Protein AF-A0A1G2C2Q8-F1 (afdb_monomer)

Radius of gyration: 22.0 Å; Cα contacts (8 Å, |Δi|>4): 542; chains: 1; bounding box: 47×59×59 Å

Solvent-accessible surface area (backbone atoms only — not comparable to full-atom values): 21240 Å² total; per-residue (Å²): 110,74,68,61,52,51,52,53,48,22,67,71,47,61,37,55,49,67,76,56,53,78,73,46,76,81,42,63,65,40,50,52,52,45,55,52,52,31,50,54,50,42,55,52,51,52,52,50,50,31,73,75,71,45,88,73,62,66,67,61,52,49,51,53,49,49,48,54,44,27,54,50,53,44,54,70,54,74,73,54,43,67,58,37,72,68,46,32,50,50,52,50,53,53,52,61,68,67,50,62,75,89,48,40,50,22,35,19,52,29,58,68,50,34,45,52,50,39,68,77,55,64,59,60,54,61,28,61,74,69,72,32,94,44,66,73,57,43,54,75,76,45,54,39,50,56,49,58,54,52,40,67,36,32,29,40,59,69,55,56,54,51,50,50,62,58,40,42,68,32,39,57,87,45,38,40,82,42,64,60,48,72,48,82,40,61,35,83,82,46,57,86,44,49,72,46,13,88,57,76,85,59,87,77,40,57,51,68,30,49,62,52,24,34,35,41,38,37,48,51,77,57,79,87,65,38,75,40,54,62,55,46,48,52,45,52,52,42,19,50,48,44,47,25,23,51,45,6,47,36,45,51,65,45,42,82,78,38,82,49,30,20,36,52,57,49,34,44,61,55,46,66,67,62,68,83,63,50,45,55,74,43,66,58,64,60,56,58,24,45,51,53,21,53,50,50,53,46,68,76,66,66,46,72,70,56,56,67,35,70,84,18,42,46,22,49,49,70,62,88,91,47,76,43,54,48,12,57,66,31,48,48,48,49,64,44,45,91,76,78,80,48,47,62,60,18,31,39,34,33,48,43,59,39,49,34,55,54,60,69,44,53,73,71,57,48,53,49,53,48,55,75,44,54,48,48,34,37,60,57,45,46,52,49,53,50,46,71,60,68,70,120

Sequence (392 aa):
MGKDLIRELDNLLGSQLEPVFKRLPDYQPAVLNFLQKNKELFDQKIKQLKNEYGEGDYKLLLDKKLLVIEDKLASYFKGQSIYNLEEQQEILNFIFSRCPKNLKCGYFLKEETARDILTKNRPSTLLDFYKCQTTQELFKKISAIEIITISRYTEFPIWQENYKKILSVLDKNDFEKRAIAYSFLDYHKYKSILRNSNQPDKPWRLSHNKVTGAIICFSINDREEFKTPFLEYLAVFIHYYFETAYAGQYYQAIAYHQANLGQAVLDSFTNHNRKFDFFGPNVYSETVYWQEAINLLNQEFDIPELKFFKDTVYCGAFSGVELISLNLVDKIWDANFSGRPFLYHFQEAAWKEIFQKIVKMSDREFDREIMKNLNMRDLDFTDYVIKKSFNK

Organism: NCBI:txid1798555

Foldseek 3Di:
DVVVLQVQLCVQLVAACVVVVVLFPPLVVLSVVLVVVLVVLQVVLQVVLCVVPNDDDVLVSLLVLLLVVLVLLCVVLVNQDLQDQVSVVVVLVVLVVLADPVLFKFKAFDQVLLLVLCQVLPLVQVCVLVVHPHVVVVCVPDGSLVVVWLSQQQAAPVSVVSSLVSLQQDASVRIDIDGQEEDEEACVSCVVRRHRYPDPPPLLQKDADLRSSYIYHYGDNDPLQFSRNSVSNQLVSQLRSQVSSLSRHLLVVCNVPDRRSSNLSSLLPPLCVVVVVSHDLFQDLSLVSSLRSLVSVCVPSVDPSSVSQNPQQLHWDDDPNDIDGSHPNQSRCVRRDDDHRDCNSNSNVVSVSSLCVSLVHDPVRSSVLCSNPSSDRRNVSSVVSSCVRPVD

Structure (mmCIF, N/CA/C/O backbone):
data_AF-A0A1G2C2Q8-F1
#
_entry.id   AF-A0A1G2C2Q8-F1
#
loop_
_atom_site.group_PDB
_atom_site.id
_atom_site.type_symbol
_atom_site.label_atom_id
_atom_site.label_alt_id
_atom_site.label_comp_id
_atom_site.label_asym_id
_atom_site.label_entity_id
_atom_site.label_seq_id
_atom_site.pdbx_PDB_ins_code
_atom_site.Cartn_x
_atom_site.Cartn_y
_atom_site.Cartn_z
_atom_site.occupancy
_atom_site.B_iso_or_equiv
_atom_site.auth_seq_id
_atom_site.auth_comp_id
_atom_site.auth_asym_id
_atom_site.auth_atom_id
_atom_site.pdbx_PDB_model_num
ATOM 1 N N . MET A 1 1 ? 26.853 -21.047 -17.815 1.00 59.00 1 MET A N 1
ATOM 2 C CA . MET A 1 1 ? 25.519 -20.577 -18.258 1.00 59.00 1 MET A CA 1
ATOM 3 C C . MET A 1 1 ? 24.522 -20.492 -17.105 1.00 59.00 1 MET A C 1
ATOM 5 O O . MET A 1 1 ? 24.202 -19.383 -16.721 1.00 59.00 1 MET A O 1
ATOM 9 N N . GLY A 1 2 ? 24.077 -21.597 -16.484 1.00 62.16 2 GLY A N 1
ATOM 10 C CA . GLY A 1 2 ? 23.067 -21.530 -15.404 1.00 62.16 2 GLY A CA 1
ATOM 11 C C . GLY A 1 2 ? 23.495 -20.785 -14.125 1.00 62.16 2 GLY A C 1
ATOM 12 O O . GLY A 1 2 ? 22.693 -20.046 -13.565 1.00 62.16 2 GLY A O 1
ATOM 13 N N . LYS A 1 3 ? 24.754 -20.931 -13.680 1.00 64.81 3 LYS A N 1
ATOM 14 C CA . LYS A 1 3 ? 25.281 -20.217 -12.496 1.00 64.81 3 LYS A CA 1
ATOM 15 C C . LYS A 1 3 ? 25.447 -18.711 -12.727 1.00 64.81 3 LYS A C 1
ATOM 17 O O . LYS A 1 3 ? 25.156 -17.928 -11.832 1.00 64.81 3 LYS A O 1
ATOM 22 N N . ASP A 1 4 ? 25.880 -18.312 -13.923 1.00 82.56 4 ASP A N 1
ATOM 23 C CA . ASP A 1 4 ? 26.039 -16.896 -14.277 1.00 82.56 4 ASP A CA 1
ATOM 24 C C . ASP A 1 4 ? 24.683 -16.185 -14.348 1.00 82.56 4 ASP A C 1
ATOM 26 O O . ASP A 1 4 ? 24.565 -15.068 -13.858 1.00 82.56 4 ASP A O 1
ATOM 30 N N . LEU A 1 5 ? 23.661 -16.879 -14.865 1.00 84.56 5 LEU A N 1
ATOM 31 C CA . LEU A 1 5 ? 22.286 -16.388 -14.970 1.00 84.56 5 LEU A CA 1
ATOM 32 C C . LEU A 1 5 ? 21.642 -16.139 -13.597 1.00 84.56 5 LEU A C 1
ATOM 34 O O . LEU A 1 5 ? 21.029 -15.098 -13.386 1.00 84.56 5 LEU A O 1
ATOM 38 N N . ILE A 1 6 ? 21.794 -17.080 -12.655 1.00 84.31 6 ILE A N 1
ATOM 39 C CA . ILE A 1 6 ? 21.289 -16.900 -11.282 1.00 84.31 6 ILE A CA 1
ATOM 40 C C . ILE A 1 6 ? 22.001 -15.726 -10.615 1.00 84.31 6 ILE A C 1
ATOM 42 O O . ILE A 1 6 ? 21.339 -14.891 -10.017 1.00 84.31 6 ILE A O 1
ATOM 46 N N . ARG A 1 7 ? 23.329 -15.624 -10.754 1.00 87.25 7 ARG A N 1
ATOM 47 C CA . ARG A 1 7 ? 24.096 -14.520 -10.162 1.00 87.25 7 ARG A CA 1
ATOM 48 C C . ARG A 1 7 ? 23.667 -13.159 -10.713 1.00 87.25 7 ARG A C 1
ATOM 50 O O . ARG A 1 7 ? 23.568 -12.202 -9.956 1.00 87.25 7 ARG A O 1
ATOM 57 N N . GLU A 1 8 ? 23.441 -13.057 -12.021 1.00 88.75 8 GLU A N 1
ATOM 58 C CA . GLU A 1 8 ? 22.935 -11.829 -12.641 1.00 88.75 8 GLU A CA 1
ATOM 59 C C . GLU A 1 8 ? 21.564 -11.446 -12.078 1.00 88.75 8 GLU A C 1
ATOM 61 O O . GLU A 1 8 ? 21.347 -10.292 -11.709 1.00 88.75 8 GLU A O 1
ATOM 66 N N . LEU A 1 9 ? 20.671 -12.428 -11.938 1.00 89.19 9 LEU A N 1
ATOM 67 C CA . LEU A 1 9 ? 19.356 -12.204 -11.361 1.00 89.19 9 LEU A CA 1
ATOM 68 C C . LEU A 1 9 ? 19.418 -11.833 -9.871 1.00 89.19 9 LEU A C 1
ATOM 70 O O . LEU A 1 9 ? 18.714 -10.923 -9.450 1.00 89.19 9 LEU A O 1
ATOM 74 N N . ASP A 1 10 ? 20.278 -12.483 -9.089 1.00 88.56 10 ASP A N 1
ATOM 75 C CA . ASP A 1 10 ? 20.476 -12.169 -7.670 1.00 88.56 10 ASP A CA 1
ATOM 76 C C . ASP A 1 10 ? 21.004 -10.748 -7.471 1.00 88.56 10 ASP A C 1
ATOM 78 O O . ASP A 1 10 ? 20.543 -10.036 -6.581 1.00 88.56 10 ASP A O 1
ATOM 82 N N . ASN A 1 11 ? 21.903 -10.287 -8.345 1.00 88.94 11 ASN A N 1
ATOM 83 C CA . ASN A 1 11 ? 22.360 -8.899 -8.332 1.00 88.94 11 ASN A CA 1
ATOM 84 C C . ASN A 1 11 ? 21.227 -7.918 -8.666 1.00 88.94 11 ASN A C 1
ATOM 86 O O . ASN A 1 11 ? 21.148 -6.849 -8.065 1.00 88.94 11 ASN A O 1
ATOM 90 N N . LEU A 1 12 ? 20.362 -8.268 -9.622 1.00 90.38 12 LEU A N 1
ATOM 91 C CA . LEU A 1 12 ? 19.225 -7.441 -10.025 1.00 90.38 12 LEU A CA 1
ATOM 92 C C . LEU A 1 12 ? 18.163 -7.352 -8.917 1.00 90.38 12 LEU A C 1
ATOM 94 O O . LEU A 1 12 ? 17.621 -6.282 -8.648 1.00 90.38 12 LEU A O 1
ATOM 98 N N . LEU A 1 13 ? 17.872 -8.476 -8.266 1.00 87.81 13 LEU A N 1
ATOM 99 C CA . LEU A 1 13 ? 16.808 -8.591 -7.272 1.00 87.81 13 LEU A CA 1
ATOM 100 C C . LEU A 1 13 ? 17.276 -8.360 -5.832 1.00 87.81 13 LEU A C 1
ATOM 102 O O . LEU A 1 13 ? 16.443 -8.292 -4.935 1.00 87.81 13 LEU A O 1
ATOM 106 N N . GLY A 1 14 ? 18.584 -8.214 -5.599 1.00 85.44 14 GLY A N 1
ATOM 107 C CA . GLY A 1 14 ? 19.139 -8.093 -4.250 1.00 85.44 14 GLY A CA 1
ATOM 108 C C . GLY A 1 14 ? 18.908 -9.348 -3.399 1.00 85.44 14 GLY A C 1
ATOM 109 O O . GLY A 1 14 ? 18.726 -9.241 -2.189 1.00 85.44 14 GLY A O 1
ATOM 110 N N . SER A 1 15 ? 18.885 -10.524 -4.029 1.00 80.31 15 SER A N 1
ATOM 111 C CA . SER A 1 15 ? 18.365 -11.775 -3.466 1.00 80.31 15 SER A CA 1
ATOM 112 C C . SER A 1 15 ? 19.418 -12.887 -3.354 1.00 80.31 15 SER A C 1
ATOM 114 O O . SER A 1 15 ? 20.575 -12.716 -3.734 1.00 80.31 15 SER A O 1
ATOM 116 N N . GLN A 1 16 ? 19.017 -14.043 -2.810 1.00 80.81 16 GLN A N 1
ATOM 117 C CA . GLN A 1 16 ? 19.790 -15.293 -2.836 1.00 80.81 16 GLN A CA 1
ATOM 118 C C . GLN A 1 16 ? 18.903 -16.445 -3.331 1.00 80.81 16 GLN A C 1
ATOM 120 O O . GLN A 1 16 ? 18.446 -17.290 -2.560 1.00 80.81 16 GLN A O 1
ATOM 125 N N . LEU A 1 17 ? 18.612 -16.473 -4.631 1.00 77.00 17 LEU A N 1
ATOM 126 C CA . LEU A 1 17 ? 17.594 -17.342 -5.230 1.00 77.00 17 LEU A CA 1
ATOM 127 C C . LEU A 1 17 ? 18.082 -18.752 -5.538 1.00 77.00 17 LEU A C 1
ATOM 129 O O . LEU A 1 17 ? 17.264 -19.629 -5.828 1.00 77.00 17 LEU A O 1
ATOM 133 N N . GLU A 1 18 ? 19.390 -19.005 -5.468 1.00 77.00 18 GLU A N 1
ATOM 134 C CA . GLU A 1 18 ? 19.968 -20.318 -5.766 1.00 77.00 18 GLU A CA 1
ATOM 135 C C . GLU A 1 18 ? 19.248 -21.489 -5.051 1.00 77.00 18 GLU A C 1
ATOM 137 O O . GLU A 1 18 ? 18.929 -22.478 -5.721 1.00 77.00 18 GLU A O 1
ATOM 142 N N . PRO A 1 19 ? 18.914 -21.421 -3.742 1.00 76.19 19 PRO A N 1
ATOM 143 C CA . PRO A 1 19 ? 18.193 -22.495 -3.054 1.00 76.19 19 PRO A CA 1
ATOM 144 C C . PRO A 1 19 ? 16.792 -22.753 -3.618 1.00 76.19 19 PRO A C 1
ATOM 146 O O . PRO A 1 19 ? 16.313 -23.887 -3.600 1.00 76.19 19 PRO A O 1
ATOM 149 N N . VAL A 1 20 ? 16.127 -21.719 -4.133 1.00 76.25 20 VAL A N 1
ATOM 150 C CA . VAL A 1 20 ? 14.777 -21.839 -4.689 1.00 76.25 20 VAL A CA 1
ATOM 151 C C . VAL A 1 20 ? 14.819 -22.369 -6.109 1.00 76.25 20 VAL A C 1
ATOM 153 O O . VAL A 1 20 ? 14.075 -23.299 -6.413 1.00 76.25 20 VAL A O 1
ATOM 156 N N . PHE A 1 21 ? 15.752 -21.900 -6.938 1.00 81.06 21 PHE A N 1
ATOM 157 C CA . PHE A 1 21 ? 15.932 -22.433 -8.288 1.00 81.06 21 PHE A CA 1
ATOM 158 C C . PHE A 1 21 ? 16.340 -23.908 -8.312 1.00 81.06 21 PHE A C 1
ATOM 160 O O . PHE A 1 21 ? 15.927 -24.624 -9.217 1.00 81.06 21 PHE A O 1
ATOM 167 N N . LYS A 1 22 ? 17.046 -24.413 -7.288 1.00 78.62 22 LYS A N 1
ATOM 168 C CA . LYS A 1 22 ? 17.312 -25.862 -7.137 1.00 78.62 22 LYS A CA 1
ATOM 169 C C . LYS A 1 22 ? 16.043 -26.719 -7.084 1.00 78.62 22 LYS A C 1
ATOM 171 O O . LYS A 1 22 ? 16.113 -27.914 -7.349 1.00 78.62 22 LYS A O 1
ATOM 176 N N . ARG A 1 23 ? 14.903 -26.125 -6.721 1.00 77.88 23 ARG A N 1
ATOM 177 C CA . ARG A 1 23 ? 13.603 -26.797 -6.584 1.00 77.88 23 ARG A CA 1
ATOM 178 C C . ARG A 1 23 ? 12.664 -26.525 -7.760 1.00 77.88 23 ARG A C 1
ATOM 180 O O . ARG A 1 23 ? 11.586 -27.109 -7.807 1.00 77.88 23 ARG A O 1
ATOM 187 N N . LEU A 1 24 ? 13.046 -25.641 -8.680 1.00 82.50 24 LEU A N 1
ATOM 188 C CA . LEU A 1 24 ? 12.232 -25.250 -9.824 1.00 82.50 24 LEU A CA 1
ATOM 189 C C . LEU A 1 24 ? 12.729 -25.979 -11.078 1.00 82.50 24 LEU A C 1
ATOM 191 O O . LEU A 1 24 ? 13.875 -25.772 -11.476 1.00 82.50 24 LEU A O 1
ATOM 195 N N . PRO A 1 25 ? 11.908 -26.824 -11.719 1.00 81.44 25 PRO A N 1
ATOM 196 C CA . PRO A 1 25 ? 12.282 -27.415 -12.996 1.00 81.44 25 PRO A CA 1
ATOM 197 C C . PRO A 1 25 ? 12.254 -26.350 -14.103 1.00 81.44 25 PRO A C 1
ATOM 199 O O . PRO A 1 25 ? 11.428 -25.439 -14.072 1.00 81.44 25 PRO A O 1
ATOM 202 N N . ASP A 1 26 ? 13.153 -26.476 -15.083 1.00 84.94 26 ASP A N 1
ATOM 203 C CA . ASP A 1 26 ? 13.160 -25.701 -16.334 1.00 84.94 26 ASP A CA 1
ATOM 204 C C . ASP A 1 26 ? 13.008 -24.171 -16.171 1.00 84.94 26 ASP A C 1
ATOM 206 O O . ASP A 1 26 ? 12.350 -23.505 -16.972 1.00 84.94 26 ASP A O 1
ATOM 210 N N . TYR A 1 27 ? 13.617 -23.581 -15.135 1.00 89.88 27 TYR A N 1
ATOM 211 C CA . TYR A 1 27 ? 13.514 -22.140 -14.866 1.00 89.88 27 TYR A CA 1
ATOM 212 C C . TYR A 1 27 ? 14.331 -21.272 -15.839 1.00 89.88 27 TYR A C 1
ATOM 214 O O . TYR A 1 27 ? 14.033 -20.088 -16.015 1.00 89.88 27 TYR A O 1
ATOM 222 N N . GLN A 1 28 ? 15.380 -21.826 -16.463 1.00 91.69 28 GLN A N 1
ATOM 223 C CA . GLN A 1 28 ? 16.361 -21.052 -17.230 1.00 91.69 28 GLN A CA 1
ATOM 224 C C . GLN A 1 28 ? 15.740 -20.274 -18.403 1.00 91.69 28 GLN A C 1
ATOM 226 O O . GLN A 1 28 ? 16.084 -19.100 -18.550 1.00 91.69 28 GLN A O 1
ATOM 231 N N . PRO A 1 29 ? 14.821 -20.842 -19.216 1.00 92.62 29 PRO A N 1
ATOM 232 C CA . PRO A 1 29 ? 14.180 -20.099 -20.299 1.00 92.62 29 PRO A CA 1
ATOM 233 C C . PRO A 1 29 ? 13.362 -18.906 -19.798 1.00 92.62 29 PRO A C 1
ATOM 235 O O . PRO A 1 29 ? 13.409 -17.843 -20.410 1.00 92.62 29 PRO A O 1
ATOM 238 N N . ALA A 1 30 ? 12.647 -19.056 -18.676 1.00 92.38 30 ALA A N 1
ATOM 239 C CA . ALA A 1 30 ? 11.851 -17.978 -18.095 1.00 92.38 30 ALA A CA 1
ATOM 240 C C . ALA A 1 30 ? 12.742 -16.828 -17.604 1.00 92.38 30 ALA A C 1
ATOM 242 O O . ALA A 1 30 ? 12.469 -15.671 -17.920 1.00 92.38 30 ALA A O 1
ATOM 243 N N . VAL A 1 31 ? 13.836 -17.150 -16.904 1.00 92.62 31 VAL A N 1
ATOM 244 C CA . VAL A 1 31 ? 14.795 -16.151 -16.407 1.00 92.62 31 VAL A CA 1
ATOM 245 C C . VAL A 1 31 ? 15.518 -15.446 -17.556 1.00 92.62 31 VAL A C 1
ATOM 247 O O . VAL A 1 31 ? 15.584 -14.221 -17.563 1.00 92.62 31 VAL A O 1
ATOM 250 N N . LEU A 1 32 ? 16.014 -16.185 -18.555 1.00 93.88 32 LEU A N 1
ATOM 251 C CA . LEU A 1 32 ? 16.703 -15.592 -19.707 1.00 93.88 32 LEU A CA 1
ATOM 252 C C . LEU A 1 32 ? 15.780 -14.645 -20.487 1.00 93.88 32 LEU A C 1
ATOM 254 O O . LEU A 1 32 ? 16.158 -13.516 -20.791 1.00 93.88 32 LEU A O 1
ATOM 258 N N . ASN A 1 33 ? 14.554 -15.092 -20.765 1.00 94.94 33 ASN A N 1
ATOM 259 C CA . ASN A 1 33 ? 13.547 -14.282 -21.440 1.00 94.94 33 ASN A CA 1
ATOM 260 C C . ASN A 1 33 ? 13.179 -13.031 -20.626 1.00 94.94 33 ASN A C 1
ATOM 262 O O . ASN A 1 33 ? 13.015 -11.961 -21.208 1.00 94.94 33 ASN A O 1
ATOM 266 N N . PHE A 1 34 ? 13.070 -13.142 -19.297 1.00 95.38 34 PHE A N 1
ATOM 267 C CA . PHE A 1 34 ? 12.837 -11.985 -18.436 1.00 95.38 34 PHE A CA 1
ATOM 268 C C . PHE A 1 34 ? 13.987 -10.978 -18.522 1.00 95.38 34 PHE A C 1
ATOM 270 O O . PHE A 1 34 ? 13.736 -9.813 -18.813 1.00 95.38 34 PHE A O 1
ATOM 277 N N . LEU A 1 35 ? 15.235 -11.413 -18.319 1.00 94.81 35 LEU A N 1
ATOM 278 C CA . LEU A 1 35 ? 16.401 -10.523 -18.321 1.00 94.81 35 LEU A CA 1
ATOM 279 C C . LEU A 1 35 ? 16.549 -9.784 -19.657 1.00 94.81 35 LEU A C 1
ATOM 281 O O . LEU A 1 35 ? 16.745 -8.568 -19.662 1.00 94.81 35 LEU A O 1
ATOM 285 N N . GLN A 1 36 ? 16.368 -10.488 -20.780 1.00 94.81 36 GLN A N 1
ATOM 286 C CA . GLN A 1 36 ? 16.404 -9.880 -22.109 1.00 94.81 36 GLN A CA 1
ATOM 287 C C . GLN A 1 36 ? 15.300 -8.825 -22.278 1.00 94.81 36 GLN A C 1
ATOM 289 O O . GLN A 1 36 ? 15.594 -7.673 -22.595 1.00 94.81 36 GLN A O 1
ATOM 294 N N . LYS A 1 37 ? 14.038 -9.190 -22.018 1.00 95.88 37 LYS A N 1
ATOM 295 C CA . LYS A 1 37 ? 12.898 -8.270 -22.170 1.00 95.88 37 LYS A CA 1
ATOM 296 C C . LYS A 1 37 ? 12.992 -7.067 -21.246 1.00 95.88 37 LYS A C 1
ATOM 298 O O . LYS A 1 37 ? 12.669 -5.954 -21.648 1.00 95.88 37 LYS A O 1
ATOM 303 N N . ASN A 1 38 ? 13.426 -7.287 -20.010 1.00 96.12 38 ASN A N 1
ATOM 304 C CA . ASN A 1 38 ? 13.627 -6.231 -19.034 1.00 96.12 38 ASN A CA 1
ATOM 305 C C . ASN A 1 38 ? 14.692 -5.235 -19.515 1.00 96.12 38 ASN A C 1
ATOM 307 O O . ASN A 1 38 ? 14.458 -4.030 -19.455 1.00 96.12 38 ASN A O 1
ATOM 311 N N . LYS A 1 39 ? 15.817 -5.719 -20.061 1.00 95.06 39 LYS A N 1
ATOM 312 C CA . LYS A 1 39 ? 16.863 -4.850 -20.613 1.00 95.06 39 LYS A CA 1
ATOM 313 C C . LYS A 1 39 ? 16.384 -4.063 -21.833 1.00 95.06 39 LYS A C 1
ATOM 315 O O . LYS A 1 39 ? 16.606 -2.857 -21.892 1.00 95.06 39 LYS A O 1
ATOM 320 N N . GLU A 1 40 ? 15.710 -4.725 -22.773 1.00 96.25 40 GLU A N 1
ATOM 321 C CA . GLU A 1 40 ? 15.145 -4.086 -23.970 1.00 96.25 40 GLU A CA 1
ATOM 322 C C . GLU A 1 40 ? 14.140 -2.986 -23.597 1.00 96.25 40 GLU A C 1
ATOM 324 O O . GLU A 1 40 ? 14.227 -1.862 -24.099 1.00 96.25 40 GLU A O 1
ATOM 329 N N . LEU A 1 41 ? 13.226 -3.283 -22.667 1.00 96.88 41 LEU A N 1
ATOM 330 C CA . LEU A 1 41 ? 12.248 -2.322 -22.165 1.00 96.88 41 LEU A CA 1
ATOM 331 C C . LEU A 1 41 ? 12.923 -1.151 -21.446 1.00 96.88 41 LEU A C 1
ATOM 333 O O . LEU A 1 41 ? 12.552 0.001 -21.675 1.00 96.88 41 LEU A O 1
ATOM 337 N N . PHE A 1 42 ? 13.922 -1.428 -20.607 1.00 96.44 42 PHE A N 1
ATOM 338 C CA . PHE A 1 42 ? 14.675 -0.397 -19.904 1.00 96.44 42 PHE A CA 1
ATOM 339 C C . PHE A 1 42 ? 15.336 0.563 -20.898 1.00 96.44 42 PHE A C 1
ATOM 341 O O . PHE A 1 42 ? 15.124 1.772 -20.825 1.00 96.44 42 PHE A O 1
ATOM 348 N N . ASP A 1 43 ? 16.056 0.037 -21.890 1.00 95.31 43 ASP A N 1
ATOM 349 C CA . ASP A 1 43 ? 16.731 0.850 -22.905 1.00 95.31 43 ASP A CA 1
ATOM 350 C C . ASP A 1 43 ? 15.741 1.683 -23.725 1.00 95.31 43 ASP A C 1
ATOM 352 O O . ASP A 1 43 ? 15.976 2.869 -23.979 1.00 95.31 43 ASP A O 1
ATOM 356 N N . GLN A 1 44 ? 14.599 1.095 -24.091 1.00 96.25 44 GLN A N 1
ATOM 357 C CA . GLN A 1 44 ? 13.521 1.804 -24.772 1.00 96.25 44 GLN A CA 1
ATOM 358 C C . GLN A 1 44 ? 12.995 2.973 -23.928 1.00 96.25 44 GLN A C 1
ATOM 360 O O . GLN A 1 44 ? 12.828 4.079 -24.446 1.00 96.25 44 GLN A O 1
ATOM 365 N N . LYS A 1 45 ? 12.741 2.750 -22.635 1.00 96.00 45 LYS A N 1
ATOM 366 C CA . LYS A 1 45 ? 12.196 3.760 -21.718 1.00 96.00 45 LYS A CA 1
ATOM 367 C C . LYS A 1 45 ? 13.202 4.867 -21.418 1.00 96.00 45 LYS A C 1
ATOM 369 O O . LYS A 1 45 ? 12.822 6.035 -21.419 1.00 96.00 45 LYS A O 1
ATOM 374 N N . ILE A 1 46 ? 14.484 4.539 -21.260 1.00 94.06 46 ILE A N 1
ATOM 375 C CA . ILE A 1 46 ? 15.548 5.542 -21.128 1.00 94.06 46 ILE A CA 1
ATOM 376 C C . ILE A 1 46 ? 15.668 6.383 -22.403 1.00 94.06 46 ILE A C 1
ATOM 378 O O . ILE A 1 46 ? 15.750 7.608 -22.322 1.00 94.06 46 ILE A O 1
ATOM 382 N N . LYS A 1 47 ? 15.618 5.761 -23.588 1.00 94.38 47 LYS A N 1
ATOM 383 C CA . LYS A 1 47 ? 15.609 6.498 -24.860 1.00 94.38 47 LYS A CA 1
ATOM 384 C C . LYS A 1 47 ? 14.395 7.423 -24.965 1.00 94.38 47 LYS A C 1
ATOM 386 O O . LYS A 1 47 ? 14.542 8.567 -25.384 1.00 94.38 47 LYS A O 1
ATOM 391 N N . GLN A 1 48 ? 13.213 6.952 -24.563 1.00 95.06 48 GLN A N 1
ATOM 392 C CA . GLN A 1 48 ? 12.006 7.776 -24.509 1.00 95.06 48 GLN A CA 1
ATOM 393 C C . GLN A 1 48 ? 12.203 8.995 -23.591 1.00 95.06 48 GLN A C 1
ATOM 395 O O . GLN A 1 48 ? 11.940 10.113 -24.022 1.00 95.06 48 GLN A O 1
ATOM 400 N N . LEU A 1 49 ? 12.721 8.804 -22.372 1.00 94.69 49 LEU A N 1
ATOM 401 C CA . LEU A 1 49 ? 12.991 9.905 -21.437 1.00 94.69 49 LEU A CA 1
ATOM 402 C C . LEU A 1 49 ? 13.949 10.943 -22.022 1.00 94.69 49 LEU A C 1
ATOM 404 O O . LEU A 1 49 ? 13.695 12.141 -21.919 1.00 94.69 49 LEU A O 1
ATOM 408 N N . LYS A 1 50 ? 15.029 10.493 -22.665 1.00 94.75 50 LYS A N 1
ATOM 409 C CA . LYS A 1 50 ? 16.000 11.386 -23.307 1.00 94.75 50 LYS A CA 1
ATOM 410 C C . LYS A 1 50 ? 15.401 12.166 -24.472 1.00 94.75 50 LYS A C 1
ATOM 412 O O . LYS A 1 50 ? 15.689 13.345 -24.633 1.00 94.75 50 LYS A O 1
ATOM 417 N N . ASN A 1 51 ? 14.529 11.539 -25.259 1.00 95.06 51 ASN A N 1
ATOM 418 C CA . ASN A 1 51 ? 13.821 12.236 -26.332 1.00 95.06 51 ASN A CA 1
ATOM 419 C C . ASN A 1 51 ? 12.870 13.315 -25.789 1.00 95.06 51 ASN A C 1
ATOM 421 O O . ASN A 1 51 ? 12.697 14.347 -26.428 1.00 95.06 51 ASN A O 1
ATOM 425 N N . GLU A 1 52 ? 12.250 13.077 -24.631 1.00 94.56 52 GLU A N 1
ATOM 426 C CA . GLU A 1 52 ? 11.284 13.999 -24.022 1.00 94.56 52 GLU A CA 1
ATOM 427 C C . GLU A 1 52 ? 11.952 15.169 -23.279 1.00 94.56 52 GLU A C 1
ATOM 429 O O . GLU A 1 52 ? 11.449 16.289 -23.334 1.00 94.56 52 GLU A O 1
ATOM 434 N N . TYR A 1 53 ? 13.079 14.934 -22.599 1.00 94.38 53 TYR A N 1
ATOM 435 C CA . TYR A 1 53 ? 13.700 15.917 -21.695 1.00 94.38 53 TYR A CA 1
ATOM 436 C C . TYR A 1 53 ? 15.149 16.293 -22.046 1.00 94.38 53 TYR A C 1
ATOM 438 O O . TYR A 1 53 ? 15.766 17.078 -21.319 1.00 94.38 53 TYR A O 1
ATOM 446 N N . GLY A 1 54 ? 15.685 15.763 -23.147 1.00 93.19 54 GLY A N 1
ATOM 447 C CA . GLY A 1 54 ? 17.070 15.939 -23.581 1.00 93.19 54 GLY A CA 1
ATOM 448 C C . GLY A 1 54 ? 18.044 14.924 -22.973 1.00 93.19 54 GLY A C 1
ATOM 449 O O . GLY A 1 54 ? 17.691 14.093 -22.136 1.00 93.19 54 GLY A O 1
ATOM 450 N N . GLU A 1 55 ? 19.305 14.999 -23.400 1.00 91.75 55 GLU A N 1
ATOM 451 C CA . GLU A 1 55 ? 20.388 14.218 -22.795 1.00 91.75 55 GLU A CA 1
ATOM 452 C C . GLU A 1 55 ? 20.646 14.666 -21.349 1.00 91.75 55 GLU A C 1
ATOM 454 O O . GLU A 1 55 ? 20.580 15.853 -21.022 1.00 91.75 55 GLU A O 1
ATOM 459 N N . GLY A 1 56 ? 20.967 13.716 -20.473 1.00 87.06 56 GLY A N 1
ATOM 460 C CA . GLY A 1 56 ? 21.248 14.008 -19.074 1.00 87.06 56 GLY A CA 1
ATOM 461 C C . GLY A 1 56 ? 21.263 12.772 -18.188 1.00 87.06 56 GLY A C 1
ATOM 462 O O . GLY A 1 56 ? 21.091 11.641 -18.652 1.00 87.06 56 GLY A O 1
ATOM 463 N N . ASP A 1 57 ? 21.469 13.021 -16.899 1.00 89.38 57 ASP A N 1
ATOM 464 C CA . ASP A 1 57 ? 21.355 12.015 -15.851 1.00 89.38 57 ASP A CA 1
ATOM 465 C C . ASP A 1 57 ? 19.907 11.510 -15.755 1.00 89.38 57 ASP A C 1
ATOM 467 O O . ASP A 1 57 ? 18.969 12.293 -15.600 1.00 89.38 57 ASP A O 1
ATOM 471 N N . TYR A 1 58 ? 19.718 10.195 -15.859 1.00 87.81 58 TYR A N 1
ATOM 472 C CA . TYR A 1 58 ? 18.396 9.573 -15.912 1.00 87.81 58 TYR A CA 1
ATOM 473 C C . TYR A 1 58 ? 17.581 9.802 -14.631 1.00 87.81 58 TYR A C 1
ATOM 475 O O . TYR A 1 58 ? 16.357 9.888 -14.717 1.00 87.81 58 TYR A O 1
ATOM 483 N N . LYS A 1 59 ? 18.223 9.933 -13.460 1.00 87.62 59 LYS A N 1
ATOM 484 C CA . LYS A 1 59 ? 17.537 10.205 -12.194 1.00 87.62 59 LYS A CA 1
ATOM 485 C C . LYS A 1 59 ? 16.927 11.596 -12.244 1.00 87.62 59 LYS A C 1
ATOM 487 O O . LYS A 1 59 ? 15.749 11.756 -11.955 1.00 87.62 59 LYS A O 1
ATOM 492 N N . LEU A 1 60 ? 17.685 12.571 -12.747 1.00 90.88 60 LEU A N 1
ATOM 493 C CA . LEU A 1 60 ? 17.171 13.919 -12.978 1.00 90.88 60 LEU A CA 1
ATOM 494 C C . LEU A 1 60 ? 16.028 13.936 -14.008 1.00 90.88 60 LEU A C 1
ATOM 496 O O . LEU A 1 60 ? 15.074 14.695 -13.850 1.00 90.88 60 LEU A O 1
ATOM 500 N N . LEU A 1 61 ? 16.103 13.122 -15.068 1.00 94.81 61 LEU A N 1
ATOM 501 C CA . LEU A 1 61 ? 15.021 13.033 -16.059 1.00 94.81 61 LEU A CA 1
ATOM 502 C C . LEU A 1 61 ? 13.743 12.414 -15.469 1.00 94.81 61 LEU A C 1
ATOM 504 O O . LEU A 1 61 ? 12.642 12.877 -15.767 1.00 94.81 61 LEU A O 1
ATOM 508 N N . LEU A 1 62 ? 13.882 11.393 -14.622 1.00 94.56 62 LEU A N 1
ATOM 509 C CA . LEU A 1 62 ? 12.764 10.772 -13.908 1.00 94.56 62 LEU A CA 1
ATOM 510 C C . LEU A 1 62 ? 12.150 11.736 -12.889 1.00 94.56 62 LEU A C 1
ATOM 512 O O . LEU A 1 62 ? 10.931 11.891 -12.889 1.00 94.56 62 LEU A O 1
ATOM 516 N N . ASP A 1 63 ? 12.968 12.452 -12.114 1.00 94.00 63 ASP A N 1
ATOM 517 C CA . ASP A 1 63 ? 12.507 13.487 -11.180 1.00 94.00 63 ASP A CA 1
ATOM 518 C C . ASP A 1 63 ? 11.708 14.574 -11.912 1.00 94.00 63 ASP A C 1
ATOM 520 O O . ASP A 1 63 ? 10.603 14.920 -11.499 1.00 94.00 63 ASP A O 1
ATOM 524 N N . LYS A 1 64 ? 12.206 15.062 -13.058 1.00 95.69 64 LYS A N 1
ATOM 525 C CA . LYS A 1 64 ? 11.463 16.011 -13.906 1.00 95.69 64 LYS A CA 1
ATOM 526 C C . LYS A 1 64 ? 10.112 15.448 -14.340 1.00 95.69 64 LYS A C 1
ATOM 528 O O . LYS A 1 64 ? 9.119 16.169 -14.311 1.00 95.69 64 LYS A O 1
ATOM 533 N N . LYS A 1 65 ? 10.052 14.173 -14.734 1.00 96.50 65 LYS A N 1
ATOM 534 C CA . LYS A 1 65 ? 8.789 13.529 -15.115 1.00 96.50 65 LYS A CA 1
ATOM 535 C C . LYS A 1 65 ? 7.811 13.448 -13.943 1.00 96.50 65 LYS A C 1
ATOM 537 O O . LYS A 1 65 ? 6.628 13.710 -14.147 1.00 96.50 65 LYS A O 1
ATOM 542 N N . LEU A 1 66 ? 8.286 13.118 -12.742 1.00 97.38 66 LEU A N 1
ATOM 543 C CA . LEU A 1 66 ? 7.445 13.100 -11.546 1.00 97.38 66 LEU A CA 1
ATOM 544 C C . LEU A 1 66 ? 6.888 14.487 -11.216 1.00 97.38 66 LEU A C 1
ATOM 546 O O . LEU A 1 66 ? 5.701 14.600 -10.934 1.00 97.38 66 LEU A O 1
ATOM 550 N N . LEU A 1 67 ? 7.704 15.539 -11.326 1.00 97.06 67 LEU A N 1
ATOM 551 C CA . LEU A 1 67 ? 7.248 16.915 -11.108 1.00 97.06 67 LEU A CA 1
ATOM 552 C C . LEU A 1 67 ? 6.181 17.340 -12.128 1.00 97.06 67 LEU A C 1
ATOM 554 O O . LEU A 1 67 ? 5.215 17.996 -11.764 1.00 97.06 67 LEU A O 1
ATOM 558 N N . VAL A 1 68 ? 6.279 16.891 -13.385 1.00 97.31 68 VAL A N 1
ATOM 559 C CA . VAL A 1 68 ? 5.211 17.126 -14.375 1.00 97.31 68 VAL A CA 1
ATOM 560 C C . VAL A 1 68 ? 3.907 16.415 -13.988 1.00 97.31 68 VAL A C 1
ATOM 562 O O . VAL A 1 68 ? 2.826 16.964 -14.201 1.00 97.31 68 VAL A O 1
ATOM 565 N N . ILE A 1 69 ? 3.980 15.200 -13.433 1.00 97.44 69 ILE A N 1
ATOM 566 C CA . ILE A 1 69 ? 2.792 14.492 -12.925 1.00 97.44 69 ILE A CA 1
ATOM 567 C C . ILE A 1 69 ? 2.195 15.260 -11.742 1.00 97.44 69 ILE A C 1
ATOM 569 O O . ILE A 1 69 ? 0.987 15.489 -11.720 1.00 97.44 69 ILE A O 1
ATOM 573 N N . GLU A 1 70 ? 3.036 15.682 -10.801 1.00 96.75 70 GLU A N 1
ATOM 574 C CA . GLU A 1 70 ? 2.653 16.465 -9.626 1.00 96.75 70 GLU A CA 1
ATOM 575 C C . GLU A 1 70 ? 1.932 17.764 -10.015 1.00 96.75 70 GLU A C 1
ATOM 577 O O . GLU A 1 70 ? 0.815 18.005 -9.559 1.00 96.75 70 GLU A O 1
ATOM 582 N N . ASP A 1 71 ? 2.501 18.549 -10.935 1.00 95.81 71 ASP A N 1
ATOM 583 C CA . ASP A 1 71 ? 1.906 19.801 -11.420 1.00 95.81 71 ASP A CA 1
ATOM 584 C C . ASP A 1 71 ? 0.538 19.572 -12.082 1.00 95.81 71 ASP A C 1
ATOM 586 O O . ASP A 1 71 ? -0.397 20.367 -11.923 1.00 95.81 71 ASP A O 1
ATOM 590 N N . LYS A 1 72 ? 0.393 18.466 -12.823 1.00 96.50 72 LYS A N 1
ATOM 591 C CA . LYS A 1 72 ? -0.871 18.085 -13.468 1.00 96.50 72 LYS A CA 1
ATOM 592 C C . LYS A 1 72 ? -1.922 17.641 -12.457 1.00 96.50 72 LYS A C 1
ATOM 594 O O . LYS A 1 72 ? -3.084 18.017 -12.611 1.00 96.50 72 LYS A O 1
ATOM 599 N N . LEU A 1 73 ? -1.534 16.895 -11.421 1.00 96.50 73 LEU A N 1
ATOM 600 C CA . LEU A 1 73 ? -2.423 16.542 -10.313 1.00 96.50 73 LEU A CA 1
ATOM 601 C C . LEU A 1 73 ? -2.867 17.795 -9.551 1.00 96.50 73 LEU A C 1
ATOM 603 O O . LEU A 1 73 ? -4.065 17.998 -9.374 1.00 96.50 73 LEU A O 1
ATOM 607 N N . ALA A 1 74 ? -1.943 18.686 -9.190 1.00 94.31 74 ALA A N 1
ATOM 608 C CA . ALA A 1 74 ? -2.274 19.949 -8.530 1.00 94.31 74 ALA A CA 1
ATOM 609 C C . ALA A 1 74 ? -3.233 20.808 -9.380 1.00 94.31 74 ALA A C 1
ATOM 611 O O . ALA A 1 74 ? -4.219 21.352 -8.879 1.00 94.31 74 ALA A O 1
ATOM 612 N N . SER A 1 75 ? -2.998 20.868 -10.696 1.00 94.56 75 SER A N 1
ATOM 613 C CA . SER A 1 75 ? -3.865 21.580 -11.644 1.00 94.56 75 SER A CA 1
ATOM 614 C C . SER A 1 75 ? -5.262 20.959 -11.757 1.00 94.56 75 SER A C 1
ATOM 616 O O . SER A 1 75 ? -6.248 21.688 -11.890 1.00 94.56 75 SER A O 1
ATOM 618 N N . TYR A 1 76 ? -5.374 19.627 -11.678 1.00 95.25 76 TYR A N 1
ATOM 619 C CA . TYR A 1 76 ? -6.658 18.918 -11.713 1.00 95.25 76 TYR A CA 1
ATOM 620 C C . TYR A 1 76 ? -7.588 19.372 -10.581 1.00 95.25 76 TYR A C 1
ATOM 622 O O . TYR A 1 76 ? -8.784 19.575 -10.801 1.00 95.25 76 TYR A O 1
ATOM 630 N N . PHE A 1 77 ? -7.031 19.609 -9.393 1.00 94.56 77 PHE A N 1
ATOM 631 C CA . PHE A 1 77 ? -7.771 20.085 -8.223 1.00 94.56 77 PHE A CA 1
ATOM 632 C C . PHE A 1 77 ? -7.964 21.614 -8.186 1.00 94.56 77 PHE A C 1
ATOM 634 O O . PHE A 1 77 ? -8.344 22.172 -7.160 1.00 94.56 77 PHE A O 1
ATOM 641 N N . LYS A 1 78 ? -7.773 22.309 -9.320 1.00 84.69 78 LYS A N 1
ATOM 642 C CA . LYS A 1 78 ? -8.183 23.711 -9.558 1.00 84.69 78 LYS A CA 1
ATOM 643 C C . LYS A 1 78 ? -7.716 24.722 -8.497 1.00 84.69 78 LYS A C 1
ATOM 645 O O . LYS A 1 78 ? -8.394 25.719 -8.262 1.00 84.69 78 LYS A O 1
ATOM 650 N N . GLY A 1 79 ? -6.559 24.488 -7.881 1.00 73.94 79 GLY A N 1
ATOM 651 C CA . GLY A 1 79 ? -5.990 25.382 -6.870 1.00 73.94 79 GLY A CA 1
ATOM 652 C C . GLY A 1 79 ? -6.317 25.023 -5.419 1.00 73.94 79 GLY A C 1
ATOM 653 O O . GLY A 1 79 ? -5.853 25.742 -4.538 1.00 73.94 79 GLY A O 1
ATOM 654 N N . GLN A 1 80 ? -7.032 23.919 -5.159 1.00 89.62 80 GLN A N 1
ATOM 655 C CA . GLN A 1 80 ? -7.022 23.304 -3.830 1.00 89.62 80 GLN A CA 1
ATOM 656 C C . GLN A 1 80 ? -5.578 22.960 -3.451 1.00 89.62 80 GLN A C 1
ATOM 658 O O . GLN A 1 80 ? -4.816 22.387 -4.233 1.00 89.62 80 GLN A O 1
ATOM 663 N N . SER A 1 81 ? -5.197 23.321 -2.238 1.00 90.00 81 SER A N 1
ATOM 664 C CA . SER A 1 81 ? -3.887 23.091 -1.668 1.00 90.00 81 SER A CA 1
ATOM 665 C C . SER A 1 81 ? -3.905 21.804 -0.857 1.00 90.00 81 SER A C 1
ATOM 667 O O . SER A 1 81 ? -4.595 21.705 0.155 1.00 90.00 81 SER A O 1
ATOM 669 N N . ILE A 1 82 ? -3.041 20.851 -1.214 1.00 92.44 82 ILE A N 1
ATOM 670 C CA . ILE A 1 82 ? -2.806 19.656 -0.389 1.00 92.44 82 ILE A CA 1
ATOM 671 C C . ILE A 1 82 ? -2.222 19.976 1.000 1.00 92.44 82 ILE A C 1
ATOM 673 O O . ILE A 1 82 ? -2.172 19.108 1.862 1.00 92.44 82 ILE A O 1
ATOM 677 N N . TYR A 1 83 ? -1.819 21.232 1.219 1.00 92.44 83 TYR A N 1
ATOM 678 C CA . TYR A 1 83 ? -1.322 21.756 2.492 1.00 92.44 83 TYR A CA 1
ATOM 679 C C . TYR A 1 83 ? -2.392 22.450 3.347 1.00 92.44 83 TYR A C 1
ATOM 681 O O . TYR A 1 83 ? -2.096 22.928 4.441 1.00 92.44 83 TYR A O 1
ATOM 689 N N . ASN A 1 84 ? -3.613 22.603 2.827 1.00 93.38 84 ASN A N 1
ATOM 690 C CA . ASN A 1 84 ? -4.741 23.122 3.592 1.00 93.38 84 ASN A CA 1
ATOM 691 C C . ASN A 1 84 ? -5.559 21.940 4.124 1.00 93.38 84 ASN A C 1
ATOM 693 O O . ASN A 1 84 ? -5.892 21.028 3.374 1.00 93.38 84 ASN A O 1
ATOM 697 N N . LEU A 1 85 ? -5.889 21.965 5.416 1.00 93.81 85 LEU A N 1
ATOM 698 C CA . LEU A 1 85 ? -6.562 20.858 6.093 1.00 93.81 85 LEU A CA 1
ATOM 699 C C . LEU A 1 85 ? -7.923 20.515 5.455 1.00 93.81 85 LEU A C 1
ATOM 701 O O . LEU A 1 85 ? -8.185 19.354 5.153 1.00 93.81 85 LEU A O 1
ATOM 705 N N . GLU A 1 86 ? -8.781 21.511 5.237 1.00 94.88 86 GLU A N 1
ATOM 706 C CA . GLU A 1 86 ? -10.131 21.298 4.698 1.00 94.88 86 GLU A CA 1
ATOM 707 C C . GLU A 1 86 ? -10.065 20.830 3.239 1.00 94.88 86 GLU A C 1
ATOM 709 O O . GLU A 1 86 ? -10.665 19.816 2.879 1.00 94.88 86 GLU A O 1
ATOM 714 N N . GLU A 1 87 ? -9.250 21.497 2.421 1.00 96.06 87 GLU A N 1
ATOM 715 C CA . GLU A 1 87 ? -9.091 21.167 1.001 1.00 96.06 87 GLU A CA 1
ATOM 716 C C . GLU A 1 87 ? -8.454 19.781 0.803 1.00 96.06 87 GLU A C 1
ATOM 718 O O . GLU A 1 87 ? -8.890 19.009 -0.053 1.00 96.06 87 GLU A O 1
ATOM 723 N N . GLN A 1 88 ? -7.476 19.401 1.631 1.00 95.44 88 GLN A N 1
ATOM 724 C CA . GLN A 1 88 ? -6.894 18.058 1.606 1.00 95.44 88 GLN A CA 1
ATOM 725 C C . GLN A 1 88 ? -7.936 16.984 1.955 1.00 95.44 88 GLN A C 1
ATOM 727 O O . GLN A 1 88 ? -7.965 15.921 1.325 1.00 95.44 88 GLN A O 1
ATOM 732 N N . GLN A 1 89 ? -8.828 17.251 2.915 1.00 96.56 89 GLN A N 1
ATOM 733 C CA . GLN A 1 89 ? -9.920 16.334 3.233 1.00 96.56 89 GLN A CA 1
ATOM 734 C C . GLN A 1 89 ? -10.917 16.204 2.072 1.00 96.56 89 GLN A C 1
ATOM 736 O O . GLN A 1 89 ? -11.392 15.100 1.798 1.00 96.56 89 GLN A O 1
ATOM 741 N N . GLU A 1 90 ? -11.229 17.297 1.372 1.00 96.75 90 GLU A N 1
ATOM 742 C CA . GLU A 1 90 ? -12.071 17.290 0.168 1.00 96.75 90 GLU A CA 1
ATOM 743 C C . GLU A 1 90 ? -11.446 16.477 -0.973 1.00 96.75 90 GLU A C 1
ATOM 745 O O . GLU A 1 90 ? -12.136 15.662 -1.594 1.00 96.75 90 GLU A O 1
ATOM 750 N N . ILE A 1 91 ? -10.138 16.629 -1.199 1.00 97.12 91 ILE A N 1
ATOM 751 C CA . ILE A 1 91 ? -9.374 15.827 -2.164 1.00 97.12 91 ILE A CA 1
ATOM 752 C C . ILE A 1 91 ? -9.485 14.333 -1.819 1.00 97.12 91 ILE A C 1
ATOM 754 O O . ILE A 1 91 ? -9.807 13.516 -2.684 1.00 97.12 91 ILE A O 1
ATOM 758 N N . LEU A 1 92 ? -9.292 13.955 -0.550 1.00 96.88 92 LEU A N 1
ATOM 759 C CA . LEU A 1 92 ? -9.447 12.561 -0.116 1.00 96.88 92 LEU A CA 1
ATOM 760 C C . LEU A 1 92 ? -10.883 12.048 -0.267 1.00 96.88 92 LEU A C 1
ATOM 762 O O . LEU A 1 92 ? -11.076 10.917 -0.710 1.00 96.88 92 LEU A O 1
ATOM 766 N N . ASN A 1 93 ? -11.890 12.867 0.049 1.00 97.31 93 ASN A N 1
ATOM 767 C CA . ASN A 1 93 ? -13.299 12.512 -0.140 1.00 97.31 93 ASN A CA 1
ATOM 768 C C . ASN A 1 93 ? -13.589 12.206 -1.614 1.00 97.31 93 ASN A C 1
ATOM 770 O O . ASN A 1 93 ? -14.248 11.209 -1.932 1.00 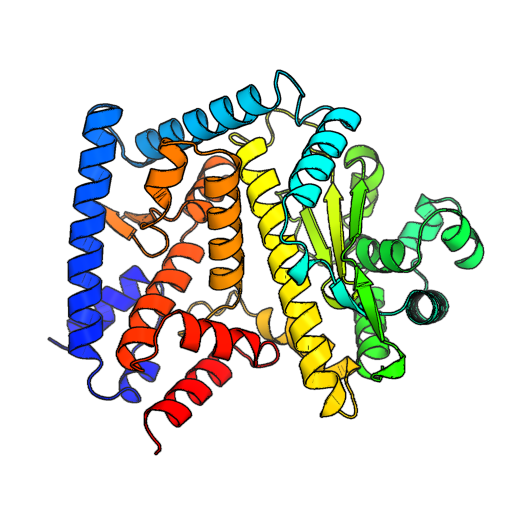97.31 93 ASN A O 1
ATOM 774 N N . PHE A 1 94 ? -13.066 13.041 -2.517 1.00 96.81 94 PHE A N 1
ATOM 775 C CA . PHE A 1 94 ? -13.159 12.821 -3.953 1.00 96.81 94 PHE A CA 1
ATOM 776 C C . PHE A 1 94 ? -12.527 11.482 -4.335 1.00 96.81 94 PHE A C 1
ATOM 778 O O . PHE A 1 94 ? -13.207 10.647 -4.931 1.00 96.81 94 PHE A O 1
ATOM 785 N N . ILE A 1 95 ? -11.280 11.227 -3.939 1.00 97.44 95 ILE A N 1
ATOM 786 C CA . ILE A 1 95 ? -10.560 9.999 -4.307 1.00 97.44 95 ILE A CA 1
ATOM 787 C C . ILE A 1 95 ? -11.230 8.756 -3.731 1.00 97.44 95 ILE A C 1
ATOM 789 O O . ILE A 1 95 ? -11.459 7.785 -4.450 1.00 97.44 95 ILE A O 1
ATOM 793 N N . PHE A 1 96 ? -11.659 8.803 -2.473 1.00 97.69 96 PHE A N 1
ATOM 794 C CA . PHE A 1 96 ? -12.404 7.717 -1.846 1.00 97.69 96 PHE A CA 1
ATOM 795 C C . PHE A 1 96 ? -13.717 7.407 -2.580 1.00 97.69 96 PHE A C 1
ATOM 797 O O . PHE A 1 96 ? -14.136 6.250 -2.646 1.00 97.69 96 PHE A O 1
ATOM 804 N N . SER A 1 97 ? -14.365 8.420 -3.168 1.00 96.69 97 SER A N 1
ATOM 805 C CA . SER A 1 97 ? -15.574 8.234 -3.980 1.00 96.69 97 SER A CA 1
ATOM 806 C C . SER A 1 97 ? -15.314 7.554 -5.332 1.00 96.69 97 SER A C 1
ATOM 808 O O . SER A 1 97 ? -16.239 6.957 -5.891 1.00 96.69 97 SER A O 1
ATOM 810 N N . ARG A 1 98 ? -14.071 7.617 -5.834 1.00 96.88 98 ARG A N 1
ATOM 811 C CA . ARG A 1 98 ? -13.616 6.955 -7.069 1.00 96.88 98 ARG A CA 1
ATOM 812 C C . ARG A 1 98 ? -13.225 5.501 -6.859 1.00 96.88 98 ARG A C 1
ATOM 814 O O . ARG A 1 98 ? -13.295 4.708 -7.794 1.00 96.88 98 ARG A O 1
ATOM 821 N N . CYS A 1 99 ? -12.877 5.122 -5.633 1.00 96.69 99 CYS A N 1
ATOM 822 C CA . CYS A 1 99 ? -12.520 3.747 -5.327 1.00 96.69 99 CYS A CA 1
ATOM 823 C C . CYS A 1 99 ? -13.668 2.748 -5.643 1.00 96.69 99 CYS A C 1
ATOM 825 O O . CYS A 1 99 ? -14.847 3.060 -5.422 1.00 96.69 99 CYS A O 1
ATOM 827 N N . PRO A 1 100 ? -13.363 1.524 -6.128 1.00 95.56 100 PRO A N 1
ATOM 828 C CA . PRO A 1 100 ? -14.377 0.589 -6.624 1.00 95.56 100 PRO A CA 1
ATOM 829 C C . PRO A 1 100 ? -15.452 0.208 -5.596 1.00 95.56 100 PRO A C 1
ATOM 831 O O . PRO A 1 100 ? -15.186 -0.416 -4.570 1.00 95.56 100 PRO A O 1
ATOM 834 N N . LYS A 1 101 ? -16.724 0.493 -5.904 1.00 92.69 101 LYS A N 1
ATOM 835 C CA . LYS A 1 101 ? -17.852 0.253 -4.979 1.00 92.69 101 LYS A CA 1
ATOM 836 C C . LYS A 1 101 ? -18.002 -1.209 -4.545 1.00 92.69 101 LYS A C 1
ATOM 838 O O . LYS A 1 101 ? -18.425 -1.462 -3.420 1.00 92.69 101 LYS A O 1
ATOM 843 N N . ASN A 1 102 ? -17.650 -2.167 -5.404 1.00 91.81 102 ASN A N 1
ATOM 844 C CA . ASN A 1 102 ? -17.690 -3.600 -5.092 1.00 91.81 102 ASN A CA 1
ATOM 845 C C . ASN A 1 102 ? -16.636 -4.028 -4.055 1.00 91.81 102 ASN A C 1
ATOM 847 O O . ASN A 1 102 ? -16.781 -5.091 -3.458 1.00 91.81 102 ASN A O 1
ATOM 851 N N . LEU A 1 103 ? -15.608 -3.206 -3.832 1.00 93.62 103 LEU A N 1
ATOM 852 C CA . LEU A 1 103 ? -14.552 -3.418 -2.841 1.00 93.62 103 LEU A CA 1
ATOM 853 C C . LEU A 1 103 ? -14.752 -2.570 -1.574 1.00 93.62 103 LEU A C 1
ATOM 855 O O . LEU A 1 103 ? -14.005 -2.707 -0.611 1.00 93.62 103 LEU A O 1
ATOM 859 N N . LYS A 1 104 ? -15.794 -1.728 -1.534 1.00 91.81 104 LYS A N 1
ATOM 860 C CA . LYS A 1 104 ? -16.039 -0.791 -0.429 1.00 91.81 104 LYS A CA 1
ATOM 861 C C . LYS A 1 104 ? -16.388 -1.475 0.890 1.00 91.81 104 LYS A C 1
ATOM 863 O O . LYS A 1 104 ? -16.207 -0.860 1.933 1.00 91.81 104 LYS A O 1
ATOM 868 N N . CYS A 1 105 ? -16.896 -2.705 0.862 1.00 93.69 105 CYS A N 1
ATOM 869 C CA . CYS A 1 105 ? -17.267 -3.444 2.065 1.00 93.69 105 CYS A CA 1
ATOM 870 C C . CYS A 1 105 ? -16.389 -4.680 2.246 1.00 93.69 105 CYS A C 1
ATOM 872 O O . CYS A 1 105 ? -16.155 -5.420 1.293 1.00 93.69 105 CYS A O 1
ATOM 874 N N . GLY A 1 106 ? -16.000 -4.941 3.489 1.00 93.69 106 GLY A N 1
ATOM 875 C CA . GLY A 1 106 ? -15.241 -6.119 3.896 1.00 93.69 106 GLY A CA 1
ATOM 876 C C . GLY A 1 106 ? -15.721 -6.645 5.244 1.00 93.69 106 GLY A C 1
ATOM 877 O O . GLY A 1 106 ? -16.631 -6.072 5.848 1.00 93.69 106 GLY A O 1
ATOM 878 N N . TYR A 1 107 ? -15.145 -7.761 5.684 1.00 95.81 107 TYR A N 1
ATOM 879 C CA . TYR A 1 107 ? -15.430 -8.358 6.984 1.00 95.81 107 TYR A CA 1
ATOM 880 C C . TYR A 1 107 ? -14.425 -7.842 8.014 1.00 95.81 107 TYR A C 1
ATOM 882 O O . TYR A 1 107 ? -13.246 -8.175 7.946 1.00 95.81 107 TYR A O 1
ATOM 890 N N . PHE A 1 108 ? -14.877 -6.987 8.926 1.00 97.69 108 PHE A N 1
ATOM 891 C CA . PHE A 1 108 ? -14.023 -6.224 9.837 1.00 97.69 108 PHE A CA 1
ATOM 892 C C . PHE A 1 108 ? -14.538 -6.304 11.270 1.00 97.69 108 PHE A C 1
ATOM 894 O O . PHE A 1 108 ? -15.687 -6.666 11.500 1.00 97.69 108 PHE A O 1
ATOM 901 N N . LEU A 1 109 ? -13.694 -5.935 12.232 1.00 97.75 109 LEU A N 1
ATOM 902 C CA . LEU A 1 109 ? -14.054 -5.873 13.646 1.00 97.75 109 LEU A CA 1
ATOM 903 C C . LEU A 1 109 ? -15.308 -5.012 13.859 1.00 97.75 109 LEU A C 1
ATOM 905 O O . LEU A 1 109 ? -15.406 -3.916 13.286 1.00 97.75 109 LEU A O 1
ATOM 909 N N . LYS A 1 110 ? -16.229 -5.493 14.693 1.00 98.06 110 LYS A N 1
ATOM 910 C CA . LYS A 1 110 ? -17.435 -4.754 15.076 1.00 98.06 110 LYS A CA 1
ATOM 911 C C . LYS A 1 110 ? -17.136 -3.589 16.009 1.00 98.06 110 LYS A C 1
ATOM 913 O O . LYS A 1 110 ? -16.170 -3.619 16.775 1.00 98.06 110 LYS A O 1
ATOM 918 N N . GLU A 1 111 ? -18.006 -2.585 15.992 1.00 97.56 111 GLU A N 1
ATOM 919 C CA . GLU A 1 111 ? -17.919 -1.447 16.913 1.00 97.56 111 GLU A CA 1
ATOM 920 C C . GLU A 1 111 ? -18.100 -1.895 18.378 1.00 97.56 111 GLU A C 1
ATOM 922 O O . GLU A 1 111 ? -17.356 -1.430 19.242 1.00 97.56 111 GLU A O 1
ATOM 927 N N . GLU A 1 112 ? -19.014 -2.826 18.686 1.00 98.12 112 GLU A N 1
ATOM 928 C CA . GLU A 1 112 ? -19.172 -3.342 20.055 1.00 98.12 112 GLU A CA 1
ATOM 929 C C . GLU A 1 112 ? -17.943 -4.122 20.540 1.00 98.12 112 GLU A C 1
ATOM 931 O O . GLU A 1 112 ? -17.430 -3.845 21.625 1.00 98.12 112 GLU A O 1
ATOM 936 N N . THR A 1 113 ? -17.385 -5.007 19.709 1.00 98.25 113 THR A N 1
ATOM 937 C CA . THR A 1 113 ? -16.170 -5.751 20.061 1.00 98.25 113 THR A CA 1
ATOM 938 C C . THR A 1 113 ? -14.985 -4.800 20.232 1.00 98.25 113 THR A C 1
ATOM 940 O O . THR A 1 113 ? -14.169 -4.967 21.141 1.00 98.25 113 THR A O 1
ATOM 943 N N . ALA A 1 114 ? -14.895 -3.749 19.411 1.00 98.19 114 ALA A N 1
ATOM 944 C CA . ALA A 1 114 ? -13.883 -2.714 19.575 1.00 98.19 114 ALA A CA 1
ATOM 945 C C . ALA A 1 114 ? -13.997 -1.995 20.933 1.00 98.19 114 ALA A C 1
ATOM 947 O O . ALA A 1 114 ? -12.980 -1.752 21.588 1.00 98.19 114 ALA A O 1
ATOM 948 N N . ARG A 1 115 ? -15.219 -1.705 21.402 1.00 98.50 115 ARG A N 1
ATOM 949 C CA . ARG A 1 115 ? -15.459 -1.119 22.736 1.00 98.50 115 ARG A CA 1
ATOM 950 C C . ARG A 1 115 ? -15.026 -2.054 23.858 1.00 98.50 115 ARG A C 1
ATOM 952 O O . ARG A 1 115 ? -14.413 -1.593 24.826 1.00 98.50 115 ARG A O 1
ATOM 959 N N . ASP A 1 116 ? -15.284 -3.348 23.711 1.00 98.12 116 ASP A N 1
ATOM 960 C CA . ASP A 1 116 ? -14.867 -4.365 24.678 1.00 98.12 116 ASP A CA 1
ATOM 961 C C . ASP A 1 116 ? -13.344 -4.488 24.748 1.00 98.12 116 ASP A C 1
ATOM 963 O O . ASP A 1 116 ? -12.771 -4.503 25.843 1.00 98.12 116 ASP A O 1
ATOM 967 N N . ILE A 1 117 ? -12.670 -4.504 23.592 1.00 98.06 117 ILE A N 1
ATOM 968 C CA . ILE A 1 117 ? -11.204 -4.492 23.509 1.00 98.06 117 ILE A CA 1
ATOM 969 C C . ILE A 1 117 ? -10.644 -3.269 24.230 1.00 98.06 117 ILE A C 1
ATOM 971 O O . ILE A 1 117 ? -9.751 -3.416 25.058 1.00 98.06 117 ILE A O 1
ATOM 975 N N . LEU A 1 118 ? -11.167 -2.074 23.957 1.00 98.31 118 LEU A N 1
ATOM 976 C CA . LEU A 1 118 ? -10.660 -0.828 24.538 1.00 98.31 118 LEU A CA 1
ATOM 977 C C . LEU A 1 118 ? -10.961 -0.696 26.032 1.00 98.31 118 LEU A C 1
ATOM 979 O O . LEU A 1 118 ? -10.205 -0.055 26.756 1.00 98.31 118 LEU A O 1
ATOM 983 N N . THR A 1 119 ? -12.033 -1.323 26.512 1.00 96.69 119 THR A N 1
ATOM 984 C CA . THR A 1 119 ? -12.338 -1.392 27.947 1.00 96.69 119 THR A CA 1
ATOM 985 C C . THR A 1 119 ? -11.370 -2.334 28.672 1.00 96.69 119 THR A C 1
ATOM 987 O O . THR A 1 119 ? -10.932 -2.019 29.777 1.00 96.69 119 THR A O 1
ATOM 990 N N . LYS A 1 120 ? -10.980 -3.453 28.043 1.00 96.62 120 LYS A N 1
ATOM 991 C CA . LYS A 1 120 ? -9.990 -4.410 28.578 1.00 96.62 120 LYS A CA 1
ATOM 992 C C . LYS A 1 120 ? -8.542 -3.931 28.414 1.00 96.62 120 LYS A C 1
ATOM 994 O O . LYS A 1 120 ? -7.693 -4.251 29.238 1.00 96.62 120 LYS A O 1
ATOM 999 N N . ASN A 1 121 ? -8.258 -3.174 27.357 1.00 97.25 121 ASN A N 1
ATOM 1000 C CA . ASN A 1 121 ? -6.938 -2.665 26.994 1.00 97.25 121 ASN A CA 1
ATOM 1001 C C . ASN A 1 121 ? -7.011 -1.150 26.777 1.00 97.25 121 ASN A C 1
ATOM 1003 O O . ASN A 1 121 ? -7.094 -0.644 25.655 1.00 97.25 121 ASN A O 1
ATOM 1007 N N . ARG A 1 122 ? -7.032 -0.431 27.896 1.00 96.69 122 ARG A N 1
ATOM 1008 C CA . ARG A 1 122 ? -7.289 1.006 27.961 1.00 96.69 122 ARG A CA 1
ATOM 1009 C C . ARG A 1 122 ? -6.221 1.825 27.205 1.00 96.69 122 ARG A C 1
ATOM 1011 O O . ARG A 1 122 ? -5.041 1.666 27.510 1.00 96.69 122 ARG A O 1
ATOM 1018 N N . PRO A 1 123 ? -6.604 2.722 26.273 1.00 96.81 123 PRO A N 1
ATOM 1019 C CA . PRO A 1 123 ? -5.667 3.560 25.520 1.00 96.81 123 PRO A CA 1
ATOM 1020 C C . PRO A 1 123 ? -5.302 4.820 26.320 1.00 96.81 123 PRO A C 1
ATOM 1022 O O . PRO A 1 123 ? -5.923 5.876 26.175 1.00 96.81 123 PRO A O 1
ATOM 1025 N N . SER A 1 124 ? -4.354 4.692 27.249 1.00 95.81 124 SER A N 1
ATOM 1026 C CA . SER A 1 124 ? -3.983 5.767 28.180 1.00 95.81 124 SER A CA 1
ATOM 1027 C C . SER A 1 124 ? -3.554 7.053 27.476 1.00 95.81 124 SER A C 1
ATOM 1029 O O . SER A 1 124 ? -4.015 8.125 27.860 1.00 95.81 124 SER A O 1
ATOM 1031 N N . THR A 1 125 ? -2.741 6.962 26.419 1.00 95.56 125 THR A N 1
ATOM 1032 C CA . THR A 1 125 ? -2.242 8.156 25.730 1.00 95.56 125 THR A CA 1
ATOM 1033 C C . THR A 1 125 ? -3.382 8.931 25.074 1.00 95.56 125 THR A C 1
ATOM 1035 O O . THR A 1 125 ? -3.436 10.156 25.187 1.00 95.56 125 THR A O 1
ATOM 1038 N N . LEU A 1 126 ? -4.331 8.243 24.431 1.00 95.75 126 LEU A N 1
ATOM 1039 C CA . LEU A 1 126 ? -5.494 8.916 23.845 1.00 95.75 126 LEU A CA 1
ATOM 1040 C C . LEU A 1 126 ? -6.438 9.503 24.891 1.00 95.75 126 LEU A C 1
ATOM 1042 O O . LEU A 1 126 ? -6.991 10.578 24.670 1.00 95.75 126 LEU A O 1
ATOM 1046 N N . LEU A 1 127 ? -6.626 8.838 26.027 1.00 97.50 127 LEU A N 1
ATOM 1047 C CA . LEU A 1 127 ? -7.457 9.370 27.106 1.00 97.50 127 LEU A CA 1
ATOM 1048 C C . LEU A 1 127 ? -6.901 10.687 27.647 1.00 97.50 127 LEU A C 1
ATOM 1050 O O . LEU A 1 127 ? -7.651 11.660 27.752 1.00 97.50 127 LEU A O 1
ATOM 1054 N N . ASP A 1 128 ? -5.593 10.743 27.893 1.00 96.44 128 ASP A N 1
ATOM 1055 C CA . ASP A 1 128 ? -4.915 11.958 28.346 1.00 96.44 128 ASP A CA 1
ATOM 1056 C C . ASP A 1 128 ? -5.005 13.064 27.287 1.00 96.44 128 ASP A C 1
ATOM 1058 O O . ASP A 1 128 ? -5.396 14.196 27.585 1.00 96.44 128 ASP A O 1
ATOM 1062 N N . PHE A 1 129 ? -4.741 12.719 26.022 1.00 96.00 129 PHE A N 1
ATOM 1063 C CA . PHE A 1 129 ? -4.828 13.642 24.890 1.00 96.00 129 PHE A CA 1
ATOM 1064 C C . PHE A 1 129 ? -6.224 14.268 24.740 1.00 96.00 129 PHE A C 1
ATOM 1066 O O . PHE A 1 129 ? -6.361 15.478 24.544 1.00 96.00 129 PHE A O 1
ATOM 1073 N N . TYR A 1 130 ? -7.277 13.462 24.883 1.00 96.31 130 TYR A N 1
ATOM 1074 C CA . TYR A 1 130 ? -8.669 13.907 24.796 1.00 96.31 130 TYR A CA 1
ATOM 1075 C C . TYR A 1 130 ? -9.246 14.436 26.114 1.00 96.31 130 TYR A C 1
ATOM 1077 O O . TYR A 1 130 ? -10.429 14.814 26.141 1.00 96.31 130 TYR A O 1
ATOM 1085 N N . LYS A 1 131 ? -8.441 14.479 27.186 1.00 97.31 131 LYS A N 1
ATOM 1086 C CA . LYS A 1 131 ? -8.841 14.878 28.543 1.00 97.31 131 LYS A CA 1
ATOM 1087 C C . LYS A 1 131 ? -10.062 14.093 29.041 1.00 97.31 131 LYS A C 1
ATOM 1089 O O . LYS A 1 131 ? -11.035 14.683 29.504 1.00 97.31 131 LYS A O 1
ATOM 1094 N N . CYS A 1 132 ? -10.040 12.775 28.859 1.00 98.00 132 CYS A N 1
ATOM 1095 C CA . CYS A 1 132 ? -11.109 11.854 29.247 1.00 98.00 132 CYS A CA 1
ATOM 1096 C C . CYS A 1 132 ? -10.637 10.944 30.388 1.00 98.00 132 CYS A C 1
ATOM 1098 O O . CYS A 1 132 ? -9.549 10.376 30.330 1.00 98.00 132 CYS A O 1
ATOM 1100 N N . GLN A 1 133 ? -11.470 10.754 31.410 1.00 96.19 133 GLN A N 1
ATOM 1101 C CA . GLN A 1 133 ? -11.175 9.868 32.542 1.00 96.19 133 GLN A CA 1
ATOM 1102 C C . GLN A 1 133 ? -11.574 8.415 32.275 1.00 96.19 133 GLN A C 1
ATOM 1104 O O . GLN A 1 133 ? -11.085 7.499 32.940 1.00 96.19 133 GLN A O 1
ATOM 1109 N N . THR A 1 134 ? -12.448 8.167 31.303 1.00 97.12 134 THR A N 1
ATOM 1110 C CA . THR A 1 134 ? -12.980 6.834 30.998 1.00 97.12 134 THR A CA 1
ATOM 1111 C C . THR A 1 134 ? -13.032 6.583 29.494 1.00 97.12 134 THR A C 1
ATOM 1113 O O . THR A 1 134 ? -13.135 7.513 28.693 1.00 97.12 134 THR A O 1
ATOM 1116 N N . THR A 1 135 ? -12.983 5.312 29.084 1.00 96.75 135 THR A N 1
ATOM 1117 C CA . THR A 1 135 ? -13.195 4.932 27.677 1.00 96.75 135 THR A CA 1
ATOM 1118 C C . THR A 1 135 ? -14.603 5.297 27.220 1.00 96.75 135 THR A C 1
ATOM 1120 O O . THR A 1 135 ? -14.782 5.695 26.076 1.00 96.75 135 THR A O 1
ATOM 1123 N N . GLN A 1 136 ? -15.589 5.273 28.121 1.00 97.06 136 GLN A N 1
ATOM 1124 C CA . GLN A 1 136 ? -16.957 5.708 27.845 1.00 97.06 136 GLN A CA 1
ATOM 1125 C C . GLN A 1 136 ? -17.038 7.195 27.482 1.00 97.06 136 GLN A C 1
ATOM 1127 O O . GLN A 1 136 ? -17.813 7.558 26.601 1.00 97.06 136 GLN A O 1
ATOM 1132 N N . GLU A 1 137 ? -16.250 8.061 28.125 1.00 98.00 137 GLU A N 1
ATOM 1133 C CA . GLU A 1 137 ? -16.131 9.467 27.718 1.00 98.00 137 GLU A CA 1
ATOM 1134 C C . GLU A 1 137 ? -15.471 9.608 26.349 1.00 98.00 137 GLU A C 1
ATOM 1136 O O . GLU A 1 137 ? -15.948 10.385 25.522 1.00 98.00 137 GLU A O 1
ATOM 1141 N N . LEU A 1 138 ? -14.420 8.827 26.083 1.00 97.62 138 LEU A N 1
ATOM 1142 C CA . LEU A 1 138 ? -13.734 8.850 24.792 1.00 97.62 138 LEU A CA 1
ATOM 1143 C C . LEU A 1 138 ? -14.655 8.389 23.649 1.00 97.62 138 LEU A C 1
ATOM 1145 O O . LEU A 1 138 ? -14.692 9.029 22.600 1.00 97.62 138 LEU A O 1
ATOM 1149 N N . PHE A 1 139 ? -15.482 7.365 23.885 1.00 97.62 139 PHE A N 1
ATOM 1150 C CA . PHE A 1 139 ? -16.474 6.867 22.926 1.00 97.62 139 PHE A CA 1
ATOM 1151 C C . PHE A 1 139 ? -17.564 7.878 22.553 1.00 97.62 139 PHE A C 1
ATOM 1153 O O . PHE A 1 139 ? -18.274 7.666 21.572 1.00 97.62 139 PHE A O 1
ATOM 1160 N N . LYS A 1 140 ? -17.741 8.950 23.336 1.00 97.19 140 LYS A N 1
ATOM 1161 C CA . LYS A 1 140 ? -18.655 10.052 22.991 1.00 97.19 140 LYS A CA 1
ATOM 1162 C C . LYS A 1 140 ? -18.026 11.044 22.011 1.00 97.19 140 LYS A C 1
ATOM 1164 O O . LYS A 1 140 ? -18.747 11.873 21.467 1.00 97.19 140 LYS A O 1
ATOM 1169 N N . LYS A 1 141 ? -16.702 11.000 21.823 1.00 96.06 141 LYS A N 1
ATOM 1170 C CA . LYS A 1 141 ? -15.945 11.938 20.979 1.00 96.06 141 LYS A CA 1
ATOM 1171 C C . LYS A 1 141 ? -15.536 11.328 19.646 1.00 96.06 141 LYS A C 1
ATOM 1173 O O . LYS A 1 141 ? -15.605 12.011 18.633 1.00 96.06 141 LYS A O 1
ATOM 1178 N N . ILE A 1 142 ? -15.100 10.071 19.665 1.00 95.25 142 ILE A N 1
ATOM 1179 C CA . ILE A 1 142 ? -14.612 9.336 18.494 1.00 95.25 142 ILE A CA 1
ATOM 1180 C C . ILE A 1 142 ? -15.059 7.870 18.563 1.00 95.25 142 ILE A C 1
ATOM 1182 O O . ILE A 1 142 ? -15.303 7.337 19.650 1.00 95.25 142 ILE A O 1
ATOM 1186 N N . SER A 1 143 ? -15.200 7.223 17.402 1.00 96.62 143 SER A N 1
ATOM 1187 C CA . SER A 1 143 ? -15.647 5.822 17.315 1.00 96.62 143 SER A CA 1
ATOM 1188 C C . SER A 1 143 ? -14.624 4.853 17.917 1.00 96.62 143 SER A C 1
ATOM 1190 O O . SER A 1 143 ? -13.423 5.129 17.927 1.00 96.62 143 SER A O 1
ATOM 1192 N N . ALA A 1 144 ? -15.071 3.688 18.392 1.00 97.44 144 ALA A N 1
ATOM 1193 C CA . ALA A 1 144 ? -14.169 2.668 18.929 1.00 97.44 144 ALA A CA 1
ATOM 1194 C C . ALA A 1 144 ? -13.219 2.118 17.857 1.00 97.44 144 ALA A C 1
ATOM 1196 O O . ALA A 1 144 ? -12.043 1.870 18.135 1.00 97.44 144 ALA A O 1
ATOM 1197 N N . ILE A 1 145 ? -13.702 2.000 16.620 1.00 97.06 145 ILE A N 1
ATOM 1198 C CA . ILE A 1 145 ? -12.875 1.667 15.459 1.00 97.06 145 ILE A CA 1
ATOM 1199 C C . ILE A 1 145 ? -11.759 2.689 15.231 1.00 97.06 145 ILE A C 1
ATOM 1201 O O . ILE A 1 145 ? -10.599 2.296 15.075 1.00 97.06 145 ILE A O 1
ATOM 1205 N N . GLU A 1 146 ? -12.067 3.984 15.255 1.00 96.38 146 GLU A N 1
ATOM 1206 C CA . GLU A 1 146 ? -11.057 5.034 15.106 1.00 96.38 146 GLU A CA 1
ATOM 1207 C C . GLU A 1 146 ? -10.050 5.013 16.262 1.00 96.38 146 GLU A C 1
ATOM 1209 O O . GLU A 1 146 ? -8.845 5.041 16.013 1.00 96.38 146 GLU A O 1
ATOM 1214 N N . ILE A 1 147 ? -10.513 4.842 17.507 1.00 96.81 147 ILE A N 1
ATOM 1215 C CA . ILE A 1 147 ? -9.633 4.731 18.680 1.00 96.81 147 ILE A CA 1
ATOM 1216 C C . ILE A 1 147 ? -8.645 3.571 18.511 1.00 96.81 147 ILE A C 1
ATOM 1218 O O . ILE A 1 147 ? -7.445 3.801 18.619 1.00 96.81 147 ILE A O 1
ATOM 1222 N N . ILE A 1 148 ? -9.103 2.348 18.195 1.00 96.25 148 ILE A N 1
ATOM 1223 C CA . ILE A 1 148 ? -8.195 1.203 17.975 1.00 96.25 148 ILE A CA 1
ATOM 1224 C C . ILE A 1 148 ? -7.169 1.527 16.890 1.00 96.25 148 ILE A C 1
ATOM 1226 O O . ILE A 1 148 ? -5.991 1.193 17.027 1.00 96.25 148 ILE A O 1
ATOM 1230 N N . THR A 1 149 ? -7.616 2.153 15.803 1.00 93.94 149 THR A N 1
ATOM 1231 C CA . THR A 1 149 ? -6.777 2.447 14.640 1.00 93.94 149 THR A CA 1
ATOM 1232 C C . THR A 1 149 ? -5.683 3.455 15.002 1.00 93.94 149 THR A C 1
ATOM 1234 O O . THR A 1 149 ? -4.519 3.215 14.684 1.00 93.94 149 THR A O 1
ATOM 1237 N N . ILE A 1 150 ? -6.011 4.520 15.743 1.00 92.75 150 ILE A N 1
ATOM 1238 C CA . ILE A 1 150 ? -5.040 5.528 16.197 1.00 92.75 150 ILE A CA 1
ATOM 1239 C C . ILE A 1 150 ? -4.119 4.950 17.284 1.00 92.75 150 ILE A C 1
ATOM 1241 O O . ILE A 1 150 ? -2.909 5.179 17.250 1.00 92.75 150 ILE A O 1
ATOM 1245 N N . SER A 1 151 ? -4.648 4.125 18.196 1.00 93.56 151 SER A N 1
ATOM 1246 C CA . SER A 1 151 ? -3.877 3.497 19.278 1.00 93.56 151 SER A CA 1
ATOM 1247 C C . SER A 1 151 ? -2.718 2.631 18.789 1.00 93.56 151 SER A C 1
ATOM 1249 O O . SER A 1 151 ? -1.742 2.451 19.515 1.00 93.56 151 SER A O 1
ATOM 1251 N N . ARG A 1 152 ? -2.756 2.134 17.544 1.00 88.19 152 ARG A N 1
ATOM 1252 C CA . ARG A 1 152 ? -1.617 1.444 16.909 1.00 88.19 152 ARG A CA 1
ATOM 1253 C C . ARG A 1 152 ? -0.355 2.314 16.812 1.00 88.19 152 ARG A C 1
ATOM 1255 O O . ARG A 1 152 ? 0.733 1.746 16.749 1.00 88.19 152 ARG A O 1
ATOM 1262 N N . TYR A 1 153 ? -0.509 3.640 16.819 1.00 87.75 153 TYR A N 1
ATOM 1263 C CA . TYR A 1 153 ? 0.568 4.630 16.698 1.00 87.75 153 TYR A CA 1
ATOM 1264 C C . TYR A 1 153 ? 0.832 5.378 18.003 1.00 87.75 153 TYR A C 1
ATOM 1266 O O . TYR A 1 153 ? 1.965 5.773 18.270 1.00 87.75 153 TYR A O 1
ATOM 1274 N N . THR A 1 154 ? -0.200 5.558 18.827 1.00 91.12 154 THR A N 1
ATOM 1275 C CA . THR A 1 154 ? -0.111 6.408 20.018 1.00 91.12 154 THR A CA 1
ATOM 1276 C C . THR A 1 154 ? 0.133 5.654 21.314 1.00 91.12 154 THR A C 1
ATOM 1278 O O . THR A 1 154 ? 0.549 6.269 22.286 1.00 91.12 154 THR A O 1
ATOM 1281 N N . GLU A 1 155 ? -0.130 4.347 21.370 1.00 93.25 155 GLU A N 1
ATOM 1282 C CA . GLU A 1 155 ? 0.027 3.578 22.607 1.00 93.25 155 GLU A CA 1
ATOM 1283 C C . GLU A 1 155 ? 1.323 2.756 22.622 1.00 93.25 155 GLU A C 1
ATOM 1285 O O . GLU A 1 155 ? 1.779 2.230 21.598 1.00 93.25 155 GLU A O 1
ATOM 1290 N N . PHE A 1 156 ? 1.873 2.595 23.827 1.00 91.81 156 PHE A N 1
ATOM 1291 C CA . PHE A 1 156 ? 3.134 1.905 24.095 1.00 91.81 156 PHE A CA 1
ATOM 1292 C C . PHE A 1 156 ? 3.138 0.421 23.689 1.00 91.81 156 PHE A C 1
ATOM 1294 O O . PHE A 1 156 ? 2.077 -0.204 23.590 1.00 91.81 156 PHE A O 1
ATOM 1301 N N . PRO A 1 157 ? 4.324 -0.201 23.513 1.00 90.88 157 PRO A N 1
ATOM 1302 C CA . PRO A 1 157 ? 4.450 -1.601 23.091 1.00 90.88 157 PRO A CA 1
ATOM 1303 C C . PRO A 1 157 ? 3.611 -2.596 23.901 1.00 90.88 157 PRO A C 1
ATOM 1305 O O . PRO A 1 157 ? 2.993 -3.481 23.313 1.00 90.88 157 PRO A O 1
ATOM 1308 N N . ILE A 1 158 ? 3.496 -2.405 25.219 1.00 92.38 158 ILE A N 1
ATOM 1309 C CA . ILE A 1 158 ? 2.674 -3.263 26.085 1.00 92.38 158 ILE A CA 1
ATOM 1310 C C . ILE A 1 158 ? 1.187 -3.249 25.697 1.00 92.38 158 ILE A C 1
ATOM 1312 O O . ILE A 1 158 ? 0.530 -4.290 25.703 1.00 92.38 158 ILE A O 1
ATOM 1316 N N . TRP A 1 159 ? 0.658 -2.093 25.280 1.00 94.88 159 TRP A N 1
ATOM 1317 C CA . TRP A 1 159 ? -0.707 -1.990 24.767 1.00 94.88 159 TRP A CA 1
ATOM 1318 C C . TRP A 1 159 ? -0.845 -2.782 23.464 1.00 94.88 159 TRP A C 1
ATOM 1320 O O . TRP A 1 159 ? -1.834 -3.488 23.278 1.00 94.88 159 TRP A O 1
ATOM 1330 N N . GLN A 1 160 ? 0.164 -2.726 22.585 1.00 91.75 160 GLN A N 1
ATOM 1331 C CA . GLN A 1 160 ? 0.176 -3.466 21.317 1.00 91.75 160 GLN A CA 1
ATOM 1332 C C . GLN A 1 160 ? 0.201 -4.983 21.542 1.00 91.75 160 GLN A C 1
ATOM 1334 O O . GLN A 1 160 ? -0.473 -5.723 20.827 1.00 91.75 160 GLN A O 1
ATOM 1339 N N . GLU A 1 161 ? 0.968 -5.455 22.524 1.00 93.38 161 GLU A N 1
ATOM 1340 C CA . GLU A 1 161 ? 1.024 -6.869 22.907 1.00 93.38 161 GLU A CA 1
ATOM 1341 C C . GLU A 1 161 ? -0.307 -7.354 23.480 1.00 93.38 161 GLU A C 1
ATOM 1343 O O . GLU A 1 161 ? -0.813 -8.398 23.067 1.00 93.38 161 GLU A O 1
ATOM 1348 N N . ASN A 1 162 ? -0.912 -6.581 24.383 1.00 96.44 162 ASN A N 1
ATOM 1349 C CA . ASN A 1 162 ? -2.217 -6.906 24.953 1.00 96.44 162 ASN A CA 1
ATOM 1350 C C . ASN A 1 162 ? -3.321 -6.894 23.893 1.00 96.44 162 ASN A C 1
ATOM 1352 O O . ASN A 1 162 ? -4.143 -7.807 23.857 1.00 96.44 162 ASN A O 1
ATOM 1356 N N . TYR A 1 163 ? -3.296 -5.924 22.976 1.00 95.62 163 TYR A N 1
ATOM 1357 C CA . TYR A 1 163 ? -4.210 -5.877 21.840 1.00 95.62 163 TYR A CA 1
ATOM 1358 C C . TYR A 1 163 ? -4.122 -7.155 20.996 1.00 95.62 163 TYR A C 1
ATOM 1360 O O . TYR A 1 163 ? -5.151 -7.755 20.696 1.00 95.62 163 TYR A O 1
ATOM 1368 N N . LYS A 1 164 ? -2.907 -7.624 20.674 1.00 94.94 164 LYS A N 1
ATOM 1369 C CA . LYS A 1 164 ? -2.708 -8.873 19.918 1.00 94.94 164 LYS A CA 1
ATOM 1370 C C . LYS A 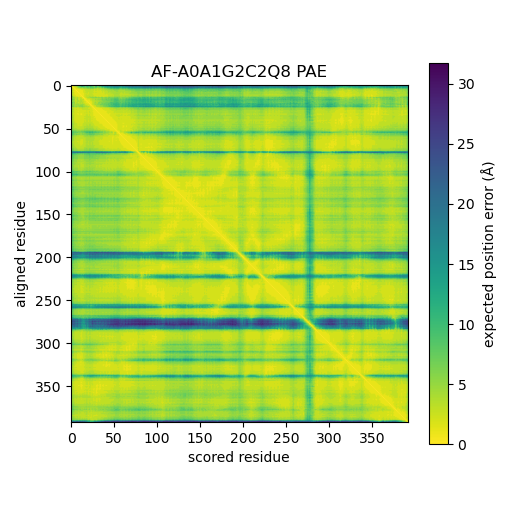1 164 ? -3.244 -10.100 20.664 1.00 94.94 164 LYS A C 1
ATOM 1372 O O . LYS A 1 164 ? -3.868 -10.940 20.029 1.00 94.94 164 LYS A O 1
ATOM 1377 N N . LYS A 1 165 ? -3.048 -10.186 21.987 1.00 96.56 165 LYS A N 1
ATOM 1378 C CA . LYS A 1 165 ? -3.573 -11.287 22.826 1.00 96.56 165 LYS A CA 1
ATOM 1379 C C . LYS A 1 165 ? -5.101 -11.323 22.866 1.00 96.56 165 LYS A C 1
ATOM 1381 O O . LYS A 1 165 ? -5.687 -12.398 22.895 1.00 96.56 165 LYS A O 1
ATOM 1386 N N . ILE A 1 166 ? -5.750 -10.158 22.895 1.00 96.75 166 ILE A N 1
ATOM 1387 C CA . ILE A 1 166 ? -7.216 -10.087 22.850 1.00 96.75 166 ILE A CA 1
ATOM 1388 C C . ILE A 1 166 ? -7.706 -10.428 21.440 1.00 96.75 166 ILE A C 1
ATOM 1390 O O . ILE A 1 166 ? -8.655 -11.189 21.291 1.00 96.75 166 ILE A O 1
ATOM 1394 N N . LEU A 1 167 ? -7.037 -9.909 20.406 1.00 95.81 167 LEU A N 1
ATOM 1395 C CA . LEU A 1 167 ? -7.388 -10.188 19.016 1.00 95.81 167 LEU A CA 1
ATOM 1396 C C . LEU A 1 167 ? -7.290 -11.684 18.686 1.00 95.81 167 LEU A C 1
ATOM 1398 O O . LEU A 1 167 ? -8.160 -12.202 17.998 1.00 95.81 167 LEU A O 1
ATOM 1402 N N . SER A 1 168 ? -6.273 -12.388 19.192 1.00 95.75 168 SER A N 1
ATOM 1403 C CA . SER A 1 168 ? -6.001 -13.795 18.861 1.00 95.75 168 SER A CA 1
ATOM 1404 C C . SER A 1 168 ? -7.047 -14.795 19.356 1.00 95.75 168 SER A C 1
ATOM 1406 O O . SER A 1 168 ? -6.938 -15.978 19.043 1.00 95.75 168 SER A O 1
ATOM 1408 N N . VAL A 1 169 ? -8.006 -14.364 20.177 1.00 95.88 169 VAL A N 1
ATOM 1409 C CA . VAL A 1 169 ? -9.074 -15.227 20.708 1.00 95.88 169 VAL A CA 1
ATOM 1410 C C . VAL A 1 169 ? -10.458 -14.864 20.174 1.00 95.88 169 VAL A C 1
ATOM 1412 O O . VAL A 1 169 ? -11.430 -15.501 20.567 1.00 95.88 169 VAL A O 1
ATOM 1415 N N . LEU A 1 170 ? -10.556 -13.853 19.304 1.00 95.94 170 LEU A N 1
ATOM 1416 C CA . LEU A 1 170 ? -11.827 -13.464 18.697 1.00 95.94 170 LEU A CA 1
ATOM 1417 C C . LEU A 1 170 ? -12.313 -14.523 17.703 1.00 95.94 170 LEU A C 1
ATOM 1419 O O . LEU A 1 170 ? -11.517 -15.169 17.012 1.00 95.94 170 LEU A O 1
ATOM 1423 N 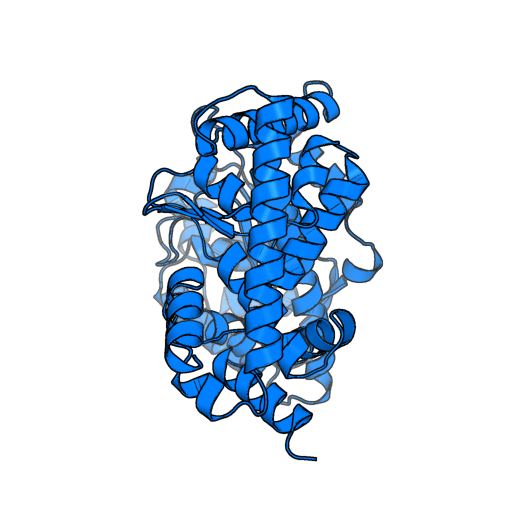N . ASP A 1 171 ? -13.628 -14.659 17.585 1.00 95.00 171 ASP A N 1
ATOM 1424 C CA . ASP A 1 171 ? -14.266 -15.572 16.641 1.00 95.00 171 ASP A CA 1
ATOM 1425 C C . ASP A 1 171 ? -15.028 -14.817 15.544 1.00 95.00 171 ASP A C 1
ATOM 1427 O O . ASP A 1 171 ? -15.003 -13.594 15.456 1.00 95.00 171 ASP A O 1
ATOM 1431 N N . LYS A 1 172 ? -15.691 -15.538 14.638 1.00 95.56 172 LYS A N 1
ATOM 1432 C CA . LYS A 1 172 ? -16.423 -14.916 13.525 1.00 95.56 172 LYS A CA 1
ATOM 1433 C C . LYS A 1 172 ? -17.518 -13.934 13.964 1.00 95.56 172 LYS A C 1
ATOM 1435 O O . LYS A 1 172 ? -17.835 -13.039 13.189 1.00 95.56 172 LYS A O 1
ATOM 1440 N N . ASN A 1 173 ? -18.102 -14.086 15.150 1.00 95.38 173 ASN A N 1
ATOM 1441 C CA . ASN A 1 173 ? -19.184 -13.245 15.661 1.00 95.38 173 ASN A CA 1
ATOM 1442 C C . ASN A 1 173 ? -18.688 -11.876 16.146 1.00 95.38 173 ASN A C 1
ATOM 1444 O O . ASN A 1 173 ? -19.504 -10.973 16.317 1.00 95.38 173 ASN A O 1
ATOM 1448 N N . ASP A 1 174 ? -17.377 -11.712 16.320 1.00 97.00 174 ASP A N 1
ATOM 1449 C CA . ASP A 1 174 ? -16.708 -10.450 16.659 1.00 97.00 174 ASP A CA 1
ATOM 1450 C C . ASP A 1 174 ? -16.460 -9.539 15.446 1.00 97.00 174 ASP A C 1
ATOM 1452 O O . ASP A 1 174 ? -15.965 -8.413 15.565 1.00 97.00 174 ASP A O 1
ATOM 1456 N N . PHE A 1 175 ? -16.801 -10.032 14.256 1.00 97.25 175 PHE A N 1
ATOM 1457 C CA . PHE A 1 175 ? -16.609 -9.356 12.982 1.00 97.25 175 PHE A CA 1
ATOM 1458 C C . PHE A 1 175 ? -17.949 -9.198 12.259 1.00 97.25 175 PHE A C 1
ATOM 1460 O O . PHE A 1 175 ? -18.897 -9.956 12.470 1.00 97.25 175 PHE A O 1
ATOM 1467 N N . GLU A 1 176 ? -18.035 -8.201 11.388 1.00 97.12 176 GLU A N 1
ATOM 1468 C CA . GLU A 1 176 ? -19.209 -7.926 10.571 1.00 97.12 176 GLU A CA 1
ATOM 1469 C C . GLU A 1 176 ? -18.836 -7.427 9.183 1.00 97.12 176 GLU A C 1
ATOM 1471 O O . GLU A 1 176 ? -17.748 -6.899 8.941 1.00 97.12 176 GLU A O 1
ATOM 1476 N N . LYS A 1 177 ? -19.786 -7.552 8.255 1.00 97.12 177 LYS A N 1
ATOM 1477 C CA . LYS A 1 177 ? -19.660 -6.921 6.949 1.00 97.12 177 LYS A CA 1
ATOM 1478 C C . LYS A 1 177 ? -19.989 -5.438 7.076 1.00 97.12 177 LYS A C 1
ATOM 1480 O O . LYS A 1 177 ? -21.148 -5.086 7.276 1.00 97.12 177 LYS A O 1
ATOM 1485 N N . ARG A 1 178 ? -19.001 -4.573 6.867 1.00 96.50 178 ARG A N 1
ATOM 1486 C CA . ARG A 1 178 ? -19.201 -3.118 6.852 1.00 96.50 178 ARG A CA 1
ATOM 1487 C C . ARG A 1 178 ? -18.289 -2.417 5.860 1.00 96.50 178 ARG A C 1
ATOM 1489 O O . ARG A 1 178 ? -17.368 -3.018 5.306 1.00 96.50 178 ARG A O 1
ATOM 1496 N N . ALA A 1 179 ? -18.585 -1.146 5.614 1.00 96.75 179 ALA A N 1
ATOM 1497 C CA . ALA A 1 179 ? -17.785 -0.319 4.729 1.00 96.75 179 ALA A CA 1
ATOM 1498 C C . ALA A 1 179 ? -16.401 -0.031 5.328 1.00 96.75 179 ALA A C 1
ATOM 1500 O O . ALA A 1 179 ? -16.256 0.123 6.545 1.00 96.75 179 ALA A O 1
ATOM 1501 N N . ILE A 1 180 ? -15.410 0.083 4.446 1.00 97.69 180 ILE A N 1
ATOM 1502 C CA . ILE A 1 180 ? -14.137 0.733 4.743 1.00 97.69 180 ILE A CA 1
ATOM 1503 C C . ILE A 1 180 ? -14.438 2.182 5.118 1.00 97.69 180 ILE A C 1
ATOM 1505 O O . ILE A 1 180 ? -15.285 2.830 4.494 1.00 97.69 180 ILE A O 1
ATOM 1509 N N . ALA A 1 181 ? -13.744 2.679 6.131 1.00 95.31 181 ALA A N 1
ATOM 1510 C CA . ALA A 1 181 ? -13.794 4.073 6.541 1.00 95.31 181 ALA A CA 1
ATOM 1511 C C . ALA A 1 181 ? -12.387 4.669 6.519 1.00 95.31 181 ALA A C 1
ATOM 1513 O O . ALA A 1 181 ? -11.392 3.943 6.550 1.00 95.31 181 ALA A O 1
ATOM 1514 N N . TYR A 1 182 ? -12.300 5.994 6.494 1.00 96.44 182 TYR A N 1
ATOM 1515 C CA . TYR A 1 182 ? -11.048 6.675 6.776 1.00 96.44 182 TYR A CA 1
ATOM 1516 C C . TYR A 1 182 ? -11.274 7.824 7.754 1.00 96.44 182 TYR A C 1
ATOM 1518 O O . TYR A 1 182 ? -12.347 8.430 7.769 1.00 96.44 182 TYR A O 1
ATOM 1526 N N . SER A 1 183 ? -10.255 8.105 8.558 1.00 95.00 183 SER A N 1
ATOM 1527 C CA . SER A 1 183 ? -10.208 9.243 9.472 1.00 95.00 183 SER A CA 1
ATOM 1528 C C . SER A 1 183 ? -9.114 10.194 9.004 1.00 95.00 183 SER A C 1
ATOM 1530 O O . SER A 1 183 ? -7.980 9.775 8.764 1.00 95.00 183 SER A O 1
ATOM 1532 N N . PHE A 1 184 ? -9.459 11.473 8.874 1.00 95.88 184 PHE A N 1
ATOM 1533 C CA . PHE A 1 184 ? -8.525 12.530 8.507 1.00 95.88 184 PHE A CA 1
ATOM 1534 C C . PHE A 1 184 ? -8.181 13.366 9.741 1.00 95.88 184 PHE A C 1
ATOM 1536 O O . PHE A 1 184 ? -9.071 13.900 10.402 1.00 95.88 184 PHE A O 1
ATOM 1543 N N . LEU A 1 185 ? -6.896 13.421 10.085 1.00 93.94 185 LEU A N 1
ATOM 1544 C CA . LEU A 1 185 ? -6.394 13.948 11.351 1.00 93.94 185 LEU A CA 1
ATOM 1545 C C . LEU A 1 185 ? -5.360 15.048 11.099 1.00 93.94 185 LEU A C 1
ATOM 1547 O O . LEU A 1 185 ? -4.425 14.856 10.330 1.00 93.94 185 LEU A O 1
ATOM 1551 N N . ASP A 1 186 ? -5.462 16.169 11.812 1.00 93.50 186 ASP A N 1
ATOM 1552 C CA . ASP A 1 186 ? -4.428 17.212 11.777 1.00 93.50 186 ASP A CA 1
ATOM 1553 C C . ASP A 1 186 ? -3.119 16.701 12.398 1.00 93.50 186 ASP A C 1
ATOM 1555 O O . ASP A 1 186 ? -3.035 16.463 13.608 1.00 93.50 186 ASP A O 1
ATOM 1559 N N . TYR A 1 187 ? -2.073 16.568 11.584 1.00 91.12 187 TYR A N 1
ATOM 1560 C CA . TYR A 1 187 ? -0.785 16.069 12.045 1.00 91.12 187 TYR A CA 1
ATOM 1561 C C . TYR A 1 187 ? -0.194 16.906 13.187 1.00 91.12 187 TYR A C 1
ATOM 1563 O O . TYR A 1 187 ? 0.315 16.327 14.146 1.00 91.12 187 TYR A O 1
ATOM 1571 N N . HIS A 1 188 ? -0.288 18.242 13.158 1.00 89.44 188 HIS A N 1
ATOM 1572 C CA . HIS A 1 188 ? 0.289 19.088 14.213 1.00 89.44 188 HIS A CA 1
ATOM 1573 C C . HIS A 1 188 ? -0.349 18.823 15.571 1.00 89.44 188 HIS A C 1
ATOM 1575 O O . HIS A 1 188 ? 0.350 18.800 16.586 1.00 89.44 188 HIS A O 1
ATOM 1581 N N . LYS A 1 189 ? -1.657 18.558 15.580 1.00 91.88 189 LYS A N 1
ATOM 1582 C CA . LYS A 1 189 ? -2.396 18.224 16.795 1.00 91.88 189 LYS A CA 1
ATOM 1583 C C . LYS A 1 189 ? -1.945 16.886 17.386 1.00 91.88 189 LYS A C 1
ATOM 1585 O O . LYS A 1 189 ? -1.847 16.772 18.602 1.00 91.88 189 LYS A O 1
ATOM 1590 N N . TYR A 1 190 ? -1.662 15.885 16.549 1.00 91.06 190 TYR A N 1
ATOM 1591 C CA . TYR A 1 190 ? -1.330 14.522 16.990 1.00 91.06 190 TYR A CA 1
ATOM 1592 C C . TYR A 1 190 ? 0.176 14.240 17.112 1.00 91.06 190 TYR A C 1
ATOM 1594 O O . TYR A 1 190 ? 0.560 13.281 17.780 1.00 91.06 190 TYR A O 1
ATOM 1602 N N . LYS A 1 191 ? 1.051 15.061 16.517 1.00 87.94 191 LYS A N 1
ATOM 1603 C CA . LYS A 1 191 ? 2.503 14.811 16.413 1.00 87.94 191 LYS A CA 1
ATOM 1604 C C . LYS A 1 191 ? 3.178 14.483 17.747 1.00 87.94 191 LYS A C 1
ATOM 1606 O O . LYS A 1 191 ? 4.093 13.665 17.774 1.00 87.94 191 LYS A O 1
ATOM 1611 N N . SER A 1 192 ? 2.734 15.092 18.848 1.00 88.38 192 SER A N 1
ATOM 1612 C CA . SER A 1 192 ? 3.306 14.861 20.182 1.00 88.38 192 SER A CA 1
ATOM 1613 C C . SER A 1 192 ? 3.038 13.459 20.735 1.00 88.38 192 SER A C 1
ATOM 1615 O O . SER A 1 192 ? 3.814 12.990 21.563 1.00 88.38 192 SER A O 1
ATOM 1617 N N . ILE A 1 193 ? 1.982 12.782 20.274 1.00 89.19 193 ILE A N 1
ATOM 1618 C CA . ILE A 1 193 ? 1.570 11.468 20.783 1.00 89.19 193 ILE A CA 1
ATOM 1619 C C . ILE A 1 193 ? 1.860 10.310 19.822 1.00 89.19 193 ILE A C 1
ATOM 1621 O O . ILE A 1 193 ? 1.750 9.158 20.226 1.00 89.19 193 ILE A O 1
ATOM 1625 N N . LEU A 1 194 ? 2.275 10.575 18.577 1.00 84.81 194 LEU A N 1
ATOM 1626 C CA . LEU A 1 194 ? 2.568 9.533 17.575 1.00 84.81 194 LEU A CA 1
ATOM 1627 C C . LEU A 1 194 ? 3.864 8.742 17.831 1.00 84.81 194 LEU A C 1
ATOM 1629 O O . LEU A 1 194 ? 4.095 7.729 17.182 1.00 84.81 194 LEU A O 1
ATOM 1633 N N . ARG A 1 195 ? 4.702 9.174 18.782 1.00 67.31 195 ARG A N 1
ATOM 1634 C CA . ARG A 1 195 ? 6.036 8.596 19.044 1.00 67.31 195 ARG A CA 1
ATOM 1635 C C . ARG A 1 195 ? 6.068 7.504 20.111 1.00 67.31 195 ARG A C 1
ATOM 1637 O O . ARG A 1 195 ? 7.130 6.973 20.417 1.00 67.31 195 ARG A O 1
ATOM 1644 N N . ASN A 1 196 ? 4.927 7.198 20.714 1.00 64.44 196 ASN A N 1
ATOM 1645 C CA . ASN A 1 196 ? 4.877 6.303 21.869 1.00 64.44 196 ASN A CA 1
ATOM 1646 C C . ASN A 1 196 ? 4.823 4.822 21.472 1.00 64.44 196 ASN A C 1
ATOM 1648 O O . ASN A 1 196 ? 5.099 3.956 22.301 1.00 64.44 196 ASN A O 1
ATOM 1652 N N . SER A 1 197 ? 4.493 4.509 20.217 1.00 59.78 197 SER A N 1
ATOM 1653 C CA . SER A 1 197 ? 4.553 3.142 19.703 1.00 59.78 197 SER A CA 1
ATOM 1654 C C . SER A 1 197 ? 5.946 2.836 19.137 1.00 59.78 197 SER A C 1
ATOM 1656 O O . SER A 1 197 ? 6.557 3.677 18.490 1.00 59.78 197 SER A O 1
ATOM 1658 N N . ASN A 1 198 ? 6.443 1.602 19.293 1.00 61.81 198 ASN A N 1
ATOM 1659 C CA . ASN A 1 198 ? 7.642 1.120 18.576 1.00 61.81 198 ASN A CA 1
ATOM 1660 C C . ASN A 1 198 ? 7.407 0.979 17.051 1.00 61.81 198 ASN A C 1
ATOM 1662 O O . ASN A 1 198 ? 8.116 0.226 16.383 1.00 61.81 198 ASN A O 1
ATOM 1666 N N . GLN A 1 199 ? 6.361 1.598 16.494 1.00 63.72 199 GLN A N 1
ATOM 1667 C CA . GLN A 1 199 ? 6.159 1.619 15.053 1.00 63.72 199 GLN A CA 1
ATOM 1668 C C . GLN A 1 199 ? 7.144 2.626 14.450 1.00 63.72 199 GLN A C 1
ATOM 1670 O O . GLN A 1 199 ? 7.264 3.730 14.979 1.00 63.72 199 GLN A O 1
ATOM 1675 N N . PRO A 1 200 ? 7.849 2.275 13.362 1.00 62.31 200 PRO A N 1
ATOM 1676 C CA . PRO A 1 200 ? 8.656 3.245 12.638 1.00 62.31 200 PRO A CA 1
ATOM 1677 C C . PRO A 1 200 ? 7.792 4.438 12.226 1.00 62.31 200 PRO A C 1
ATOM 1679 O O . PRO A 1 200 ? 6.655 4.242 11.781 1.00 62.31 200 PRO A O 1
ATOM 1682 N N . ASP A 1 201 ? 8.336 5.652 12.344 1.00 64.19 201 ASP A N 1
ATOM 1683 C CA . ASP A 1 201 ? 7.708 6.843 11.776 1.00 64.19 201 ASP A CA 1
ATOM 1684 C C . ASP A 1 201 ? 7.456 6.570 10.287 1.00 64.19 201 ASP A C 1
ATOM 1686 O O . ASP A 1 201 ? 8.394 6.357 9.520 1.00 64.19 201 ASP A O 1
ATOM 1690 N N . LYS A 1 202 ? 6.181 6.521 9.883 1.00 71.69 202 LYS A N 1
ATOM 1691 C CA . LYS A 1 202 ? 5.798 6.425 8.472 1.00 71.69 202 LYS A CA 1
ATOM 1692 C C . LYS A 1 202 ? 5.896 7.827 7.874 1.00 71.69 202 LYS A C 1
ATOM 1694 O O . LYS A 1 202 ? 5.043 8.662 8.195 1.00 71.69 202 LYS A O 1
ATOM 1699 N N . PRO A 1 203 ? 6.913 8.121 7.048 1.00 78.94 203 PRO A N 1
ATOM 1700 C CA . PRO A 1 203 ? 7.175 9.492 6.641 1.00 78.94 203 PRO A CA 1
ATOM 1701 C C . PRO A 1 203 ? 6.088 10.027 5.697 1.00 78.94 203 PRO A C 1
ATOM 1703 O O . PRO A 1 203 ? 5.793 11.208 5.755 1.00 78.94 203 PRO A O 1
ATOM 1706 N N . TRP A 1 204 ? 5.388 9.158 4.962 1.00 84.50 204 TRP A N 1
ATOM 1707 C CA . TRP A 1 204 ? 4.309 9.498 4.023 1.00 84.50 204 TRP A CA 1
ATOM 1708 C C . TRP A 1 204 ? 2.950 9.834 4.661 1.00 84.50 204 TRP A C 1
ATOM 1710 O O . TRP A 1 204 ? 1.945 9.859 3.967 1.00 84.50 204 TRP A O 1
ATOM 1720 N N . ARG A 1 205 ? 2.856 10.040 5.984 1.00 88.69 205 ARG A N 1
ATOM 1721 C CA . ARG A 1 205 ? 1.649 10.563 6.683 1.00 88.69 205 ARG A CA 1
ATOM 1722 C C . ARG A 1 205 ? 0.334 9.775 6.527 1.00 88.69 205 ARG A C 1
ATOM 1724 O O . ARG A 1 205 ? -0.708 10.242 6.981 1.00 88.69 205 ARG A O 1
ATOM 1731 N N . LEU A 1 206 ? 0.356 8.554 5.998 1.00 91.88 206 LEU A N 1
ATOM 1732 C CA . LEU A 1 206 ? -0.806 7.660 5.967 1.00 91.88 206 LEU A CA 1
ATOM 1733 C C . LEU A 1 206 ? -0.524 6.321 6.638 1.00 91.88 206 LEU A C 1
ATOM 1735 O O . LEU A 1 206 ? 0.598 5.807 6.652 1.00 91.88 206 LEU A O 1
ATOM 1739 N N . SER A 1 207 ? -1.592 5.701 7.126 1.00 91.06 207 SER A N 1
ATOM 1740 C CA . SER A 1 207 ? -1.591 4.303 7.524 1.00 91.06 207 SER A CA 1
ATOM 1741 C C . SER A 1 207 ? -2.982 3.684 7.434 1.00 91.06 207 SER A C 1
ATOM 1743 O O . SER A 1 207 ? -3.951 4.340 7.072 1.00 91.06 207 SER A O 1
ATOM 1745 N N . HIS A 1 208 ? -3.103 2.419 7.806 1.00 92.56 208 HIS A N 1
ATOM 1746 C CA . HIS A 1 208 ? -4.357 1.685 7.854 1.00 92.56 208 HIS A CA 1
ATOM 1747 C C . HIS A 1 208 ? -4.315 0.593 8.916 1.00 92.56 208 HIS A C 1
ATOM 1749 O O . HIS A 1 208 ? -3.261 0.197 9.420 1.00 92.56 208 HIS A O 1
ATOM 1755 N N . ASN A 1 209 ? -5.495 0.088 9.247 1.00 93.81 209 ASN A N 1
ATOM 1756 C CA . ASN A 1 209 ? -5.688 -1.074 10.087 1.00 93.81 209 ASN A CA 1
ATOM 1757 C C . ASN A 1 209 ? -6.675 -2.018 9.398 1.00 93.81 209 ASN A C 1
ATOM 1759 O O . ASN A 1 209 ? -7.885 -1.792 9.372 1.00 93.81 209 ASN A O 1
ATOM 1763 N N . LYS A 1 210 ? -6.126 -3.108 8.856 1.00 93.19 210 LYS A N 1
ATOM 1764 C CA . LYS A 1 210 ? -6.874 -4.151 8.144 1.00 93.19 210 LYS A CA 1
ATOM 1765 C C . LYS A 1 210 ? -7.958 -4.779 9.020 1.00 93.19 210 LYS A C 1
ATOM 1767 O O . LYS A 1 210 ? -9.043 -5.061 8.529 1.00 93.19 210 LYS A O 1
ATOM 1772 N N . VAL A 1 211 ? -7.692 -4.944 10.320 1.00 95.19 211 VAL A N 1
ATOM 1773 C CA . VAL A 1 211 ? -8.619 -5.559 11.286 1.00 95.19 211 VAL A CA 1
ATOM 1774 C C . VAL A 1 211 ? -9.873 -4.709 11.448 1.00 95.19 211 VAL A C 1
ATOM 1776 O O . VAL A 1 211 ? -10.989 -5.224 11.483 1.00 95.19 211 VAL A O 1
ATOM 1779 N N . THR A 1 212 ? -9.694 -3.392 11.529 1.00 96.75 212 THR A N 1
ATOM 1780 C CA . THR A 1 212 ? -10.786 -2.436 11.707 1.00 96.75 212 THR A CA 1
ATOM 1781 C C . THR A 1 212 ? -11.286 -1.847 10.390 1.00 96.75 212 THR A C 1
ATOM 1783 O O . THR A 1 212 ? -12.146 -0.969 10.417 1.00 96.75 212 THR A O 1
ATOM 1786 N N . GLY A 1 213 ? -10.790 -2.284 9.234 1.00 96.75 213 GLY A N 1
ATOM 1787 C CA . GLY A 1 213 ? -11.230 -1.746 7.947 1.00 96.75 213 GLY A CA 1
ATOM 1788 C C . GLY A 1 213 ? -11.092 -0.222 7.838 1.00 96.75 213 GLY A C 1
ATOM 1789 O O . GLY A 1 213 ? -11.943 0.412 7.216 1.00 96.75 213 GLY A O 1
ATOM 1790 N N . ALA A 1 214 ? -10.107 0.372 8.518 1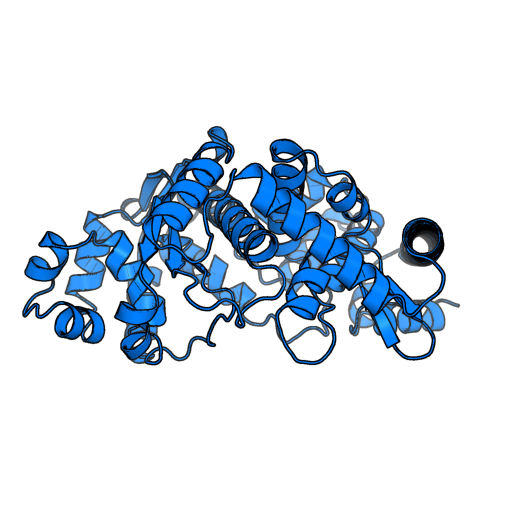.00 96.94 214 ALA A N 1
ATOM 1791 C CA . ALA A 1 214 ? -9.980 1.820 8.652 1.00 96.94 214 ALA A CA 1
ATOM 1792 C C . ALA A 1 214 ? -8.630 2.322 8.133 1.00 96.94 214 ALA A C 1
ATOM 1794 O O . ALA A 1 214 ? -7.588 1.733 8.422 1.00 96.94 214 ALA A O 1
ATOM 1795 N N . ILE A 1 215 ? -8.650 3.436 7.405 1.00 96.81 215 ILE A N 1
ATOM 1796 C CA . ILE A 1 215 ? -7.463 4.160 6.933 1.00 96.81 215 ILE A CA 1
ATOM 1797 C C . ILE A 1 215 ? -7.295 5.415 7.799 1.00 96.81 215 ILE A C 1
ATOM 1799 O O . ILE A 1 215 ? -8.272 6.086 8.116 1.00 96.81 215 ILE A O 1
ATOM 1803 N N . ILE A 1 216 ? -6.071 5.738 8.203 1.00 94.31 216 ILE A N 1
ATOM 1804 C CA . ILE A 1 216 ? -5.745 7.002 8.868 1.00 94.31 216 ILE A CA 1
ATOM 1805 C C . ILE A 1 216 ? -4.913 7.847 7.924 1.00 94.31 216 ILE A C 1
ATOM 1807 O O . ILE A 1 216 ? -3.871 7.414 7.430 1.00 94.31 216 ILE A O 1
ATOM 1811 N N . CYS A 1 217 ? -5.357 9.080 7.748 1.00 95.19 217 CYS A N 1
ATOM 1812 C CA . CYS A 1 217 ? -4.713 10.089 6.935 1.00 95.19 217 CYS A CA 1
ATOM 1813 C C . CYS A 1 217 ? -4.330 11.253 7.846 1.00 95.19 217 CYS A C 1
ATOM 1815 O O . CYS A 1 217 ? -5.209 11.916 8.392 1.00 95.19 217 CYS A O 1
ATOM 1817 N N . PHE A 1 218 ? -3.035 11.488 8.041 1.00 93.50 218 PHE A N 1
ATOM 1818 C CA . PHE A 1 218 ? -2.557 12.690 8.716 1.00 93.50 218 PHE A CA 1
ATOM 1819 C C . PHE A 1 218 ? -2.364 13.805 7.698 1.00 93.50 218 PHE A C 1
ATOM 1821 O O . PHE A 1 218 ? -1.911 13.545 6.582 1.00 93.50 218 PHE A O 1
ATOM 1828 N N . SER A 1 219 ? -2.705 15.032 8.077 1.00 93.56 219 SER A N 1
ATOM 1829 C CA . SER A 1 219 ? -2.560 16.176 7.188 1.00 93.56 219 SER A CA 1
ATOM 1830 C C . SER A 1 219 ? -1.098 16.430 6.811 1.00 93.56 219 SER A C 1
ATOM 1832 O O . SER A 1 219 ? -0.189 16.210 7.617 1.00 93.56 219 SER A O 1
ATOM 1834 N N . ILE A 1 220 ? -0.873 16.892 5.580 1.00 91.06 220 ILE A N 1
ATOM 1835 C CA . ILE A 1 220 ? 0.432 17.408 5.153 1.00 91.06 220 ILE A CA 1
ATOM 1836 C C . ILE A 1 220 ? 0.394 18.907 5.411 1.00 91.06 220 ILE A C 1
ATOM 1838 O O . ILE A 1 220 ? -0.454 19.598 4.865 1.00 91.06 220 ILE A O 1
ATOM 1842 N N . ASN A 1 221 ? 1.297 19.413 6.246 1.00 81.88 221 ASN A N 1
ATOM 1843 C CA . ASN A 1 221 ? 1.243 20.810 6.688 1.00 81.88 221 ASN A CA 1
ATOM 1844 C C . ASN A 1 221 ? 2.462 21.636 6.239 1.00 81.88 221 ASN A C 1
ATOM 1846 O O . ASN A 1 221 ? 2.465 22.851 6.423 1.00 81.88 221 ASN A O 1
ATOM 1850 N N . ASP A 1 222 ? 3.486 21.004 5.654 1.00 80.12 222 ASP A N 1
ATOM 1851 C CA . ASP A 1 222 ? 4.736 21.658 5.256 1.00 80.12 222 ASP A CA 1
ATOM 1852 C C . ASP A 1 222 ? 5.073 21.373 3.784 1.00 80.12 222 ASP A C 1
ATOM 1854 O O . ASP A 1 222 ? 5.064 20.226 3.338 1.00 80.12 222 ASP A O 1
ATOM 1858 N N . ARG A 1 223 ? 5.370 22.438 3.030 1.00 74.81 223 ARG A N 1
ATOM 1859 C CA . ARG A 1 223 ? 5.699 22.380 1.597 1.00 74.81 223 ARG A CA 1
ATOM 1860 C C . ARG A 1 223 ? 7.076 21.805 1.315 1.00 74.81 223 ARG A C 1
ATOM 1862 O O . ARG A 1 223 ? 7.312 21.333 0.210 1.00 74.81 223 ARG A O 1
ATOM 1869 N N . GLU A 1 224 ? 7.980 21.867 2.283 1.00 77.00 224 GLU A N 1
ATOM 1870 C CA . GLU A 1 224 ? 9.341 21.351 2.126 1.00 77.00 224 GLU A CA 1
ATOM 1871 C C . GLU A 1 224 ? 9.434 19.856 2.462 1.00 77.00 224 GLU A C 1
ATOM 1873 O O . GLU A 1 224 ? 10.478 19.238 2.261 1.00 77.00 224 GLU A O 1
ATOM 1878 N N . GLU A 1 225 ? 8.341 19.258 2.949 1.00 77.62 225 GLU A N 1
ATOM 1879 C CA . GLU A 1 225 ? 8.318 17.867 3.398 1.00 77.62 225 GLU A CA 1
ATOM 1880 C C . GLU A 1 225 ? 8.346 16.863 2.237 1.00 77.62 225 GLU A C 1
ATOM 1882 O O . GLU A 1 225 ? 8.976 15.813 2.353 1.00 77.62 225 GLU A O 1
ATOM 1887 N N . PHE A 1 226 ? 7.710 17.192 1.108 1.00 88.81 226 PHE A N 1
ATOM 1888 C CA . PHE A 1 226 ? 7.586 16.305 -0.050 1.00 88.81 226 PHE A CA 1
ATOM 1889 C C . PHE A 1 226 ? 7.799 17.079 -1.351 1.00 88.81 226 PHE A C 1
ATOM 1891 O O . PHE A 1 226 ? 7.235 18.153 -1.543 1.00 88.81 226 PHE A O 1
ATOM 1898 N N . LYS A 1 227 ? 8.553 16.504 -2.294 1.00 93.38 227 LYS A N 1
ATOM 1899 C CA . LYS A 1 227 ? 8.662 17.043 -3.660 1.00 93.38 227 LYS A CA 1
ATOM 1900 C C . LYS A 1 227 ? 7.417 16.758 -4.497 1.00 93.38 227 LYS A C 1
ATOM 1902 O O . LYS A 1 227 ? 7.133 17.503 -5.427 1.00 93.38 227 LYS A O 1
ATOM 1907 N N . THR A 1 228 ? 6.721 15.662 -4.198 1.00 95.38 228 THR A N 1
ATOM 1908 C CA . THR A 1 228 ? 5.540 15.185 -4.935 1.00 95.38 228 THR A CA 1
ATOM 1909 C C . THR A 1 228 ? 4.391 14.808 -3.987 1.00 95.38 228 THR A C 1
ATOM 1911 O O . THR A 1 228 ? 3.997 13.641 -3.912 1.00 95.38 228 THR A O 1
ATOM 1914 N N . PRO A 1 229 ? 3.883 15.762 -3.182 1.00 94.62 229 PRO A N 1
ATOM 1915 C CA . PRO A 1 229 ? 2.872 15.489 -2.162 1.00 94.62 229 PRO A CA 1
ATOM 1916 C C . PRO A 1 229 ? 1.558 14.956 -2.741 1.00 94.62 229 PRO A C 1
ATOM 1918 O O . PRO A 1 229 ? 0.997 14.035 -2.155 1.00 94.62 229 PRO A O 1
ATOM 1921 N N . PHE A 1 230 ? 1.047 15.474 -3.866 1.00 95.75 230 PHE A N 1
ATOM 1922 C CA . PHE A 1 230 ? -0.174 14.931 -4.469 1.00 95.75 230 PHE A CA 1
ATOM 1923 C C . PHE A 1 230 ? 0.052 13.498 -4.934 1.00 95.75 230 PHE A C 1
ATOM 1925 O O . PHE A 1 230 ? -0.714 12.606 -4.569 1.00 95.75 230 PHE A O 1
ATOM 1932 N N . LEU A 1 231 ? 1.102 13.258 -5.715 1.00 96.56 231 LEU A N 1
ATOM 1933 C CA . LEU A 1 231 ? 1.363 11.933 -6.259 1.00 96.56 231 LEU A CA 1
ATOM 1934 C C . LEU A 1 231 ? 1.574 10.892 -5.150 1.00 96.56 231 LEU A C 1
ATOM 1936 O O . LEU A 1 231 ? 0.956 9.828 -5.200 1.00 96.56 231 LEU A O 1
ATOM 1940 N N . GLU A 1 232 ? 2.387 11.200 -4.136 1.00 95.69 232 GLU A N 1
ATOM 1941 C CA . GLU A 1 232 ? 2.619 10.299 -3.005 1.00 95.69 232 GLU A CA 1
ATOM 1942 C C . GLU A 1 232 ? 1.340 10.036 -2.217 1.00 95.69 232 GLU A C 1
ATOM 1944 O O . GLU A 1 232 ? 0.931 8.885 -2.044 1.00 95.69 232 GLU A O 1
ATOM 1949 N N . TYR A 1 233 ? 0.693 11.102 -1.749 1.00 95.75 233 TYR A N 1
ATOM 1950 C CA . TYR A 1 233 ? -0.409 10.993 -0.804 1.00 95.75 233 TYR A CA 1
ATOM 1951 C C . TYR A 1 233 ? -1.608 10.271 -1.428 1.00 95.75 233 TYR A C 1
ATOM 1953 O O . TYR A 1 233 ? -2.229 9.418 -0.788 1.00 95.75 233 TYR A O 1
ATOM 1961 N N . LEU A 1 234 ? -1.897 10.545 -2.706 1.00 97.38 234 LEU A N 1
ATOM 1962 C CA . LEU A 1 234 ? -2.966 9.870 -3.436 1.00 97.38 234 LEU A CA 1
ATOM 1963 C C . LEU A 1 234 ? -2.629 8.408 -3.743 1.00 97.38 234 LEU A C 1
ATOM 1965 O O . LEU A 1 234 ? -3.484 7.541 -3.549 1.00 97.38 234 LEU A O 1
ATOM 1969 N N . ALA A 1 235 ? -1.399 8.112 -4.179 1.00 97.00 235 ALA A N 1
ATOM 1970 C CA . ALA A 1 235 ? -0.981 6.739 -4.459 1.00 97.00 235 ALA A CA 1
ATOM 1971 C C . ALA A 1 235 ? -1.062 5.860 -3.208 1.00 97.00 235 ALA A C 1
ATOM 1973 O O . ALA A 1 235 ? -1.648 4.776 -3.257 1.00 97.00 235 ALA A O 1
ATOM 1974 N N . VAL A 1 236 ? -0.546 6.346 -2.075 1.00 96.62 236 VAL A N 1
ATOM 1975 C CA . VAL A 1 236 ? -0.574 5.617 -0.802 1.00 96.62 236 VAL A CA 1
ATOM 1976 C C . VAL A 1 236 ? -2.008 5.445 -0.291 1.00 96.62 236 VAL A C 1
ATOM 1978 O O . VAL A 1 236 ? -2.367 4.356 0.162 1.00 96.62 236 VAL A O 1
ATOM 1981 N N . PHE A 1 237 ? -2.854 6.478 -0.386 1.00 97.88 237 PHE A N 1
ATOM 1982 C CA . PHE A 1 237 ? -4.254 6.387 0.044 1.00 97.88 237 PHE A CA 1
ATOM 1983 C C . PHE A 1 237 ? -5.015 5.296 -0.714 1.00 97.88 237 PHE A C 1
ATOM 1985 O O . PHE A 1 237 ? -5.684 4.454 -0.110 1.00 97.88 237 PHE A O 1
ATOM 1992 N N . ILE A 1 238 ? -4.888 5.285 -2.042 1.00 98.19 238 ILE A N 1
ATOM 1993 C CA . ILE A 1 238 ? -5.556 4.299 -2.892 1.00 98.19 238 ILE A CA 1
ATOM 1994 C C . ILE A 1 238 ? -4.981 2.898 -2.640 1.00 98.19 238 ILE A C 1
ATOM 1996 O O . ILE A 1 238 ? -5.737 1.931 -2.544 1.00 98.19 238 ILE A O 1
ATOM 2000 N N . HIS A 1 239 ? -3.664 2.776 -2.480 1.00 96.62 239 HIS A N 1
ATOM 2001 C CA . HIS A 1 239 ? -3.022 1.516 -2.114 1.00 96.62 239 HIS A CA 1
ATOM 2002 C C . HIS A 1 239 ? -3.606 0.936 -0.813 1.00 96.62 239 HIS A C 1
ATOM 2004 O O . HIS A 1 239 ? -4.048 -0.216 -0.798 1.00 96.62 239 HIS A O 1
ATOM 2010 N N . TYR A 1 240 ? -3.728 1.746 0.244 1.00 96.69 240 TYR A N 1
ATOM 2011 C CA . TYR A 1 240 ? -4.333 1.307 1.505 1.00 96.69 240 TYR A CA 1
ATOM 2012 C C . TYR A 1 240 ? -5.824 1.004 1.400 1.00 96.69 240 TYR A C 1
ATOM 2014 O O . TYR A 1 240 ? -6.313 0.138 2.132 1.00 96.69 240 TYR A O 1
ATOM 2022 N N . TYR A 1 241 ? -6.548 1.639 0.477 1.00 98.06 241 TYR A N 1
ATOM 2023 C CA . TYR A 1 241 ? -7.914 1.236 0.159 1.00 98.06 241 TYR A CA 1
ATOM 2024 C C . TYR A 1 241 ? -7.967 -0.205 -0.358 1.00 98.06 241 TYR A C 1
ATOM 2026 O O . TYR A 1 241 ? -8.698 -1.025 0.202 1.00 98.06 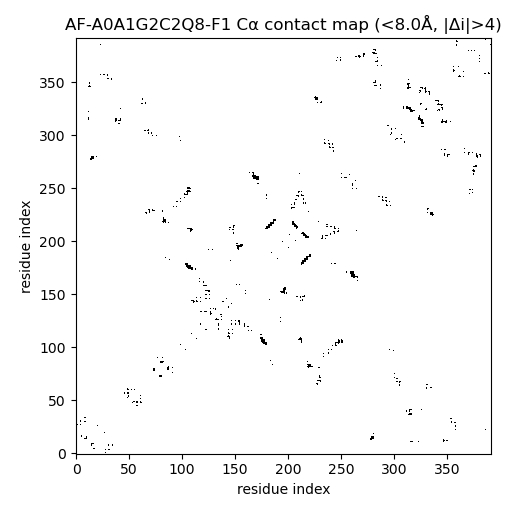241 TYR A O 1
ATOM 2034 N N . PHE A 1 242 ? -7.176 -0.534 -1.385 1.00 97.25 242 PHE A N 1
ATOM 2035 C CA . PHE A 1 242 ? -7.163 -1.881 -1.957 1.00 97.25 242 PHE A CA 1
ATOM 2036 C C . PHE A 1 242 ? -6.678 -2.918 -0.951 1.00 97.25 242 PHE A C 1
ATOM 2038 O O . PHE A 1 242 ? -7.329 -3.945 -0.771 1.00 97.25 242 PHE A O 1
ATOM 2045 N N . GLU A 1 243 ? -5.592 -2.637 -0.238 1.00 95.00 243 GLU A N 1
ATOM 2046 C CA . GLU A 1 243 ? -5.064 -3.552 0.768 1.00 95.00 243 GLU A CA 1
ATOM 2047 C C . GLU A 1 243 ? -6.088 -3.841 1.881 1.00 95.00 243 GLU A C 1
ATOM 2049 O O . GLU A 1 243 ? -6.281 -4.994 2.277 1.00 95.00 243 GLU A O 1
ATOM 2054 N N . THR A 1 244 ? -6.796 -2.813 2.357 1.00 96.00 244 THR A N 1
ATOM 2055 C CA . THR A 1 244 ? -7.855 -2.970 3.364 1.00 96.00 244 THR A CA 1
ATOM 2056 C C . THR A 1 244 ? -9.042 -3.762 2.811 1.00 96.00 244 THR A C 1
ATOM 2058 O O . THR A 1 244 ? -9.580 -4.634 3.499 1.00 96.00 244 THR A O 1
ATOM 2061 N N . ALA A 1 245 ? -9.437 -3.506 1.561 1.00 96.19 245 ALA A N 1
ATOM 2062 C CA . ALA A 1 245 ? -10.527 -4.215 0.901 1.00 96.19 245 ALA A CA 1
ATOM 2063 C C . ALA A 1 245 ? -10.230 -5.708 0.724 1.00 96.19 245 ALA A C 1
ATOM 2065 O O . ALA A 1 245 ? -11.047 -6.552 1.102 1.00 96.19 245 ALA A O 1
ATOM 2066 N N . TYR A 1 246 ? -9.053 -6.043 0.193 1.00 94.50 246 TYR A N 1
ATOM 2067 C CA . TYR A 1 246 ? -8.647 -7.429 -0.023 1.00 94.50 246 TYR A CA 1
ATOM 2068 C C . TYR A 1 246 ? -8.468 -8.184 1.293 1.00 94.50 246 TYR A C 1
ATOM 2070 O O . TYR A 1 246 ? -8.916 -9.326 1.397 1.00 94.50 246 TYR A O 1
ATOM 2078 N N . ALA A 1 247 ? -7.925 -7.537 2.331 1.00 94.06 247 ALA A N 1
ATOM 2079 C CA . ALA A 1 247 ? -7.880 -8.124 3.667 1.00 94.06 247 ALA A CA 1
ATOM 2080 C C . ALA A 1 247 ? -9.290 -8.456 4.188 1.00 94.06 247 ALA A C 1
ATOM 2082 O O . ALA A 1 247 ? -9.532 -9.574 4.635 1.00 94.06 247 ALA A O 1
ATOM 2083 N N . GLY A 1 248 ? -10.249 -7.534 4.052 1.00 94.94 248 GLY A N 1
ATOM 2084 C CA . GLY A 1 248 ? -11.636 -7.762 4.466 1.00 94.94 248 GLY A CA 1
ATOM 2085 C C . GLY A 1 248 ? -12.337 -8.891 3.702 1.00 94.94 248 GLY A C 1
ATOM 2086 O O . GLY A 1 248 ? -13.123 -9.634 4.292 1.00 94.94 248 GLY A O 1
ATOM 2087 N N . GLN A 1 249 ? -12.060 -9.054 2.405 1.00 93.38 249 GLN A N 1
ATOM 2088 C CA . GLN A 1 249 ? -12.564 -10.187 1.616 1.00 93.38 249 GLN A CA 1
ATOM 2089 C C . GLN A 1 249 ? -11.934 -11.510 2.047 1.00 93.38 249 GLN A C 1
ATOM 2091 O O . GLN A 1 249 ? -12.633 -12.516 2.177 1.00 93.38 249 GLN A O 1
ATOM 2096 N N . TYR A 1 250 ? -10.626 -11.503 2.297 1.00 93.06 250 TYR A N 1
ATOM 2097 C CA . TYR A 1 250 ? -9.908 -12.659 2.811 1.00 93.06 250 TYR A CA 1
ATOM 2098 C C . TYR A 1 250 ? -10.472 -13.097 4.169 1.00 93.06 250 TYR A C 1
ATOM 2100 O O . TYR A 1 250 ? -10.825 -14.265 4.325 1.00 93.06 250 TYR A O 1
ATOM 2108 N N . TYR A 1 251 ? -10.672 -12.163 5.108 1.00 94.56 251 TYR A N 1
ATOM 2109 C CA . TYR A 1 251 ? -11.286 -12.438 6.413 1.00 94.56 251 TYR A CA 1
ATOM 2110 C C . TYR A 1 251 ? -12.675 -13.048 6.276 1.00 94.56 251 TYR A C 1
ATOM 2112 O O . TYR A 1 251 ? -12.990 -14.022 6.960 1.00 94.56 251 TYR A O 1
ATOM 2120 N N . GLN A 1 252 ? -13.481 -12.541 5.340 1.00 93.44 252 GLN A N 1
ATOM 2121 C CA . GLN A 1 252 ? -14.785 -13.121 5.045 1.00 93.44 252 GLN A CA 1
ATOM 2122 C C . GLN A 1 252 ? -14.673 -14.572 4.558 1.00 93.44 252 GLN A C 1
ATOM 2124 O O . GLN A 1 252 ? -15.440 -15.430 4.993 1.00 93.44 252 GLN A O 1
ATOM 2129 N N . ALA A 1 253 ? -13.731 -14.850 3.655 1.00 91.69 253 ALA A N 1
ATOM 2130 C CA . ALA A 1 253 ? -13.552 -16.174 3.073 1.00 91.69 253 ALA A CA 1
ATOM 2131 C C . ALA A 1 253 ? -13.123 -17.212 4.122 1.00 91.69 253 ALA A C 1
ATOM 2133 O O . ALA A 1 253 ? -13.641 -18.330 4.133 1.00 91.69 253 ALA A O 1
ATOM 2134 N N . ILE A 1 254 ? -12.218 -16.846 5.034 1.00 91.69 254 ILE A N 1
ATOM 2135 C CA . ILE A 1 254 ? -11.713 -17.776 6.053 1.00 91.69 254 ILE A CA 1
ATOM 2136 C C . ILE A 1 254 ? -12.643 -17.929 7.263 1.00 91.69 254 ILE A C 1
ATOM 2138 O O . ILE A 1 254 ? -12.585 -18.958 7.935 1.00 91.69 254 ILE A O 1
ATOM 2142 N N . ALA A 1 255 ? -13.540 -16.969 7.522 1.00 91.75 255 ALA A N 1
ATOM 2143 C CA . ALA A 1 255 ? -14.473 -17.005 8.655 1.00 91.75 255 ALA A CA 1
ATOM 2144 C C . ALA A 1 255 ? -15.399 -18.238 8.661 1.00 91.75 255 ALA A C 1
ATOM 2146 O O . ALA A 1 255 ? -15.883 -18.646 9.717 1.00 91.75 255 ALA A O 1
ATOM 2147 N N . TYR A 1 256 ? -15.641 -18.853 7.498 1.00 83.81 256 TYR A N 1
ATOM 2148 C CA . TYR A 1 256 ? -16.448 -20.072 7.380 1.00 83.81 256 TYR A CA 1
ATOM 2149 C C . TYR A 1 256 ? -15.708 -21.349 7.792 1.00 83.81 256 TYR A C 1
ATOM 2151 O O . TYR A 1 256 ? -16.352 -22.344 8.119 1.00 83.81 256 TYR A O 1
ATOM 2159 N N . HIS A 1 257 ? -14.375 -21.334 7.766 1.00 83.56 257 HIS A N 1
ATOM 2160 C CA . HIS A 1 257 ? -13.546 -22.533 7.915 1.00 83.56 257 HIS A CA 1
ATOM 2161 C C . HIS A 1 257 ? -12.605 -22.478 9.123 1.00 83.56 257 HIS A C 1
ATOM 2163 O O . HIS A 1 257 ? -12.073 -23.510 9.522 1.00 83.56 257 HIS A O 1
ATOM 2169 N N . GLN A 1 258 ? -12.405 -21.298 9.714 1.00 78.19 258 GLN A N 1
ATOM 2170 C CA . GLN A 1 258 ? -11.521 -21.095 10.857 1.00 78.19 258 GLN A CA 1
ATOM 2171 C C . GLN A 1 258 ? -12.329 -20.928 12.142 1.00 78.19 258 GLN A C 1
ATOM 2173 O O . GLN A 1 258 ? -13.092 -19.975 12.285 1.00 78.19 258 GLN A O 1
ATOM 2178 N N . ALA A 1 259 ? -12.134 -21.839 13.100 1.00 73.00 259 ALA A N 1
ATOM 2179 C CA . ALA A 1 259 ? -12.747 -21.728 14.424 1.00 73.00 259 ALA A CA 1
ATOM 2180 C C . ALA A 1 259 ? -12.197 -20.522 15.210 1.00 73.00 259 ALA A C 1
ATOM 2182 O O . ALA A 1 259 ? -12.947 -19.866 15.923 1.00 73.00 259 ALA A O 1
ATOM 2183 N N . ASN A 1 260 ? -10.907 -20.205 15.035 1.00 86.06 260 ASN A N 1
ATOM 2184 C CA . ASN A 1 260 ? -10.255 -19.036 15.622 1.00 86.06 260 ASN A CA 1
ATOM 2185 C C . ASN A 1 260 ? -9.911 -18.015 14.523 1.00 86.06 260 ASN A C 1
ATOM 2187 O O . ASN A 1 260 ? -8.786 -17.967 14.017 1.00 86.06 260 ASN A O 1
ATOM 2191 N N . LEU A 1 261 ? -10.912 -17.224 14.121 1.00 93.12 261 LEU A N 1
ATOM 2192 C CA . LEU A 1 261 ? -10.743 -16.180 13.108 1.00 93.12 261 LEU A CA 1
ATOM 2193 C C . LEU A 1 261 ? -9.737 -15.114 13.563 1.00 93.12 261 LEU A C 1
ATOM 2195 O O . LEU A 1 261 ? -8.928 -14.658 12.759 1.00 93.12 261 LEU A O 1
ATOM 2199 N N . GLY A 1 262 ? -9.756 -14.751 14.844 1.00 94.38 262 GLY A N 1
ATOM 2200 C CA . GLY A 1 262 ? -8.882 -13.747 15.433 1.00 94.38 262 GLY A CA 1
ATOM 2201 C C . GLY A 1 262 ? -7.396 -14.056 15.256 1.00 94.38 262 GLY A C 1
ATOM 2202 O O . GLY A 1 262 ? -6.632 -13.185 14.836 1.00 94.38 262 GLY A O 1
ATOM 2203 N N . GLN A 1 263 ? -6.984 -15.308 15.486 1.00 93.00 263 GLN A N 1
ATOM 2204 C CA . GLN A 1 263 ? -5.608 -15.742 15.229 1.00 93.00 263 GLN A CA 1
ATOM 2205 C C . GLN A 1 263 ? -5.257 -15.677 13.738 1.00 93.00 263 GLN A C 1
ATOM 2207 O O . GLN A 1 263 ? -4.204 -15.157 13.386 1.00 93.00 263 GLN A O 1
ATOM 2212 N N . ALA A 1 264 ? -6.143 -16.131 12.848 1.00 90.00 264 ALA A N 1
ATOM 2213 C CA . ALA A 1 264 ? -5.879 -16.100 11.408 1.00 90.00 264 ALA A CA 1
ATOM 2214 C C . ALA A 1 264 ? -5.801 -14.665 10.842 1.00 90.00 264 ALA A C 1
ATOM 2216 O O . ALA A 1 264 ? -5.022 -14.397 9.924 1.00 90.00 264 ALA A O 1
ATOM 2217 N N . VAL A 1 265 ? -6.583 -13.736 11.401 1.00 91.88 265 VAL A N 1
ATOM 2218 C CA . VAL A 1 265 ? -6.497 -12.293 11.128 1.00 91.88 265 VAL A CA 1
ATOM 2219 C C . VAL A 1 265 ? -5.167 -11.732 11.630 1.00 91.88 265 VAL A C 1
ATOM 2221 O O . VAL A 1 265 ? -4.507 -11.006 10.892 1.00 91.88 265 VAL A O 1
ATOM 2224 N N . LEU A 1 266 ? -4.752 -12.081 12.855 1.00 91.25 266 LEU A N 1
ATOM 2225 C CA . LEU A 1 266 ? -3.463 -11.679 13.424 1.00 91.25 266 LEU A CA 1
ATOM 2226 C C . LEU A 1 266 ? -2.293 -12.136 12.541 1.00 91.25 266 LEU A C 1
ATOM 2228 O O . LEU A 1 266 ? -1.442 -11.323 12.177 1.00 91.25 266 LEU A O 1
ATOM 2232 N N . ASP A 1 267 ? -2.302 -13.405 12.139 1.00 87.38 267 ASP A N 1
ATOM 2233 C CA . ASP A 1 267 ? -1.301 -14.013 11.260 1.00 87.38 267 ASP A CA 1
ATOM 2234 C C . ASP A 1 267 ? -1.188 -13.270 9.921 1.00 87.38 267 ASP A C 1
ATOM 2236 O O . ASP A 1 267 ? -0.084 -13.037 9.428 1.00 87.38 267 ASP A O 1
ATOM 2240 N N . SER A 1 268 ? -2.313 -12.794 9.373 1.00 84.88 268 SER A N 1
ATOM 2241 C CA . SER A 1 268 ? -2.359 -12.071 8.094 1.00 84.88 268 SER A CA 1
ATOM 2242 C C . SER A 1 268 ? -1.651 -10.713 8.089 1.00 84.88 268 SER A C 1
ATOM 2244 O O . SER A 1 268 ? -1.583 -10.068 7.043 1.00 84.88 268 SER A O 1
ATOM 2246 N N . PHE A 1 269 ? -1.203 -10.202 9.234 1.00 77.75 269 PHE A N 1
ATOM 2247 C CA . PHE A 1 269 ? -0.397 -8.982 9.288 1.00 77.75 269 PHE A CA 1
ATOM 2248 C C . PHE A 1 269 ? 0.855 -9.120 10.155 1.00 77.75 269 PHE A C 1
ATOM 2250 O O . PHE A 1 269 ? 1.677 -8.207 10.169 1.00 77.75 269 PHE A O 1
ATOM 2257 N N . THR A 1 270 ? 1.047 -10.234 10.866 1.00 79.62 270 THR A N 1
ATOM 2258 C CA . THR A 1 270 ? 2.308 -10.544 11.557 1.00 79.62 270 THR A CA 1
ATOM 2259 C C . THR A 1 270 ? 3.271 -11.337 10.684 1.00 79.62 270 THR A C 1
ATOM 2261 O O . THR A 1 270 ? 4.475 -11.091 10.767 1.00 79.62 270 THR A O 1
ATOM 2264 N N . ASN A 1 271 ? 2.766 -12.215 9.812 1.00 73.81 271 ASN A N 1
ATOM 2265 C CA . ASN A 1 271 ? 3.598 -13.067 8.957 1.00 73.81 271 ASN A CA 1
ATOM 2266 C C . ASN A 1 271 ? 4.303 -12.297 7.831 1.00 73.81 271 ASN A C 1
ATOM 2268 O O . ASN A 1 271 ? 5.335 -12.753 7.348 1.00 73.81 271 ASN A O 1
ATOM 2272 N N . HIS A 1 272 ? 3.826 -11.086 7.523 1.00 63.06 272 HIS A N 1
ATOM 2273 C CA . HIS A 1 272 ? 4.416 -10.158 6.547 1.00 63.06 272 HIS A CA 1
ATOM 2274 C C . HIS A 1 272 ? 5.394 -9.142 7.163 1.00 63.06 272 HIS A C 1
ATOM 2276 O O . HIS A 1 272 ? 5.896 -8.270 6.464 1.00 63.06 272 HIS A O 1
ATOM 2282 N N . ASN A 1 273 ? 5.666 -9.198 8.478 1.00 50.16 273 ASN A N 1
ATOM 2283 C CA . ASN A 1 273 ? 6.495 -8.189 9.167 1.00 50.16 273 ASN A CA 1
ATOM 2284 C C . ASN A 1 273 ? 8.007 -8.445 9.098 1.00 50.16 273 ASN A C 1
ATOM 2286 O O . ASN A 1 273 ? 8.780 -7.631 9.602 1.00 50.16 273 ASN A O 1
ATOM 2290 N N . ARG A 1 274 ? 8.458 -9.532 8.463 1.00 48.75 274 ARG A N 1
ATOM 2291 C CA . ARG A 1 274 ? 9.880 -9.743 8.143 1.00 48.75 274 ARG A CA 1
ATOM 2292 C C . ARG A 1 274 ? 10.204 -9.315 6.712 1.00 48.75 274 ARG A C 1
ATOM 2294 O O . ARG A 1 274 ? 10.961 -9.989 6.027 1.00 48.75 274 ARG A O 1
ATOM 2301 N N . LYS A 1 275 ? 9.676 -8.155 6.295 1.00 47.81 275 LYS A N 1
ATOM 2302 C CA . LYS A 1 275 ? 10.003 -7.527 5.001 1.00 47.81 275 LYS A CA 1
ATOM 2303 C C . LYS A 1 275 ? 11.519 -7.377 4.795 1.00 47.81 275 LYS A C 1
ATOM 2305 O O . LYS A 1 275 ? 11.979 -7.409 3.670 1.00 47.81 275 LYS A O 1
ATOM 2310 N N . PHE A 1 276 ? 12.296 -7.259 5.879 1.00 37.25 276 PHE A N 1
ATOM 2311 C CA . PHE A 1 276 ? 13.749 -7.054 5.843 1.00 37.25 276 PHE A CA 1
ATOM 2312 C C . PHE A 1 276 ? 14.605 -8.311 5.617 1.00 37.25 276 PHE A C 1
ATOM 2314 O O . PHE A 1 276 ? 15.803 -8.165 5.379 1.00 37.25 276 PHE A O 1
ATOM 2321 N N . ASP A 1 277 ? 14.029 -9.518 5.602 1.00 41.81 277 ASP A N 1
ATOM 2322 C CA . ASP A 1 277 ? 14.741 -10.717 5.135 1.00 41.81 277 ASP A CA 1
ATOM 2323 C C . ASP A 1 277 ? 14.618 -10.815 3.594 1.00 41.81 277 ASP A C 1
ATOM 2325 O O . ASP A 1 277 ? 14.153 -11.813 3.046 1.00 41.81 277 ASP A O 1
ATOM 2329 N N . PHE A 1 278 ? 15.037 -9.755 2.884 1.00 46.81 278 PHE A N 1
ATOM 2330 C CA . PHE A 1 278 ? 14.972 -9.580 1.415 1.00 46.81 278 PHE A CA 1
ATOM 2331 C C . PHE A 1 278 ? 15.756 -10.629 0.599 1.00 46.81 278 PHE A C 1
ATOM 2333 O O . PHE A 1 278 ? 15.763 -10.602 -0.628 1.00 46.81 278 PHE A O 1
ATOM 2340 N N . PHE A 1 279 ? 16.404 -11.587 1.257 1.00 42.44 279 PHE A N 1
ATOM 2341 C CA . PHE A 1 279 ? 17.213 -12.611 0.600 1.00 42.44 279 PHE A CA 1
ATOM 2342 C C . PHE A 1 279 ? 16.430 -13.882 0.232 1.00 42.44 279 PHE A C 1
ATOM 2344 O O . PHE A 1 279 ? 17.009 -14.794 -0.356 1.00 42.44 279 PHE A O 1
ATOM 2351 N N . GLY A 1 280 ? 15.126 -13.940 0.525 1.00 42.41 280 GLY A N 1
ATOM 2352 C CA . GLY A 1 280 ? 14.223 -14.997 0.068 1.00 42.41 280 GLY A CA 1
ATOM 2353 C C . GLY A 1 280 ? 13.341 -14.550 -1.110 1.00 42.41 280 GLY A C 1
ATOM 2354 O O . GLY A 1 280 ? 12.837 -13.430 -1.090 1.00 42.41 280 GLY A O 1
ATOM 2355 N N . PRO A 1 281 ? 13.108 -15.397 -2.128 1.00 47.19 281 PRO A N 1
ATOM 2356 C CA . PRO A 1 281 ? 12.074 -15.142 -3.126 1.00 47.19 281 PRO A CA 1
ATOM 2357 C C . PRO A 1 281 ? 10.696 -15.155 -2.478 1.00 47.19 281 PRO A C 1
ATOM 2359 O O . PRO A 1 281 ? 10.152 -16.210 -2.133 1.00 47.19 281 PRO A O 1
ATOM 2362 N N . ASN A 1 282 ? 10.131 -13.967 -2.358 1.00 56.38 282 ASN A N 1
ATOM 2363 C CA . ASN A 1 282 ? 8.880 -13.730 -1.673 1.00 56.38 282 ASN A CA 1
ATOM 2364 C C . ASN A 1 282 ? 7.907 -13.093 -2.656 1.00 56.38 282 ASN A C 1
ATOM 2366 O O . ASN A 1 282 ? 8.227 -12.120 -3.337 1.00 56.38 282 ASN A O 1
ATOM 2370 N N . VAL A 1 283 ? 6.723 -13.681 -2.769 1.00 58.00 283 VAL A N 1
ATOM 2371 C CA . VAL A 1 283 ? 5.656 -13.139 -3.601 1.00 58.00 283 VAL A CA 1
ATOM 2372 C C . VAL A 1 283 ? 4.768 -12.294 -2.702 1.00 58.00 283 VAL A C 1
ATOM 2374 O O . VAL A 1 283 ? 3.976 -12.833 -1.933 1.00 58.00 283 VAL A O 1
ATOM 2377 N N . TYR A 1 284 ? 4.897 -10.976 -2.809 1.00 71.88 284 TYR A N 1
ATOM 2378 C CA . TYR A 1 284 ? 4.210 -10.060 -1.911 1.00 71.88 284 TYR A CA 1
ATOM 2379 C C . TYR A 1 284 ? 2.831 -9.665 -2.428 1.00 71.88 284 TYR A C 1
ATOM 2381 O O . TYR A 1 284 ? 2.637 -9.313 -3.594 1.00 71.88 284 TYR A O 1
ATOM 2389 N N . SER A 1 285 ? 1.861 -9.631 -1.514 1.00 76.56 285 SER A N 1
ATOM 2390 C CA . SER A 1 285 ? 0.534 -9.079 -1.796 1.00 76.56 285 SER A CA 1
ATOM 2391 C C . SER A 1 285 ? 0.560 -7.583 -2.121 1.00 76.56 285 SER A C 1
ATOM 2393 O O . SER A 1 285 ? -0.318 -7.092 -2.827 1.00 76.56 285 SER A O 1
ATOM 2395 N N . GLU A 1 286 ? 1.593 -6.878 -1.654 1.00 84.38 286 GLU A N 1
ATOM 2396 C CA . GLU A 1 286 ? 1.851 -5.457 -1.914 1.00 84.38 286 GLU A CA 1
ATOM 2397 C C . GLU A 1 286 ? 1.856 -5.141 -3.412 1.00 84.38 286 GLU A C 1
ATOM 2399 O O . GLU A 1 286 ? 1.200 -4.190 -3.837 1.00 84.38 286 GLU A O 1
ATOM 2404 N N . THR A 1 287 ? 2.503 -5.976 -4.235 1.00 87.50 287 THR A N 1
ATOM 2405 C CA . THR A 1 287 ? 2.556 -5.774 -5.691 1.00 87.50 287 THR A CA 1
ATOM 2406 C C . THR A 1 287 ? 1.158 -5.724 -6.314 1.00 87.50 287 THR A C 1
ATOM 2408 O O . THR A 1 287 ? 0.925 -4.948 -7.238 1.00 87.50 287 THR A O 1
ATOM 2411 N N . VAL A 1 288 ? 0.206 -6.514 -5.802 1.00 90.56 288 VAL A N 1
ATOM 2412 C CA . VAL A 1 288 ? -1.180 -6.506 -6.298 1.00 90.56 288 VAL A CA 1
ATOM 2413 C C . VAL A 1 288 ? -1.879 -5.203 -5.912 1.00 90.56 288 VAL A C 1
ATOM 2415 O O . VAL A 1 288 ? -2.496 -4.560 -6.757 1.00 90.56 288 VAL A O 1
ATOM 2418 N N . TYR A 1 289 ? -1.743 -4.767 -4.658 1.00 92.75 289 TYR A N 1
ATOM 2419 C CA . TYR A 1 289 ? -2.386 -3.543 -4.169 1.00 92.75 289 TYR A CA 1
ATOM 2420 C C . TYR A 1 289 ? -1.845 -2.289 -4.861 1.00 92.75 289 TYR A C 1
ATOM 2422 O O . TYR A 1 289 ? -2.620 -1.412 -5.240 1.00 92.75 289 TYR A O 1
ATOM 2430 N N . TRP A 1 290 ? -0.527 -2.211 -5.063 1.00 94.00 290 TRP A N 1
ATOM 2431 C CA . TRP A 1 290 ? 0.099 -1.118 -5.806 1.00 94.00 290 TRP A CA 1
ATOM 2432 C C . TRP A 1 290 ? -0.325 -1.102 -7.268 1.00 94.00 290 TRP A C 1
ATOM 2434 O O . TRP A 1 290 ? -0.643 -0.035 -7.786 1.00 94.00 290 TRP A O 1
ATOM 2444 N N . GLN A 1 291 ? -0.401 -2.262 -7.926 1.00 92.75 291 GLN A N 1
ATOM 2445 C CA . GLN A 1 291 ? -0.870 -2.325 -9.309 1.00 92.75 291 GLN A CA 1
ATOM 2446 C C . GLN A 1 291 ? -2.297 -1.782 -9.444 1.00 92.75 291 GLN A C 1
ATOM 2448 O O . GLN A 1 291 ? -2.566 -0.988 -10.345 1.00 92.75 291 GLN A O 1
ATOM 2453 N N . GLU A 1 292 ? -3.200 -2.162 -8.539 1.00 94.88 292 GLU A N 1
ATOM 2454 C CA . GLU A 1 292 ? -4.567 -1.633 -8.509 1.00 94.88 292 GLU A CA 1
ATOM 2455 C C . GLU A 1 292 ? -4.593 -0.122 -8.245 1.00 94.88 292 GLU A C 1
ATOM 2457 O O . GLU A 1 292 ? -5.316 0.618 -8.916 1.00 94.88 292 GLU A O 1
ATOM 2462 N N . ALA A 1 293 ? -3.746 0.364 -7.334 1.00 96.00 293 ALA A N 1
ATOM 2463 C CA . ALA A 1 293 ? -3.655 1.786 -7.036 1.00 96.00 293 ALA A CA 1
ATOM 2464 C C . ALA A 1 293 ? -3.174 2.615 -8.230 1.00 96.00 293 ALA A C 1
ATOM 2466 O O . ALA A 1 293 ? -3.797 3.617 -8.584 1.00 96.00 293 ALA A O 1
ATOM 2467 N N . ILE A 1 294 ? -2.112 2.168 -8.900 1.00 95.00 294 ILE A N 1
ATOM 2468 C CA . ILE A 1 294 ? -1.585 2.835 -10.092 1.00 95.00 294 ILE A CA 1
ATOM 2469 C C . ILE A 1 294 ? -2.570 2.735 -11.262 1.00 95.00 294 ILE A C 1
ATOM 2471 O O . ILE A 1 294 ? -2.698 3.688 -12.035 1.00 95.00 294 ILE A O 1
ATOM 2475 N N . ASN A 1 295 ? -3.308 1.630 -11.389 1.00 94.44 295 ASN A N 1
ATOM 2476 C CA . ASN A 1 295 ? -4.367 1.504 -12.389 1.00 94.44 295 ASN A CA 1
ATOM 2477 C C . ASN A 1 295 ? -5.481 2.528 -12.151 1.00 94.44 295 ASN A C 1
ATOM 2479 O O . ASN A 1 295 ? -5.868 3.208 -13.101 1.00 94.44 295 ASN A O 1
ATOM 2483 N N . LEU A 1 296 ? -5.955 2.676 -10.908 1.00 96.00 296 LEU A N 1
ATOM 2484 C CA . LEU A 1 296 ? -6.981 3.664 -10.574 1.00 96.00 296 LEU A CA 1
ATOM 2485 C C . LEU A 1 296 ? -6.475 5.091 -10.817 1.00 96.00 296 LEU A C 1
ATOM 2487 O O . LEU A 1 296 ? -7.160 5.867 -11.472 1.00 96.00 296 LEU A O 1
ATOM 2491 N N . LEU A 1 297 ? -5.253 5.422 -10.385 1.00 95.31 297 LEU A N 1
ATOM 2492 C CA . LEU A 1 297 ? -4.656 6.736 -10.657 1.00 95.31 297 LEU A CA 1
ATOM 2493 C C . LEU A 1 297 ? -4.599 7.050 -12.161 1.00 95.31 297 LEU A C 1
ATOM 2495 O O . LEU A 1 297 ? -4.972 8.142 -12.584 1.00 95.31 297 LEU A O 1
ATOM 2499 N N . ASN A 1 298 ? -4.170 6.089 -12.985 1.00 94.06 298 ASN A N 1
ATOM 2500 C CA . ASN A 1 298 ? -4.131 6.263 -14.439 1.00 94.06 298 ASN A CA 1
ATOM 2501 C C . ASN A 1 298 ? -5.527 6.453 -15.044 1.00 94.06 298 ASN A C 1
ATOM 2503 O O . ASN A 1 298 ? -5.679 7.245 -15.971 1.00 94.06 298 ASN A O 1
ATOM 2507 N N . GLN A 1 299 ? -6.527 5.722 -14.546 1.00 93.75 299 GLN A N 1
ATOM 2508 C CA . GLN A 1 299 ? -7.907 5.807 -15.027 1.00 93.75 299 GLN A CA 1
ATOM 2509 C C . GLN A 1 299 ? -8.573 7.137 -14.662 1.00 93.75 299 GLN A C 1
ATOM 2511 O O . GLN A 1 299 ? -9.258 7.712 -15.503 1.00 93.75 299 GLN A O 1
ATOM 2516 N N . GLU A 1 300 ? -8.371 7.628 -13.439 1.00 95.00 300 GLU A N 1
ATOM 2517 C CA . GLU A 1 300 ? -9.052 8.829 -12.942 1.00 95.00 300 GLU A CA 1
ATOM 2518 C C . GLU A 1 300 ? -8.470 10.132 -13.503 1.00 95.00 300 GLU A C 1
ATOM 2520 O O . GLU A 1 300 ? -9.215 11.086 -13.736 1.00 95.00 300 GLU A O 1
ATOM 2525 N N . PHE A 1 301 ? -7.154 10.186 -13.732 1.00 93.88 301 PHE A N 1
ATOM 2526 C CA . PHE A 1 301 ? -6.478 11.432 -14.109 1.00 93.88 301 PHE A CA 1
ATOM 2527 C C . PHE A 1 301 ? -6.022 11.501 -15.569 1.00 93.88 301 PHE A C 1
ATOM 2529 O O . PHE A 1 301 ? -5.748 12.593 -16.059 1.00 93.88 301 PHE A O 1
ATOM 2536 N N . ASP A 1 302 ? -5.920 10.365 -16.265 1.00 89.31 302 ASP A N 1
ATOM 2537 C CA . ASP A 1 302 ? -5.498 10.270 -17.673 1.00 89.31 302 ASP A CA 1
ATOM 2538 C C . ASP A 1 302 ? -4.200 11.043 -18.020 1.00 89.31 302 ASP A C 1
ATOM 2540 O O . ASP A 1 302 ? -4.022 11.554 -19.125 1.00 89.31 302 ASP A O 1
ATOM 2544 N N . ILE A 1 303 ? -3.253 11.127 -17.077 1.00 94.12 303 ILE A N 1
ATOM 2545 C CA . ILE A 1 303 ? -1.995 11.874 -17.245 1.00 94.12 303 ILE A CA 1
ATOM 2546 C C . ILE A 1 303 ? -1.024 11.076 -18.141 1.00 94.12 303 ILE A C 1
ATOM 2548 O O . ILE A 1 303 ? -0.615 9.976 -17.760 1.00 94.12 303 ILE A O 1
ATOM 2552 N N . PRO A 1 304 ? -0.588 11.596 -19.310 1.00 92.56 304 PRO A N 1
ATOM 2553 C CA . PRO A 1 304 ? 0.310 10.870 -20.218 1.00 92.56 304 PRO A CA 1
ATOM 2554 C C . PRO A 1 304 ? 1.635 10.436 -19.578 1.00 92.56 304 PRO A C 1
ATOM 2556 O O . PRO A 1 304 ? 2.115 9.331 -19.817 1.00 92.56 304 PRO A O 1
ATOM 2559 N N . GLU A 1 305 ? 2.214 11.282 -18.732 1.00 94.75 305 GLU A N 1
ATOM 2560 C CA . GLU A 1 305 ? 3.457 11.005 -18.018 1.00 94.75 305 GLU A CA 1
ATOM 2561 C C . GLU A 1 305 ? 3.285 9.893 -16.986 1.00 94.75 305 GLU A C 1
ATOM 2563 O O . GLU A 1 305 ? 4.226 9.142 -16.757 1.00 94.75 305 GLU A O 1
ATOM 2568 N N . LEU A 1 306 ? 2.090 9.728 -16.416 1.00 93.88 306 LEU A N 1
ATOM 2569 C CA . LEU A 1 306 ? 1.792 8.625 -15.509 1.00 93.88 306 LEU A CA 1
ATOM 2570 C C . LEU A 1 306 ? 1.728 7.291 -16.273 1.00 93.88 306 LEU A C 1
ATOM 2572 O O . LEU A 1 306 ? 2.244 6.277 -15.798 1.00 93.88 306 LEU A O 1
ATOM 2576 N N . LYS A 1 307 ? 1.207 7.304 -17.510 1.00 92.44 307 LYS A N 1
ATOM 2577 C CA . LYS A 1 307 ? 1.163 6.122 -18.391 1.00 92.44 307 LYS A CA 1
ATOM 2578 C C . LYS A 1 307 ? 2.550 5.604 -18.763 1.00 92.44 307 LYS A C 1
ATOM 2580 O O . LYS A 1 307 ? 2.677 4.421 -19.076 1.00 92.44 307 LYS A O 1
ATOM 2585 N N . PHE A 1 308 ? 3.592 6.442 -18.702 1.00 94.06 308 PHE A N 1
ATOM 2586 C CA . PHE A 1 308 ? 4.982 6.003 -18.880 1.00 94.06 308 PHE A CA 1
ATOM 2587 C C . PHE A 1 308 ? 5.309 4.808 -17.978 1.00 94.06 308 PHE A C 1
ATOM 2589 O O . PHE A 1 308 ? 5.955 3.864 -18.443 1.00 94.06 308 PHE A O 1
ATOM 2596 N N . PHE A 1 309 ? 4.809 4.843 -16.739 1.00 94.50 309 PHE A N 1
ATOM 2597 C CA . PHE A 1 309 ? 5.120 3.876 -15.694 1.00 94.50 309 PHE A CA 1
ATOM 2598 C C . PHE A 1 309 ? 4.249 2.616 -15.704 1.00 94.50 309 PHE A C 1
ATOM 2600 O O . PHE A 1 309 ? 4.519 1.669 -14.966 1.00 94.50 309 PHE A O 1
ATOM 2607 N N . LYS A 1 310 ? 3.197 2.585 -16.528 1.00 87.88 310 LYS A N 1
ATOM 2608 C CA . LYS A 1 310 ? 2.201 1.506 -16.525 1.00 87.88 310 LYS A CA 1
ATOM 2609 C C . LYS A 1 310 ? 2.822 0.124 -16.745 1.00 87.88 310 LYS A C 1
ATOM 2611 O O . LYS A 1 310 ? 2.446 -0.827 -16.070 1.00 87.88 310 LYS A O 1
ATOM 2616 N N . ASP A 1 311 ? 3.795 0.047 -17.648 1.00 88.81 311 ASP A N 1
ATOM 2617 C CA . ASP A 1 311 ? 4.433 -1.211 -18.042 1.00 88.81 311 ASP A CA 1
ATOM 2618 C C . ASP A 1 311 ? 5.850 -1.356 -17.458 1.00 88.81 311 ASP A C 1
ATOM 2620 O O . ASP A 1 311 ? 6.596 -2.239 -17.865 1.00 88.81 311 ASP A O 1
ATOM 2624 N N . THR A 1 312 ? 6.259 -0.485 -16.525 1.00 93.62 312 THR A N 1
ATOM 2625 C CA . THR A 1 312 ? 7.627 -0.468 -15.967 1.00 93.62 312 THR A CA 1
ATOM 2626 C C . THR A 1 312 ? 7.699 -0.922 -14.513 1.00 93.62 312 THR A C 1
ATOM 2628 O O . THR A 1 312 ? 8.740 -0.784 -13.878 1.00 93.62 312 THR A O 1
ATOM 2631 N N . VAL A 1 313 ? 6.618 -1.499 -13.982 1.00 92.25 313 VAL A N 1
ATOM 2632 C CA . VAL A 1 313 ? 6.506 -1.913 -12.574 1.00 92.25 313 VAL A CA 1
ATOM 2633 C C . VAL A 1 313 ? 7.607 -2.906 -12.175 1.00 92.25 313 VAL A C 1
ATOM 2635 O O . VAL A 1 313 ? 8.164 -2.785 -11.090 1.00 92.25 313 VAL A O 1
ATOM 2638 N N . TYR A 1 314 ? 7.973 -3.831 -13.067 1.00 93.44 314 TYR A N 1
ATOM 2639 C CA . TYR A 1 314 ? 9.080 -4.781 -12.886 1.00 93.44 314 TYR A CA 1
ATOM 2640 C C . TYR A 1 314 ? 10.376 -4.354 -13.591 1.00 93.44 314 TYR A C 1
ATOM 2642 O O . TYR A 1 314 ? 11.315 -5.143 -13.672 1.00 93.44 314 TYR A O 1
ATOM 2650 N N . CYS A 1 315 ? 10.429 -3.149 -14.167 1.00 96.31 315 CYS A N 1
ATOM 2651 C CA . CYS A 1 315 ? 11.522 -2.750 -15.043 1.00 96.31 315 CYS A CA 1
ATOM 2652 C C . CYS A 1 315 ? 12.642 -2.053 -14.271 1.00 96.31 315 CYS A C 1
ATOM 2654 O O . CYS A 1 315 ? 12.416 -1.045 -13.600 1.00 96.31 315 CYS A O 1
ATOM 2656 N N . GLY A 1 316 ? 13.865 -2.553 -14.423 1.00 95.25 316 GLY A N 1
ATOM 2657 C CA . GLY A 1 316 ? 15.050 -1.936 -13.840 1.00 95.25 316 GLY A CA 1
ATOM 2658 C C . GLY A 1 316 ? 16.341 -2.549 -14.361 1.00 95.25 316 GLY A C 1
ATOM 2659 O O . GLY A 1 316 ? 16.364 -3.710 -14.758 1.00 95.25 316 GLY A O 1
ATOM 2660 N N . ALA A 1 317 ? 17.423 -1.780 -14.401 1.00 94.56 317 ALA A N 1
ATOM 2661 C CA . ALA A 1 317 ? 18.711 -2.263 -14.894 1.00 94.56 317 ALA A CA 1
ATOM 2662 C C . ALA A 1 317 ? 19.881 -1.499 -14.275 1.00 94.56 317 ALA A C 1
ATOM 2664 O O . ALA A 1 317 ? 19.726 -0.388 -13.766 1.00 94.56 317 ALA A O 1
ATOM 2665 N N . PHE A 1 318 ? 21.069 -2.098 -14.351 1.00 91.00 318 PHE A N 1
ATOM 2666 C CA . PHE A 1 318 ? 22.305 -1.412 -13.999 1.00 91.00 318 PHE A CA 1
ATOM 2667 C C . PHE A 1 318 ? 22.673 -0.376 -15.066 1.00 91.00 318 PHE A C 1
ATOM 2669 O O . PHE A 1 318 ? 22.749 -0.693 -16.255 1.00 91.00 318 PHE A O 1
ATOM 2676 N N . SER A 1 319 ? 22.968 0.845 -14.626 1.00 84.81 319 SER A N 1
ATOM 2677 C CA . SER A 1 319 ? 23.676 1.856 -15.411 1.00 84.81 319 SER A CA 1
ATOM 2678 C C . SER A 1 319 ? 25.015 2.129 -14.743 1.00 84.81 319 SER A C 1
ATOM 2680 O O . SER A 1 319 ? 25.094 2.767 -13.691 1.00 84.81 319 SER A O 1
ATOM 2682 N N . GLY A 1 320 ? 26.088 1.601 -15.329 1.00 85.62 320 GLY A N 1
ATOM 2683 C CA . GLY A 1 320 ? 27.376 1.540 -14.645 1.00 85.62 320 GLY A CA 1
ATOM 2684 C C . GLY A 1 320 ? 27.290 0.604 -13.438 1.00 85.62 320 GLY A C 1
ATOM 2685 O O . GLY A 1 320 ? 27.058 -0.590 -13.605 1.00 85.62 320 GLY A O 1
ATOM 2686 N N . VAL A 1 321 ? 27.482 1.144 -12.234 1.00 86.25 321 VAL A N 1
ATOM 2687 C CA . VAL A 1 321 ? 27.466 0.378 -10.971 1.00 86.25 321 VAL A CA 1
ATOM 2688 C C . VAL A 1 321 ? 26.165 0.527 -10.180 1.00 86.25 321 VAL A C 1
ATOM 2690 O O . VAL A 1 321 ? 25.976 -0.167 -9.184 1.00 86.25 321 VAL A O 1
ATOM 2693 N N . GLU A 1 322 ? 25.278 1.430 -10.597 1.00 89.12 322 GLU A N 1
ATOM 2694 C CA . GLU A 1 322 ? 24.032 1.720 -9.891 1.00 89.12 322 GLU A CA 1
ATOM 2695 C C . GLU A 1 322 ? 22.865 0.986 -10.547 1.00 89.12 322 GLU A C 1
ATOM 2697 O O . GLU A 1 322 ? 22.702 1.016 -11.769 1.00 89.12 322 GLU A O 1
ATOM 2702 N N . LEU A 1 323 ? 22.055 0.322 -9.725 1.00 92.38 323 LEU A N 1
ATOM 2703 C CA . LEU A 1 323 ? 20.814 -0.307 -10.151 1.00 92.38 323 LEU A CA 1
ATOM 2704 C C . LEU A 1 323 ? 19.681 0.719 -10.124 1.00 92.38 323 LEU A C 1
ATOM 2706 O O . LEU A 1 323 ? 19.427 1.352 -9.102 1.00 92.38 323 LEU A O 1
ATOM 2710 N N . ILE A 1 324 ? 18.981 0.845 -11.246 1.00 92.50 324 ILE A N 1
ATOM 2711 C CA . ILE A 1 324 ? 17.925 1.830 -11.441 1.00 92.50 324 ILE A CA 1
ATOM 2712 C C . ILE A 1 324 ? 16.595 1.113 -11.579 1.00 92.50 324 ILE A C 1
ATOM 2714 O O . ILE A 1 324 ? 16.389 0.362 -12.530 1.00 92.50 324 ILE A O 1
ATOM 2718 N N . SER A 1 325 ? 15.672 1.415 -10.674 1.00 95.00 325 SER A N 1
ATOM 2719 C CA . SER A 1 325 ? 14.259 1.061 -10.807 1.00 95.00 325 SER A CA 1
ATOM 2720 C C . SER A 1 325 ? 13.520 2.085 -11.680 1.00 95.00 325 SER A C 1
ATOM 2722 O O . SER A 1 325 ? 13.699 3.294 -11.503 1.00 95.00 325 SER A O 1
ATOM 2724 N N . LEU A 1 326 ? 12.677 1.608 -12.602 1.00 96.44 326 LEU A N 1
ATOM 2725 C CA . LEU A 1 326 ? 11.658 2.398 -13.309 1.00 96.44 326 LEU A CA 1
ATOM 2726 C C . LEU A 1 326 ? 10.253 2.173 -12.721 1.00 96.44 326 LEU A C 1
ATOM 2728 O O . LEU A 1 326 ? 9.258 2.536 -13.349 1.00 96.44 326 LEU A O 1
ATOM 2732 N N . ASN A 1 327 ? 10.147 1.582 -11.530 1.00 96.19 327 ASN A N 1
ATOM 2733 C CA . ASN A 1 327 ? 8.884 1.450 -10.815 1.00 96.19 327 ASN A CA 1
ATOM 2734 C C . ASN A 1 327 ? 8.455 2.822 -10.268 1.00 96.19 327 ASN A C 1
ATOM 2736 O O . ASN A 1 327 ? 9.217 3.472 -9.556 1.00 96.19 327 ASN A O 1
ATOM 2740 N N . LEU A 1 328 ? 7.233 3.262 -10.591 1.00 96.75 328 LEU A N 1
ATOM 2741 C CA . LEU A 1 328 ? 6.712 4.570 -10.170 1.00 96.75 328 LEU A CA 1
ATOM 2742 C C . LEU A 1 328 ? 6.809 4.777 -8.665 1.00 96.75 328 LEU A C 1
ATOM 2744 O O . LEU A 1 328 ? 7.171 5.856 -8.213 1.00 96.75 328 LEU A O 1
ATOM 2748 N N . VAL A 1 329 ? 6.462 3.748 -7.902 1.00 94.88 329 VAL A N 1
ATOM 2749 C CA . VAL A 1 329 ? 6.327 3.880 -6.466 1.00 94.88 329 VAL A CA 1
ATOM 2750 C C . VAL A 1 329 ? 7.720 4.045 -5.852 1.00 94.88 329 VAL A C 1
ATOM 2752 O O . VAL A 1 329 ? 7.950 5.032 -5.161 1.00 94.88 329 VAL A O 1
ATOM 2755 N N . ASP A 1 330 ? 8.701 3.221 -6.249 1.00 94.69 330 ASP A N 1
ATOM 2756 C CA . ASP A 1 330 ? 10.124 3.435 -5.917 1.00 94.69 330 ASP A CA 1
ATOM 2757 C C . ASP A 1 330 ? 10.600 4.860 -6.253 1.00 94.69 330 ASP A C 1
ATOM 2759 O O . ASP A 1 330 ? 11.310 5.480 -5.462 1.00 94.69 330 ASP A O 1
ATOM 2763 N N . LYS A 1 331 ? 10.185 5.414 -7.404 1.00 95.62 331 LYS A N 1
ATOM 2764 C CA . LYS A 1 331 ? 10.541 6.790 -7.790 1.00 95.62 331 LYS A CA 1
ATOM 2765 C C . LYS A 1 331 ? 9.885 7.849 -6.899 1.00 95.62 331 LYS A C 1
ATOM 2767 O O . LYS A 1 331 ? 10.531 8.851 -6.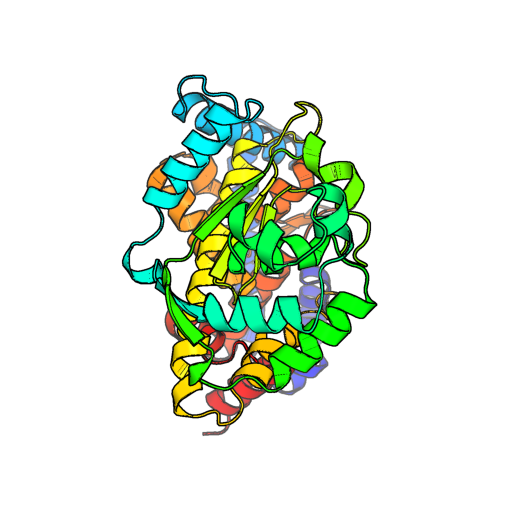607 1.00 95.62 331 LYS A O 1
ATOM 2772 N N . ILE A 1 332 ? 8.647 7.639 -6.449 1.00 95.12 332 ILE A N 1
ATOM 2773 C CA . ILE A 1 332 ? 7.983 8.524 -5.480 1.00 95.12 332 ILE A CA 1
ATOM 2774 C C . ILE A 1 332 ? 8.799 8.570 -4.181 1.00 95.12 332 ILE A C 1
ATOM 2776 O O . ILE A 1 332 ? 9.134 9.663 -3.720 1.00 95.12 332 ILE A O 1
ATOM 2780 N N . TRP A 1 333 ? 9.197 7.413 -3.631 1.00 92.62 333 TRP A N 1
ATOM 2781 C CA . TRP A 1 333 ? 10.030 7.407 -2.422 1.00 92.62 333 TRP A CA 1
ATOM 2782 C C . TRP A 1 333 ? 11.406 8.041 -2.657 1.00 92.62 333 TRP A C 1
ATOM 2784 O O . TRP A 1 333 ? 11.848 8.818 -1.816 1.00 92.62 333 TRP A O 1
ATOM 2794 N N . ASP A 1 334 ? 12.066 7.768 -3.788 1.00 92.06 334 ASP A N 1
ATOM 2795 C CA . ASP A 1 334 ? 13.356 8.391 -4.132 1.00 92.06 334 ASP A CA 1
ATOM 2796 C C . ASP A 1 334 ? 13.267 9.925 -4.213 1.00 92.06 334 ASP A C 1
ATOM 2798 O O . ASP A 1 334 ? 14.218 10.629 -3.861 1.00 92.06 334 ASP A O 1
ATOM 2802 N N . ALA A 1 335 ? 12.143 10.453 -4.705 1.00 93.00 335 ALA A N 1
ATOM 2803 C CA . ALA A 1 335 ? 11.932 11.888 -4.843 1.00 93.00 335 ALA A CA 1
ATOM 2804 C C . ALA A 1 335 ? 11.693 12.566 -3.488 1.00 93.00 335 ALA A C 1
ATOM 2806 O O . ALA A 1 335 ? 12.218 13.660 -3.255 1.00 93.00 335 ALA A O 1
ATOM 2807 N N . ASN A 1 336 ? 10.918 11.926 -2.612 1.00 91.25 336 ASN A N 1
ATOM 2808 C CA . ASN A 1 336 ? 10.444 12.520 -1.363 1.00 91.25 336 ASN A CA 1
ATOM 2809 C C . ASN A 1 336 ? 11.328 12.212 -0.150 1.00 91.25 336 ASN A C 1
ATOM 2811 O O . ASN A 1 336 ? 11.338 12.984 0.806 1.00 91.25 336 ASN A O 1
ATOM 2815 N N . PHE A 1 337 ? 12.114 11.134 -0.179 1.00 88.62 337 PHE A N 1
ATOM 2816 C CA . PHE A 1 337 ? 12.928 10.717 0.959 1.00 88.62 337 PHE A CA 1
ATOM 2817 C C . PHE A 1 337 ? 14.411 10.657 0.608 1.00 88.62 337 PHE A C 1
ATOM 2819 O O . PHE A 1 337 ? 14.834 10.127 -0.416 1.00 88.62 337 PHE A O 1
ATOM 2826 N N . SER A 1 338 ? 15.232 11.199 1.506 1.00 78.06 338 SER A N 1
ATOM 2827 C CA . SER A 1 338 ? 16.687 11.123 1.381 1.00 78.06 338 SER A CA 1
ATOM 2828 C C . SER A 1 338 ? 17.181 9.729 1.751 1.00 78.06 338 SER A C 1
ATOM 2830 O O . SER A 1 338 ? 16.808 9.190 2.792 1.00 78.06 338 SER A O 1
ATOM 2832 N N . GLY A 1 339 ? 18.078 9.160 0.949 1.00 80.00 339 GLY A N 1
ATOM 2833 C CA . GLY A 1 339 ? 18.667 7.865 1.262 1.00 80.00 339 GLY A CA 1
ATOM 2834 C C . GLY A 1 339 ? 19.230 7.142 0.051 1.00 80.00 339 GLY A C 1
ATOM 2835 O O . GLY A 1 339 ? 19.494 7.736 -0.995 1.00 80.00 339 GLY A O 1
ATOM 2836 N N . ARG A 1 340 ? 19.441 5.836 0.228 1.00 75.62 340 ARG A N 1
ATOM 2837 C CA . ARG A 1 340 ? 19.750 4.929 -0.881 1.00 75.62 340 ARG A CA 1
ATOM 2838 C C . ARG A 1 340 ? 18.511 4.759 -1.768 1.00 75.62 340 ARG A C 1
ATOM 2840 O O . ARG A 1 340 ? 17.411 4.859 -1.229 1.00 75.62 340 ARG A O 1
ATOM 2847 N N . PRO A 1 341 ? 18.690 4.457 -3.067 1.00 83.50 341 PRO A N 1
ATOM 2848 C CA . PRO A 1 341 ? 17.572 4.203 -3.960 1.00 83.50 341 PRO A CA 1
ATOM 2849 C C . PRO A 1 341 ? 16.623 3.141 -3.404 1.00 83.50 341 PRO A C 1
ATOM 2851 O O . PRO A 1 341 ? 17.064 2.076 -2.956 1.00 83.50 341 PRO A O 1
ATOM 2854 N N . PHE A 1 342 ? 15.329 3.426 -3.456 1.00 89.00 342 PHE A N 1
ATOM 2855 C CA . PHE A 1 342 ? 14.290 2.443 -3.211 1.00 89.00 342 PHE A CA 1
ATOM 2856 C C . PHE A 1 342 ? 14.212 1.511 -4.422 1.00 89.00 342 PHE A C 1
ATOM 2858 O O . PHE A 1 342 ? 14.130 1.949 -5.569 1.00 89.00 342 PHE A O 1
ATOM 2865 N N . LEU A 1 343 ? 14.305 0.209 -4.163 1.00 90.56 343 LEU A N 1
ATOM 2866 C CA . LEU A 1 343 ? 14.319 -0.823 -5.205 1.00 90.56 343 LEU A CA 1
ATOM 2867 C C . LEU A 1 343 ? 13.276 -1.911 -4.966 1.00 90.56 343 LEU A C 1
ATOM 2869 O O . LEU A 1 343 ? 13.072 -2.760 -5.830 1.00 90.56 343 LEU A O 1
ATOM 2873 N N . TYR A 1 344 ? 12.645 -1.929 -3.793 1.00 86.31 344 TYR A N 1
ATOM 2874 C CA . TYR A 1 344 ? 11.949 -3.123 -3.350 1.00 86.31 344 TYR A CA 1
ATOM 2875 C C . TYR A 1 344 ? 10.671 -3.389 -4.152 1.00 86.31 344 TYR A C 1
ATOM 2877 O O . TYR A 1 344 ? 10.436 -4.538 -4.495 1.00 86.31 344 TYR A O 1
ATOM 2885 N N . HIS A 1 345 ? 9.899 -2.381 -4.577 1.00 90.25 345 HIS A N 1
ATOM 2886 C CA . HIS A 1 345 ? 8.696 -2.654 -5.384 1.00 90.25 345 HIS A CA 1
ATOM 2887 C C . HIS A 1 345 ? 9.048 -3.190 -6.760 1.00 90.25 345 HIS A C 1
ATOM 2889 O O . HIS A 1 345 ? 8.377 -4.093 -7.260 1.00 90.25 345 HIS A O 1
ATOM 2895 N N . PHE A 1 346 ? 10.102 -2.646 -7.370 1.00 92.69 346 PHE A N 1
ATOM 2896 C CA . PHE A 1 346 ? 10.660 -3.197 -8.594 1.00 92.69 346 PHE A CA 1
ATOM 2897 C C . PHE A 1 346 ? 11.095 -4.652 -8.399 1.00 92.69 346 PHE A C 1
ATOM 2899 O O . PHE A 1 346 ? 10.708 -5.507 -9.194 1.00 92.69 346 PHE A O 1
ATOM 2906 N N . GLN A 1 347 ? 11.860 -4.947 -7.347 1.00 91.12 347 GLN A N 1
ATOM 2907 C CA . GLN A 1 347 ? 12.392 -6.287 -7.096 1.00 91.12 347 GLN A CA 1
ATOM 2908 C C . GLN A 1 347 ? 11.273 -7.303 -6.835 1.00 91.12 347 GLN A C 1
ATOM 2910 O O . GLN A 1 347 ? 11.291 -8.398 -7.397 1.00 91.12 347 GLN A O 1
ATOM 2915 N N . GLU A 1 348 ? 10.254 -6.927 -6.060 1.00 87.69 348 GLU A N 1
ATOM 2916 C CA . GLU A 1 348 ? 9.070 -7.754 -5.811 1.00 87.69 348 GLU A CA 1
ATOM 2917 C C . GLU A 1 348 ? 8.277 -8.019 -7.098 1.00 87.69 348 GLU A C 1
ATOM 2919 O O . GLU A 1 348 ? 7.921 -9.163 -7.393 1.00 87.69 348 GLU A O 1
ATOM 2924 N N . ALA A 1 349 ? 8.041 -6.982 -7.907 1.00 91.38 349 ALA A N 1
ATOM 2925 C CA . ALA A 1 349 ? 7.322 -7.111 -9.169 1.00 91.38 349 ALA A CA 1
ATOM 2926 C C . ALA A 1 349 ? 8.095 -7.937 -10.206 1.00 91.38 349 ALA A C 1
ATOM 2928 O O . ALA A 1 349 ? 7.501 -8.742 -10.925 1.00 91.38 349 ALA A O 1
ATOM 2929 N N . ALA A 1 350 ? 9.416 -7.776 -10.266 1.00 92.50 350 ALA A N 1
ATOM 2930 C CA . ALA A 1 350 ? 10.296 -8.563 -11.118 1.00 92.50 350 ALA A CA 1
ATOM 2931 C C . ALA A 1 350 ? 10.325 -10.033 -10.695 1.00 92.50 350 ALA A C 1
ATOM 2933 O O . ALA A 1 350 ? 10.179 -10.916 -11.543 1.00 92.50 350 ALA A O 1
ATOM 2934 N N . TRP A 1 351 ? 10.429 -10.311 -9.392 1.00 89.62 351 TRP A N 1
ATOM 2935 C CA . TRP A 1 351 ? 10.324 -11.677 -8.890 1.00 89.62 351 TRP A CA 1
ATOM 2936 C C . TRP A 1 351 ? 8.965 -12.299 -9.219 1.00 89.62 351 TRP A C 1
ATOM 2938 O O . TRP A 1 351 ? 8.922 -13.418 -9.735 1.00 89.62 351 TRP A O 1
ATOM 2948 N N . LYS A 1 352 ? 7.862 -11.568 -8.998 1.00 89.88 352 LYS A N 1
ATOM 2949 C CA . LYS A 1 352 ? 6.515 -12.001 -9.393 1.00 89.88 352 LYS A CA 1
ATOM 2950 C C . LYS A 1 352 ? 6.468 -12.363 -10.878 1.00 89.88 352 LYS A C 1
ATOM 2952 O O . LYS A 1 352 ? 6.018 -13.462 -11.197 1.00 89.88 352 LYS A O 1
ATOM 2957 N N . GLU A 1 353 ? 6.958 -11.488 -11.761 1.00 91.50 353 GLU A N 1
ATOM 2958 C CA . GLU A 1 353 ? 6.961 -11.702 -13.216 1.00 91.50 353 GLU A CA 1
ATOM 2959 C C . GLU A 1 353 ? 7.757 -12.951 -13.609 1.00 91.50 353 GLU A C 1
ATOM 2961 O O . GLU A 1 353 ? 7.292 -13.747 -14.419 1.00 91.50 353 GLU A O 1
ATOM 2966 N N . ILE A 1 354 ? 8.926 -13.182 -13.015 1.00 91.19 354 ILE A N 1
ATOM 2967 C CA . ILE A 1 354 ? 9.724 -14.386 -13.284 1.00 91.19 354 ILE A CA 1
ATOM 2968 C C . ILE A 1 354 ? 8.997 -15.634 -12.788 1.00 91.19 354 ILE A C 1
ATOM 2970 O O . ILE A 1 354 ? 8.821 -16.609 -13.528 1.00 91.19 354 ILE A O 1
ATOM 2974 N N . PHE A 1 355 ? 8.581 -15.612 -11.525 1.00 89.75 355 PHE A N 1
ATOM 2975 C CA . PHE A 1 355 ? 8.060 -16.784 -10.845 1.00 89.75 355 PHE A CA 1
ATOM 2976 C C . PHE A 1 355 ? 6.751 -17.258 -11.472 1.00 89.75 355 PHE A C 1
ATOM 2978 O O . PHE A 1 355 ? 6.615 -18.453 -11.735 1.00 89.75 355 PHE A O 1
ATOM 2985 N N . GLN A 1 356 ? 5.843 -16.343 -11.832 1.00 90.94 356 GLN A N 1
ATOM 2986 C CA . GLN A 1 356 ? 4.586 -16.704 -12.491 1.00 90.94 356 GLN A CA 1
ATOM 2987 C C . GLN A 1 356 ? 4.796 -17.415 -13.836 1.00 90.94 356 GLN A C 1
ATOM 2989 O O . GLN A 1 356 ? 4.063 -18.352 -14.160 1.00 90.94 356 GLN A O 1
ATOM 2994 N N . LYS A 1 357 ? 5.834 -17.040 -14.604 1.00 91.88 357 LYS A N 1
ATOM 2995 C CA . LYS A 1 357 ? 6.171 -17.722 -15.866 1.00 91.88 357 LYS A CA 1
ATOM 2996 C C . LYS A 1 357 ? 6.737 -19.113 -15.618 1.00 91.88 357 LYS A C 1
ATOM 2998 O O . LYS A 1 357 ? 6.395 -20.032 -16.359 1.00 91.88 357 LYS A O 1
ATOM 3003 N N . ILE A 1 358 ? 7.554 -19.282 -14.576 1.00 91.00 358 ILE A N 1
ATOM 3004 C CA . ILE A 1 358 ? 8.095 -20.593 -14.193 1.00 91.00 358 ILE A CA 1
ATOM 3005 C C . ILE A 1 358 ? 6.957 -21.539 -13.807 1.00 91.00 358 ILE A C 1
ATOM 3007 O O . ILE A 1 358 ? 6.886 -22.657 -14.312 1.00 91.00 358 ILE A O 1
ATOM 3011 N N . VAL A 1 359 ? 6.028 -21.077 -12.966 1.00 90.94 359 VAL A N 1
ATOM 3012 C CA . VAL A 1 359 ? 4.887 -21.887 -12.509 1.00 90.94 359 VAL A CA 1
ATOM 3013 C C . VAL A 1 359 ? 3.729 -21.938 -13.514 1.00 90.94 359 VAL A C 1
ATOM 3015 O O . VAL A 1 359 ? 2.719 -22.589 -13.258 1.00 90.94 359 VAL A O 1
ATOM 3018 N N . L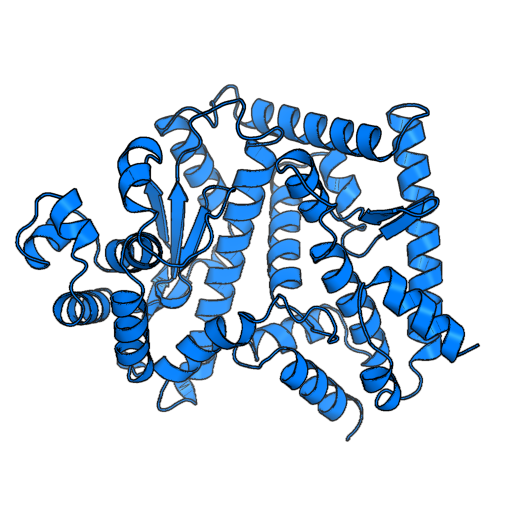YS A 1 360 ? 3.882 -21.284 -14.675 1.00 92.38 360 LYS A N 1
ATOM 3019 C CA . LYS A 1 360 ? 2.917 -21.244 -15.788 1.00 92.38 360 LYS A CA 1
ATOM 3020 C C . LYS A 1 360 ? 1.515 -20.792 -15.360 1.00 92.38 360 LYS A C 1
ATOM 3022 O O . LYS A 1 360 ? 0.519 -21.303 -15.868 1.00 92.38 360 LYS A O 1
ATOM 3027 N N . MET A 1 361 ? 1.444 -19.831 -14.442 1.00 92.81 361 MET A N 1
ATOM 3028 C CA . MET A 1 361 ? 0.193 -19.191 -14.033 1.00 92.81 361 MET A CA 1
ATOM 3029 C C . MET A 1 361 ? 0.005 -17.877 -14.788 1.00 92.81 361 MET A C 1
ATOM 3031 O O . MET A 1 361 ? 0.965 -17.140 -15.017 1.00 92.81 361 MET A O 1
ATOM 3035 N N . SER A 1 362 ? -1.235 -17.574 -15.174 1.00 93.50 362 SER A N 1
ATOM 3036 C CA . SER A 1 362 ? -1.580 -16.225 -15.634 1.00 93.50 362 SER A CA 1
ATOM 3037 C C . SER A 1 362 ? -1.584 -15.234 -14.466 1.00 93.50 362 SER A C 1
ATOM 3039 O O . SER A 1 362 ? -1.850 -15.628 -13.330 1.00 93.50 362 SER A O 1
ATOM 3041 N N . ASP A 1 363 ? -1.391 -13.942 -14.748 1.00 90.06 363 ASP A N 1
ATOM 3042 C CA . ASP A 1 363 ? -1.381 -12.879 -13.729 1.00 90.06 363 ASP A CA 1
ATOM 3043 C C . ASP A 1 363 ? -2.621 -12.946 -12.819 1.00 90.06 363 ASP A C 1
ATOM 3045 O O . ASP A 1 363 ? -2.525 -12.904 -11.597 1.00 90.06 363 ASP A O 1
ATOM 3049 N N . ARG A 1 364 ? -3.806 -13.153 -13.413 1.00 91.81 364 ARG A N 1
ATOM 3050 C CA . ARG A 1 364 ? -5.077 -13.251 -12.674 1.00 91.81 364 ARG A CA 1
ATOM 3051 C C . ARG A 1 364 ? -5.161 -14.481 -11.777 1.00 91.81 364 ARG A C 1
ATOM 3053 O O . ARG A 1 364 ? -5.801 -14.427 -10.728 1.00 91.81 364 ARG A O 1
ATOM 3060 N N . GLU A 1 365 ? -4.617 -15.613 -12.215 1.00 93.56 365 GLU A N 1
ATOM 3061 C CA . GLU A 1 365 ? -4.587 -16.827 -11.396 1.00 93.56 365 GLU A CA 1
ATOM 3062 C C . GLU A 1 365 ? -3.623 -16.651 -10.235 1.00 93.56 365 GLU A C 1
ATOM 3064 O O . GLU A 1 365 ? -3.974 -16.964 -9.100 1.00 93.56 365 GLU A O 1
ATOM 3069 N N . PHE A 1 366 ? -2.452 -16.092 -10.516 1.00 92.19 366 PHE A N 1
ATOM 3070 C CA . PHE A 1 366 ? -1.412 -15.869 -9.535 1.00 92.19 366 PHE A CA 1
ATOM 3071 C C . PHE A 1 366 ? -1.852 -14.872 -8.450 1.00 92.19 366 PHE A C 1
ATOM 3073 O O . PHE A 1 366 ? -1.792 -15.191 -7.262 1.00 92.19 366 PHE A O 1
ATOM 3080 N N . ASP A 1 367 ? -2.432 -13.732 -8.838 1.00 91.88 367 ASP A N 1
ATOM 3081 C CA . ASP A 1 367 ? -2.986 -12.737 -7.907 1.00 91.88 367 ASP A CA 1
ATOM 3082 C C . ASP A 1 367 ? -4.099 -13.325 -7.038 1.00 91.88 367 ASP A C 1
ATOM 3084 O O . ASP A 1 367 ? -4.175 -13.071 -5.835 1.00 91.88 367 ASP A O 1
ATOM 3088 N N . ARG A 1 368 ? -4.944 -14.184 -7.618 1.00 91.75 368 ARG A N 1
ATOM 3089 C CA . ARG A 1 368 ? -5.983 -14.891 -6.864 1.00 91.75 368 ARG A CA 1
ATOM 3090 C C . ARG A 1 368 ? -5.389 -15.847 -5.832 1.00 91.75 368 ARG A C 1
ATOM 3092 O O . ARG A 1 368 ? -5.961 -15.980 -4.752 1.00 91.75 368 ARG A O 1
ATOM 3099 N N . GLU A 1 369 ? -4.299 -16.540 -6.150 1.00 91.19 369 GLU A N 1
ATOM 3100 C CA . GLU A 1 369 ? -3.628 -17.414 -5.186 1.00 91.19 369 GLU A CA 1
ATOM 3101 C C . GLU A 1 369 ? -3.020 -16.612 -4.037 1.00 91.19 369 GLU A C 1
ATOM 3103 O O . GLU A 1 369 ? -3.208 -17.010 -2.888 1.00 91.19 369 GLU A O 1
ATOM 3108 N N . ILE A 1 370 ? -2.399 -15.462 -4.314 1.00 89.75 370 ILE A N 1
ATOM 3109 C CA . ILE A 1 370 ? -1.903 -14.550 -3.272 1.00 89.75 370 ILE A CA 1
ATOM 3110 C C . ILE A 1 370 ? -3.055 -14.143 -2.343 1.00 89.75 370 ILE A C 1
ATOM 3112 O O . ILE A 1 370 ? -2.988 -14.348 -1.131 1.00 89.75 370 ILE A O 1
ATOM 3116 N N . MET A 1 371 ? -4.164 -13.647 -2.906 1.00 89.56 371 MET A N 1
ATOM 3117 C CA . MET A 1 371 ? -5.296 -13.143 -2.115 1.00 89.56 371 MET A CA 1
ATOM 3118 C C . MET A 1 371 ? -6.011 -14.215 -1.288 1.00 89.56 371 MET A C 1
ATOM 3120 O O . MET A 1 371 ? -6.633 -13.905 -0.274 1.00 89.56 371 MET A O 1
ATOM 3124 N N . LYS A 1 372 ? -5.927 -15.486 -1.686 1.00 89.38 372 LYS A N 1
ATOM 3125 C CA . LYS A 1 372 ? -6.497 -16.604 -0.920 1.00 89.38 372 LYS A CA 1
ATOM 3126 C C . LYS A 1 372 ? -5.627 -17.054 0.250 1.00 89.38 372 LYS A C 1
ATOM 3128 O O . LYS A 1 372 ? -6.123 -17.786 1.099 1.00 89.38 372 LYS A O 1
ATOM 3133 N N . ASN A 1 373 ? -4.363 -16.642 0.289 1.00 88.25 373 ASN A N 1
ATOM 3134 C CA . ASN A 1 373 ? -3.365 -17.152 1.225 1.00 88.25 373 ASN A CA 1
ATOM 3135 C C . ASN A 1 373 ? -2.656 -16.016 1.981 1.00 88.25 373 ASN A C 1
ATOM 3137 O O . ASN A 1 373 ? -1.489 -16.145 2.341 1.00 88.25 373 ASN A O 1
ATOM 3141 N N . LEU A 1 374 ? -3.360 -14.910 2.264 1.00 86.12 374 LEU A N 1
ATOM 3142 C CA . LEU A 1 374 ? -2.792 -13.736 2.945 1.00 86.12 374 LEU A CA 1
ATOM 3143 C C . LEU A 1 374 ? -2.281 -14.012 4.370 1.00 86.12 374 LEU A C 1
ATOM 3145 O O . LEU A 1 374 ? -1.6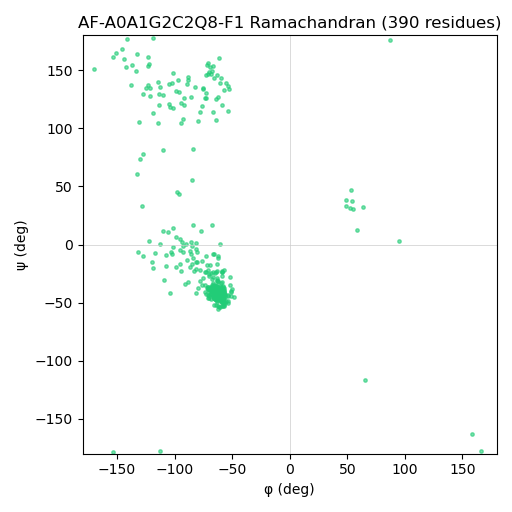25 -13.152 4.944 1.00 86.12 374 LEU A O 1
ATOM 3149 N N . ASN A 1 375 ? -2.575 -15.161 4.980 1.00 83.00 375 ASN A N 1
ATOM 3150 C CA . ASN A 1 375 ? -1.989 -15.566 6.262 1.00 83.00 375 ASN A CA 1
ATOM 3151 C C . ASN A 1 375 ? -0.680 -16.348 6.134 1.00 83.00 375 ASN A C 1
ATOM 3153 O O . ASN A 1 375 ? -0.026 -16.565 7.152 1.00 83.00 375 ASN A O 1
ATOM 3157 N N . MET A 1 376 ? -0.309 -16.825 4.947 1.00 84.25 376 MET A N 1
ATOM 3158 C CA . MET A 1 376 ? 0.938 -17.564 4.776 1.00 84.25 376 MET A CA 1
ATOM 3159 C C . MET A 1 376 ? 2.125 -16.609 4.871 1.00 84.25 376 MET A C 1
ATOM 3161 O O . MET A 1 376 ? 2.045 -15.457 4.449 1.00 84.25 376 MET A O 1
ATOM 3165 N N . ARG A 1 377 ? 3.242 -17.098 5.418 1.00 78.81 377 ARG A N 1
ATOM 3166 C CA . ARG A 1 377 ? 4.529 -16.419 5.237 1.00 78.81 377 ARG A CA 1
ATOM 3167 C C . ARG A 1 377 ? 4.920 -16.531 3.767 1.00 78.81 377 ARG A C 1
ATOM 3169 O O . ARG A 1 377 ? 4.639 -17.553 3.141 1.00 78.81 377 ARG A O 1
ATOM 3176 N N . ASP A 1 378 ? 5.634 -15.544 3.248 1.00 75.19 378 ASP A N 1
ATOM 3177 C CA . ASP A 1 378 ? 5.942 -15.475 1.816 1.00 75.19 378 ASP A CA 1
ATOM 3178 C C . ASP A 1 378 ? 6.682 -16.717 1.289 1.00 75.19 378 ASP A C 1
ATOM 3180 O O . ASP A 1 378 ? 6.328 -17.255 0.241 1.00 75.19 378 ASP A O 1
ATOM 3184 N N . LEU A 1 379 ? 7.648 -17.246 2.052 1.00 75.12 379 LEU A N 1
ATOM 3185 C CA . LEU A 1 379 ? 8.353 -18.487 1.703 1.00 75.12 379 LEU A CA 1
ATOM 3186 C C . LEU A 1 379 ? 7.427 -19.713 1.681 1.00 75.12 379 LEU A C 1
ATOM 3188 O O . LEU A 1 379 ? 7.559 -20.569 0.805 1.00 75.12 379 LEU A O 1
ATOM 3192 N N . ASP A 1 380 ? 6.481 -19.798 2.622 1.00 81.94 380 ASP A N 1
ATOM 3193 C CA . ASP A 1 380 ? 5.513 -20.900 2.661 1.00 81.94 380 ASP A CA 1
ATOM 3194 C C . ASP A 1 380 ? 4.557 -20.817 1.467 1.00 81.94 380 ASP A C 1
ATOM 3196 O O . ASP A 1 380 ? 4.200 -21.844 0.888 1.00 81.94 380 ASP A O 1
ATOM 3200 N N . PHE A 1 381 ? 4.175 -19.598 1.071 1.00 84.06 381 PHE A N 1
ATOM 3201 C CA . PHE A 1 381 ? 3.364 -19.366 -0.116 1.00 84.06 381 PHE A CA 1
ATOM 3202 C C . PHE A 1 381 ? 4.114 -19.759 -1.395 1.00 84.06 381 PHE A C 1
ATOM 3204 O O . PHE A 1 381 ? 3.568 -20.503 -2.212 1.00 84.06 381 PHE A O 1
ATOM 3211 N N . THR A 1 382 ? 5.377 -19.345 -1.547 1.00 81.62 382 THR A N 1
ATOM 3212 C CA . THR A 1 382 ? 6.241 -19.776 -2.660 1.00 81.62 382 THR A CA 1
ATOM 3213 C C . THR A 1 382 ? 6.286 -21.307 -2.745 1.00 81.62 382 THR A C 1
ATOM 3215 O O . THR A 1 382 ? 6.026 -21.879 -3.806 1.00 81.62 382 THR A O 1
ATOM 3218 N N . ASP A 1 383 ? 6.521 -21.996 -1.626 1.00 82.75 383 ASP A N 1
ATOM 3219 C CA . ASP A 1 383 ? 6.552 -23.462 -1.571 1.00 82.75 383 ASP A CA 1
ATOM 3220 C C . ASP A 1 383 ? 5.198 -24.107 -1.896 1.00 82.75 383 ASP A C 1
ATOM 3222 O O . ASP A 1 383 ? 5.144 -25.135 -2.583 1.00 82.75 383 ASP A O 1
ATOM 3226 N N . TYR A 1 384 ? 4.098 -23.515 -1.427 1.00 88.19 384 TYR A N 1
ATOM 3227 C CA . TYR A 1 384 ? 2.740 -23.937 -1.762 1.00 88.19 384 TYR A CA 1
ATOM 3228 C C . TYR A 1 384 ? 2.488 -23.857 -3.274 1.00 88.19 384 TYR A C 1
ATOM 3230 O O . TYR A 1 384 ? 2.023 -24.838 -3.865 1.00 88.19 384 TYR A O 1
ATOM 3238 N N . VAL A 1 385 ? 2.850 -22.744 -3.920 1.00 88.75 385 VAL A N 1
ATOM 3239 C CA . VAL A 1 385 ? 2.666 -22.564 -5.367 1.00 88.75 385 VAL A CA 1
ATOM 3240 C C . VAL A 1 385 ? 3.520 -23.559 -6.159 1.00 88.75 385 VAL A C 1
ATOM 3242 O O . VAL A 1 385 ? 3.014 -24.163 -7.107 1.00 88.75 385 VAL A O 1
ATOM 3245 N N . ILE A 1 386 ? 4.775 -23.799 -5.757 1.00 86.75 386 ILE A N 1
ATOM 3246 C CA . ILE A 1 386 ? 5.648 -24.805 -6.393 1.00 86.75 386 ILE A CA 1
ATOM 3247 C C . ILE A 1 386 ? 4.996 -26.188 -6.335 1.00 86.75 386 ILE A C 1
ATOM 3249 O O . ILE A 1 386 ? 4.819 -26.831 -7.371 1.00 86.75 386 ILE A O 1
ATOM 3253 N N . LYS A 1 387 ? 4.579 -26.633 -5.142 1.00 88.62 387 LYS A N 1
ATOM 3254 C CA . LYS A 1 387 ? 3.924 -27.939 -4.961 1.00 88.62 387 LYS A CA 1
ATOM 3255 C C . LYS A 1 387 ? 2.665 -28.054 -5.815 1.00 88.62 387 LYS A C 1
ATOM 3257 O O . LYS A 1 387 ? 2.482 -29.052 -6.501 1.00 88.62 387 LYS A O 1
ATOM 3262 N N . LYS A 1 388 ? 1.825 -27.019 -5.819 1.00 89.81 388 LYS A N 1
ATOM 3263 C CA . LYS A 1 388 ? 0.588 -26.982 -6.607 1.00 89.81 388 LYS A CA 1
ATOM 3264 C C . LYS A 1 388 ? 0.831 -27.065 -8.118 1.00 89.81 388 LYS A C 1
ATOM 3266 O O . LYS A 1 388 ? -0.006 -27.606 -8.840 1.00 89.81 388 LYS A O 1
ATOM 3271 N N . SER A 1 389 ? 1.954 -26.527 -8.587 1.00 89.00 389 SER A N 1
ATOM 3272 C CA . SER A 1 389 ? 2.267 -26.426 -10.017 1.00 89.00 389 SER A CA 1
ATOM 3273 C C . SER A 1 389 ? 2.985 -27.660 -10.561 1.00 89.00 389 SER A C 1
ATOM 3275 O O . SER A 1 389 ? 2.766 -28.016 -11.717 1.00 89.00 389 SER A O 1
ATOM 3277 N N . PHE A 1 390 ? 3.806 -28.323 -9.739 1.00 85.69 390 PHE A N 1
ATOM 3278 C CA . PHE A 1 390 ? 4.696 -29.399 -10.192 1.00 85.69 390 PHE A CA 1
ATOM 3279 C C . PHE A 1 390 ? 4.444 -30.775 -9.559 1.00 85.69 390 PHE A C 1
ATOM 3281 O O . PHE A 1 390 ? 4.833 -31.769 -10.160 1.00 85.69 390 PHE A O 1
ATOM 3288 N N . ASN A 1 391 ? 3.769 -30.873 -8.407 1.00 75.00 391 ASN A N 1
ATOM 3289 C CA . ASN A 1 391 ? 3.488 -32.160 -7.750 1.00 75.00 391 ASN A CA 1
ATOM 3290 C C . ASN A 1 391 ? 2.076 -32.680 -8.071 1.00 75.00 391 ASN A C 1
ATOM 3292 O O . ASN A 1 391 ? 1.350 -33.083 -7.161 1.00 75.00 391 ASN A O 1
ATOM 3296 N N . LYS A 1 392 ? 1.673 -32.625 -9.346 1.00 53.47 392 LYS A N 1
ATOM 3297 C CA . LYS A 1 392 ? 0.437 -33.271 -9.810 1.00 53.47 392 LYS A CA 1
ATOM 3298 C C . LYS A 1 392 ? 0.626 -34.765 -10.011 1.00 53.47 392 LYS A C 1
ATOM 3300 O O . LYS A 1 392 ? 1.634 -35.133 -10.652 1.00 53.47 392 LYS A O 1
#

Mean predicted aligned error: 5.23 Å

Nearest PDB structures (foldseek):
  7qcd-assembly1_B  TM=9.663E-02  e=9.161E+00  Saccharomyces cerevisiae S288C

pLDDT: mean 89.61, std 10.56, range [37.25, 98.5]

Secondary structure (DSSP, 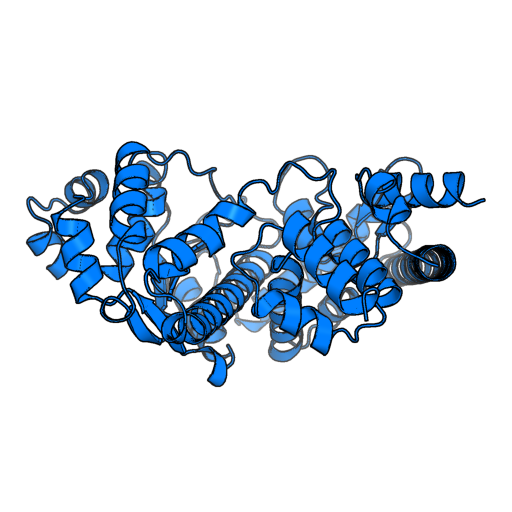8-state):
-HHHHHHHHHHHHTS--HHHHTTSTT-HHHHHHHHHHHHHHHHHHHHHHHHHH-SS-HHHHHHHHHHHHHHHHHHHTTT--TTSHHHHHHHHHHHHHHS-GGGSEEEEE-HHHHHHHHHHS--HHHHHHTT-SSHHHHTTTS-HHHHHHHHHHHS-HHHHHHHHHHHTT--GGGEEEEE-EEEEE-HHHHTTTTTSSSS---TTSEEEETTTTEEEEEPP--TTS-SSHHHHHHHHHHHHHHHHHHHHHHHHHHTTT-S-HHHHHHHHHHTT--TT-TTS----HHHHHHHHHHHHHHHHH--HHHHTTTT-TT-EEEETTEEEE--HHHHHHHHHS-SSPP-HHHHHHHHHHHHHHHTT--HHHHHHHHHH-TTS-HHHHHHHHHHHHH--